Protein AF-0000000076551158 (afdb_homodimer)

Radius of gyration: 29.09 Å; Cα contacts (8 Å, |Δi|>4): 1339; chains: 2; bounding box: 46×115×86 Å

Secondary structure (DSSP, 8-state):
--------------EEEEE---EEE-S------HHHHHHHHHHHHHH-SEEEEEEEEEEEEEETTTTEEEEEPPEEEEEEEETTTEEEEEEE-TTT--EEEEEEE-SSEEEEEEGGGTEEEEEESS-SS--SSGGGG--HHHHHHHHS-----TTEEEEEEEEEEEEE-SSSTT-EEEEEEEEEEEEEPPBTTB--EEEEEEEETTT--EEEEEEE-TTSBEEEEEEEEEEEEETTEEEEEEEEEEETTTTEEEEEEEEEEEES----GGGG--PPPTT--EEEE-/--------------EEEEE---EEE-S------HHHHHHHHHHHHHH-SEEEEEEEEEEEEEETTTTEEEEEPPEEEEEEEETTTEEEEEEE-TTT--EEEEEEE-SSEEEEEEGGGTEEEEEES--SS--SSGGGG--HHHHHHHHS-----TTEEEEEEEEEEEEE-SSSTT-EEEEEEEEEEEEEPPBTTB--EEEEEEEETTT--EEEEEEE-TTSBEEEEEEEEEEEEETTEEEEEEEEEEETTTTEEEEEEEEEEEES----GGGG--PPPTT--EEEE-

Sequence (572 aa):
MGLIGLAPALTGCLSRTRTVPKTRVADVIMSTSLDAMSQQINARYEAIQTFNASVTVAATTGGGLEGHEKEYTSLAGYIFMRRPSNLRVLLRVPVLGSTAMDMVSDGTNFKLVIPPRNRAMVGTNEVTQPSKNGLENLRPSVFFDSMFVRGQGPDQILSMTTDTRVIESGKKKKDLIEEPAYALQVLAQPEGNIVRTLRVIHINSTDLLPFQQDIYNKDGVIVTRALYSNYQMFDNIPFPTTIVIQRPRDHYSLTVTIVKLTLNQKLEDDQFELKIPEGIPIQVMKMGLIGLAPALTGCLSRTRTVPKTRVADVIMSTSLDAMSQQINARYEAIQTFNASVTVAATTGGGLEGHEKEYTSLAGYIFMRRPSNLRVLLRVPVLGSTAMDMVSDGTNFKLVIPPRNRAMVGTNEVTQPSKNGLENLRPSVFFDSMFVRGQGPDQILSMTTDTRVIESGKKKKDLIEEPAYALQVLAQPEGNIVRTLRVIHINSTDLLPFQQDIYNKDGVIVTRALYSNYQMFDNIPFPTTIVIQRPRDHYSLTVTIVKLTLNQKLEDDQFELKIPEGIPIQVMK

Nearest PDB structures (foldseek):
  3buu-assembly2_B  TM=6.434E-01  e=4.740E-11  Nitrosomonas europaea ATCC 19718
  4z48-assembly2_B  TM=6.120E-01  e=2.953E-11  Desulfovibrio piger ATCC 29098
  3bk5-assembly1_A  TM=5.878E-01  e=8.906E-11  Vibrio parahaemolyticus RIMD 2210633
  8orn-assembly2_C  TM=5.773E-01  e=1.458E-08  Xanthomonas campestris pv. campestris str. B100
  4mxt-assembly1_A-2  TM=4.859E-01  e=5.776E-07  Bacteroides uniformis ATCC 8492

Structure (mmCIF, N/CA/C/O backbone):
data_AF-0000000076551158-model_v1
#
loop_
_entity.id
_entity.type
_entity.pdbx_description
1 polymer 'Outer membrane lipoprotein-sorting protein'
#
loop_
_atom_site.group_PDB
_atom_site.id
_atom_site.type_symbol
_atom_site.label_atom_id
_atom_site.label_alt_id
_atom_site.label_comp_id
_atom_site.label_asym_id
_atom_site.label_entity_id
_atom_site.label_seq_id
_atom_site.pdbx_PDB_ins_code
_atom_site.Cartn_x
_atom_site.Cartn_y
_atom_site.Cartn_z
_atom_site.occupancy
_atom_site.B_iso_or_equiv
_atom_site.auth_seq_id
_atom_site.auth_comp_id
_atom_site.auth_asym_id
_atom_site.auth_atom_id
_atom_site.pdbx_PDB_model_num
ATOM 1 N N . MET A 1 1 ? 1.796 -71.062 16.172 1 28.61 1 MET A N 1
ATOM 2 C CA . MET A 1 1 ? 1.96 -69.812 16.875 1 28.61 1 MET A CA 1
ATOM 3 C C . MET A 1 1 ? 1.969 -68.625 15.906 1 28.61 1 MET A C 1
ATOM 5 O O . MET A 1 1 ? 2.805 -68.562 15 1 28.61 1 MET A O 1
ATOM 9 N N . GLY A 1 2 ? 0.753 -68 15.516 1 29.33 2 GLY A N 1
ATOM 10 C CA . GLY A 1 2 ? 0.216 -67.25 14.391 1 29.33 2 GLY A CA 1
ATOM 11 C C . GLY A 1 2 ? 0.658 -65.812 14.375 1 29.33 2 GLY A C 1
ATOM 12 O O . GLY A 1 2 ? 0.276 -65.062 15.25 1 29.33 2 GLY A O 1
ATOM 13 N N . LEU A 1 3 ? 1.96 -65.5 14.039 1 29.45 3 LEU A N 1
ATOM 14 C CA . LEU A 1 3 ? 2.553 -64.188 13.961 1 29.45 3 LEU A CA 1
ATOM 15 C C . LEU A 1 3 ? 1.694 -63.25 13.109 1 29.45 3 LEU A C 1
ATOM 17 O O . LEU A 1 3 ? 1.62 -63.406 11.891 1 29.45 3 LEU A O 1
ATOM 21 N N . ILE A 1 4 ? 0.445 -62.938 13.555 1 30.94 4 ILE A N 1
ATOM 22 C CA . ILE A 1 4 ? -0.491 -62 12.945 1 30.94 4 ILE A CA 1
ATOM 23 C C . ILE A 1 4 ? 0.224 -60.688 12.625 1 30.94 4 ILE A C 1
ATOM 25 O O . ILE A 1 4 ? 0.794 -60.062 13.516 1 30.94 4 ILE A O 1
ATOM 29 N N . GLY A 1 5 ? 0.646 -60.438 11.398 1 27.97 5 GLY A N 1
ATOM 30 C CA . GLY A 1 5 ? 1.271 -59.375 10.648 1 27.97 5 GLY A CA 1
ATOM 31 C C . GLY A 1 5 ? 0.58 -58.031 10.828 1 27.97 5 GLY A C 1
ATOM 32 O O . GLY A 1 5 ? -0.596 -57.875 10.492 1 27.97 5 GLY A O 1
ATOM 33 N N . LEU A 1 6 ? 0.811 -57.25 11.969 1 29.89 6 LEU A N 1
ATOM 34 C CA . LEU A 1 6 ? 0.394 -55.875 12.227 1 29.89 6 LEU A CA 1
ATOM 35 C C . LEU A 1 6 ? 0.68 -55 11.016 1 29.89 6 LEU A C 1
ATOM 37 O O . LEU A 1 6 ? 1.835 -54.656 10.758 1 29.89 6 LEU A O 1
ATOM 41 N N . ALA A 1 7 ? -0.026 -55.188 9.961 1 32.44 7 ALA A N 1
ATOM 42 C CA . ALA A 1 7 ? 0.061 -54.25 8.859 1 32.44 7 ALA A CA 1
ATOM 43 C C . ALA A 1 7 ? -0.09 -52.812 9.375 1 32.44 7 ALA A C 1
ATOM 45 O O . ALA A 1 7 ? -1.079 -52.469 10.031 1 32.44 7 ALA A O 1
ATOM 46 N N . PRO A 1 8 ? 1.001 -52.062 9.727 1 33.53 8 PRO A N 1
ATOM 47 C CA . PRO A 1 8 ? 0.779 -50.688 10.125 1 33.53 8 PRO A CA 1
ATOM 48 C C . PRO A 1 8 ? -0.262 -49.969 9.258 1 33.53 8 PRO A C 1
ATOM 50 O O . PRO A 1 8 ? -0.284 -50.156 8.039 1 33.53 8 PRO A O 1
ATOM 53 N N . ALA A 1 9 ? -1.477 -49.906 9.68 1 32.22 9 ALA A N 1
ATOM 54 C CA . ALA A 1 9 ? -2.473 -49 9.133 1 32.22 9 ALA A CA 1
ATOM 55 C C . ALA A 1 9 ? -1.825 -47.688 8.688 1 32.22 9 ALA A C 1
ATOM 57 O O . ALA A 1 9 ? -1.261 -46.969 9.508 1 32.22 9 ALA A O 1
ATOM 58 N N . LEU A 1 10 ? -1.127 -47.531 7.598 1 33.19 10 LEU A N 1
ATOM 59 C CA . LEU A 1 10 ? -0.794 -46.281 6.91 1 33.19 10 LEU A CA 1
ATOM 60 C C . LEU A 1 10 ? -1.863 -45.219 7.156 1 33.19 10 LEU A C 1
ATOM 62 O O . LEU A 1 10 ? -2.838 -45.156 6.406 1 33.19 10 LEU A O 1
ATOM 66 N N . THR A 1 11 ? -2.592 -45.156 8.188 1 38.81 11 THR A N 1
ATOM 67 C CA . THR A 1 11 ? -3.463 -44.062 8.531 1 38.81 11 THR A CA 1
ATOM 68 C C . THR A 1 11 ? -2.861 -42.719 8.055 1 38.81 11 THR A C 1
ATOM 70 O O . THR A 1 11 ? -1.818 -42.312 8.555 1 38.81 11 THR A O 1
ATOM 73 N N . GLY A 1 12 ? -2.557 -42.281 6.762 1 43.25 12 GLY A N 1
ATOM 74 C CA . GLY A 1 12 ? -2.055 -41.312 5.828 1 43.25 12 GLY A CA 1
ATOM 75 C C . GLY A 1 12 ? -2.299 -39.875 6.285 1 43.25 12 GLY A C 1
ATOM 76 O O . GLY A 1 12 ? -3.396 -39.344 6.109 1 43.25 12 GLY A O 1
ATOM 77 N N . CYS A 1 13 ? -2.033 -39.344 7.473 1 55.06 13 CYS A N 1
ATOM 78 C CA . CYS A 1 13 ? -2.166 -38.031 8.047 1 55.06 13 CYS A CA 1
ATOM 79 C C . CYS A 1 13 ? -1.688 -36.969 7.066 1 55.06 13 CYS A C 1
ATOM 81 O O . CYS A 1 13 ? -0.514 -36.594 7.07 1 55.06 13 CYS A O 1
ATOM 83 N N . LEU A 1 14 ? -2.189 -36.812 5.895 1 72.5 14 LEU A N 1
ATOM 84 C CA . LEU A 1 14 ? -1.889 -35.969 4.742 1 72.5 14 LEU A CA 1
ATOM 85 C C . LEU A 1 14 ? -2.172 -34.5 5.051 1 72.5 14 LEU A C 1
ATOM 87 O O . LEU A 1 14 ? -2.033 -33.656 4.176 1 72.5 14 LEU A O 1
ATOM 91 N N . SER A 1 15 ? -2.586 -34.406 6.359 1 82.88 15 SER A N 1
ATOM 92 C CA . SER A 1 15 ? -2.777 -33 6.746 1 82.88 15 SER A CA 1
ATOM 93 C C . SER A 1 15 ? -2.496 -32.781 8.227 1 82.88 15 SER A C 1
ATOM 95 O O . SER A 1 15 ? -2.586 -33.719 9.023 1 82.88 15 SER A O 1
ATOM 97 N N . ARG A 1 16 ? -1.861 -31.75 8.602 1 86.44 16 ARG A N 1
ATOM 98 C CA . ARG A 1 16 ? -1.641 -31.312 9.977 1 86.44 16 ARG A CA 1
ATOM 99 C C . ARG A 1 16 ? -2.402 -30.016 10.273 1 86.44 16 ARG A C 1
ATOM 101 O O . ARG A 1 16 ? -2.4 -29.094 9.461 1 86.44 16 ARG A O 1
ATOM 108 N N . THR A 1 17 ? -3.162 -30.031 11.383 1 86.19 17 THR A N 1
ATOM 109 C CA . THR A 1 17 ? -3.912 -28.859 11.781 1 86.19 17 THR A CA 1
ATOM 110 C C . THR A 1 17 ? -3.186 -28.109 12.898 1 86.19 17 THR A C 1
ATOM 112 O O . THR A 1 17 ? -2.699 -28.719 13.852 1 86.19 17 THR A O 1
ATOM 115 N N . ARG A 1 18 ? -2.906 -26.891 12.68 1 87.88 18 ARG A N 1
ATOM 116 C CA . ARG A 1 18 ? -2.299 -26.047 13.711 1 87.88 18 ARG A CA 1
ATOM 117 C C . ARG A 1 18 ? -3.234 -24.922 14.117 1 87.88 18 ARG A C 1
ATOM 119 O O . ARG A 1 18 ? -3.938 -24.359 13.281 1 87.88 18 ARG A O 1
ATOM 126 N N . THR A 1 19 ? -3.219 -24.656 15.383 1 86.94 19 THR A N 1
ATOM 127 C CA . THR A 1 19 ? -4.02 -23.547 15.883 1 86.94 19 THR A CA 1
ATOM 128 C C . THR A 1 19 ? -3.342 -22.203 15.586 1 86.94 19 THR A C 1
ATOM 130 O O . THR A 1 19 ? -2.123 -22.078 15.727 1 86.94 19 THR A O 1
ATOM 133 N N . VAL A 1 20 ? -4.086 -21.344 15.094 1 86.62 20 VAL A N 1
ATOM 134 C CA . VAL A 1 20 ? -3.613 -19.984 14.875 1 86.62 20 VAL A CA 1
ATOM 135 C C . VAL A 1 20 ? -4.508 -19 15.625 1 86.62 20 VAL A C 1
ATOM 137 O O . VAL A 1 20 ? -5.629 -19.344 16.016 1 86.62 20 VAL A O 1
ATOM 140 N N . PRO A 1 21 ? -3.896 -17.812 15.977 1 84 21 PRO A N 1
ATOM 141 C CA . PRO A 1 21 ? -4.762 -16.828 16.641 1 84 21 PRO A CA 1
ATOM 142 C C . PRO A 1 21 ? -6.066 -16.594 15.883 1 84 21 PRO A C 1
ATOM 144 O O . PRO A 1 21 ? -6.051 -16.375 14.672 1 84 21 PRO A O 1
ATOM 147 N N . LYS A 1 22 ? -7.094 -16.672 16.625 1 88.12 22 LYS A N 1
ATOM 148 C CA . LYS A 1 22 ? -8.414 -16.516 16.016 1 88.12 22 LYS A CA 1
ATOM 149 C C . LYS A 1 22 ? -8.727 -15.039 15.766 1 88.12 22 LYS A C 1
ATOM 151 O O . LYS A 1 22 ? -8.453 -14.188 16.625 1 88.12 22 LYS A O 1
ATOM 156 N N . THR A 1 23 ? -9.203 -14.797 14.641 1 89.56 23 THR A N 1
ATOM 157 C CA . THR A 1 23 ? -9.68 -13.461 14.281 1 89.56 23 THR A CA 1
ATOM 158 C C . THR A 1 23 ? -11.18 -13.469 14.023 1 89.56 23 THR A C 1
ATOM 160 O O . THR A 1 23 ? -11.789 -14.539 13.906 1 89.56 23 THR A O 1
ATOM 163 N N . ARG A 1 24 ? -11.773 -12.367 14.172 1 89.12 24 ARG A N 1
ATOM 164 C CA . ARG A 1 24 ? -13.164 -12.219 13.766 1 89.12 24 ARG A CA 1
ATOM 165 C C . ARG A 1 24 ? -13.344 -11.039 12.812 1 89.12 24 ARG A C 1
ATOM 167 O O . ARG A 1 24 ? -12.531 -10.109 12.82 1 89.12 24 ARG A O 1
ATOM 174 N N . VAL A 1 25 ? -14.312 -11.188 12.047 1 86.88 25 VAL A N 1
ATOM 175 C CA . VAL A 1 25 ? -14.625 -10.094 11.133 1 86.88 25 VAL A CA 1
ATOM 176 C C . VAL A 1 25 ? -15.219 -8.914 11.906 1 86.88 25 VAL A C 1
ATOM 178 O O . VAL A 1 25 ? -15.969 -9.117 12.867 1 86.88 25 VAL A O 1
ATOM 181 N N . ALA A 1 26 ? -14.859 -7.762 11.508 1 87.81 26 ALA A N 1
ATOM 182 C CA . ALA A 1 26 ? -15.453 -6.57 12.109 1 87.81 26 ALA A CA 1
ATOM 183 C C . ALA A 1 26 ? -16.969 -6.664 12.125 1 87.81 26 ALA A C 1
ATOM 185 O O . ALA A 1 26 ? -17.578 -7.211 11.203 1 87.81 26 ALA A O 1
ATOM 186 N N . ASP A 1 27 ? -17.562 -6.145 13.055 1 85.5 27 ASP A N 1
ATOM 187 C CA . ASP A 1 27 ? -19 -6.242 13.258 1 85.5 27 ASP A CA 1
ATOM 188 C C . ASP A 1 27 ? -19.766 -5.488 12.172 1 85.5 27 ASP A C 1
ATOM 190 O O . ASP A 1 27 ? -20.859 -5.898 11.766 1 85.5 27 ASP A O 1
ATOM 194 N N . VAL A 1 28 ? -19.156 -4.445 11.828 1 84.5 28 VAL A N 1
ATOM 195 C CA . VAL A 1 28 ? -19.766 -3.613 10.789 1 84.5 28 VAL A CA 1
ATOM 196 C C . VAL A 1 28 ? -18.781 -3.457 9.625 1 84.5 28 VAL A C 1
ATOM 198 O O . VAL A 1 28 ? -17.609 -3.164 9.828 1 84.5 28 VAL A O 1
ATOM 201 N N . ILE A 1 29 ? -19.219 -3.77 8.477 1 88.12 29 ILE A N 1
ATOM 202 C CA . ILE A 1 29 ? -18.453 -3.533 7.254 1 88.12 29 ILE A CA 1
ATOM 203 C C . ILE A 1 29 ? -19.344 -2.824 6.223 1 88.12 29 ILE A C 1
ATOM 205 O O . ILE A 1 29 ? -20.438 -3.291 5.906 1 88.12 29 ILE A O 1
ATOM 209 N N . MET A 1 30 ? -18.875 -1.706 5.809 1 90.5 30 MET A N 1
ATOM 210 C CA . MET A 1 30 ? -19.594 -0.938 4.797 1 90.5 30 MET A CA 1
ATOM 211 C C . MET A 1 30 ? -18.922 -1.064 3.436 1 90.5 30 MET A C 1
ATOM 213 O O . MET A 1 30 ? -17.719 -0.821 3.309 1 90.5 30 MET A O 1
ATOM 217 N N . SER A 1 31 ? -19.703 -1.494 2.5 1 90.19 31 SER A N 1
ATOM 218 C CA . SER A 1 31 ? -19.219 -1.522 1.124 1 90.19 31 SER A CA 1
ATOM 219 C C . SER A 1 31 ? -19.547 -0.221 0.397 1 90.19 31 SER A C 1
ATOM 221 O O . SER A 1 31 ? -20.547 0.432 0.697 1 90.19 31 SER A O 1
ATOM 223 N N . THR A 1 32 ? -18.688 0.146 -0.438 1 92.62 32 THR A N 1
ATOM 224 C CA . THR A 1 32 ? -18.891 1.369 -1.206 1 92.62 32 THR A CA 1
ATOM 225 C C . THR A 1 32 ? -18.281 1.24 -2.6 1 92.62 32 THR A C 1
ATOM 227 O O . THR A 1 32 ? -17.516 0.311 -2.863 1 92.62 32 THR A O 1
ATOM 230 N N . SER A 1 33 ? -18.766 2.062 -3.463 1 93.44 33 SER A N 1
ATOM 231 C CA . SER A 1 33 ? -18.188 2.174 -4.793 1 93.44 33 SER A CA 1
ATOM 232 C C . SER A 1 33 ? -17.156 3.307 -4.852 1 93.44 33 SER A C 1
ATOM 234 O O . SER A 1 33 ? -17.141 4.172 -3.975 1 93.44 33 SER A O 1
ATOM 236 N N . LEU A 1 34 ? -16.344 3.234 -5.859 1 94.12 34 LEU A N 1
ATOM 237 C CA . LEU A 1 34 ? -15.359 4.285 -6.07 1 94.12 34 LEU A CA 1
ATOM 238 C C . LEU A 1 34 ? -16.031 5.648 -6.191 1 94.12 34 LEU A C 1
ATOM 240 O O . LEU A 1 34 ? -15.602 6.617 -5.562 1 94.12 34 LEU A O 1
ATOM 244 N N . ASP A 1 35 ? -17.062 5.723 -6.949 1 91.94 35 ASP A N 1
ATOM 245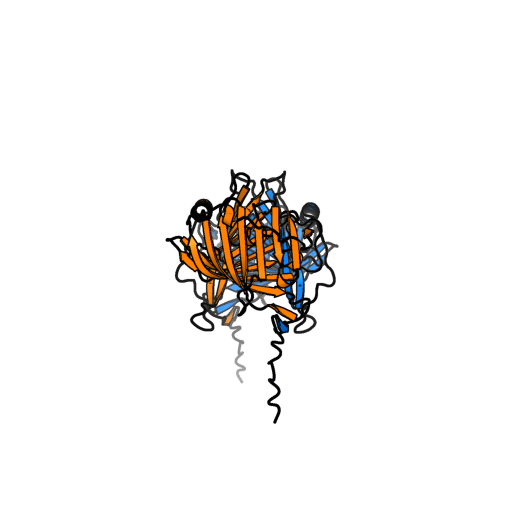 C CA . ASP A 1 35 ? -17.766 6.984 -7.152 1 91.94 35 ASP A CA 1
ATOM 246 C C . ASP A 1 35 ? -18.328 7.516 -5.836 1 91.94 35 ASP A C 1
ATOM 248 O O . ASP A 1 35 ? -18.188 8.703 -5.523 1 91.94 35 ASP A O 1
ATOM 252 N N . ALA A 1 36 ? -18.953 6.621 -5.129 1 94.31 36 ALA A N 1
ATOM 253 C CA . ALA A 1 36 ? -19.547 7.023 -3.854 1 94.31 36 ALA A CA 1
ATOM 254 C C . ALA A 1 36 ? -18.469 7.496 -2.877 1 94.31 36 ALA A C 1
ATOM 256 O O . ALA A 1 36 ? -18.672 8.492 -2.17 1 94.31 36 ALA A O 1
ATOM 257 N N . MET A 1 37 ? -17.375 6.789 -2.859 1 94.5 37 MET A N 1
ATOM 258 C CA . MET A 1 37 ? -16.266 7.168 -1.982 1 94.5 37 MET A CA 1
ATOM 259 C C . MET A 1 37 ? -15.719 8.539 -2.361 1 94.5 37 MET A C 1
ATOM 261 O O . MET A 1 37 ? -15.492 9.383 -1.491 1 94.5 37 MET A O 1
ATOM 265 N N . SER A 1 38 ? -15.469 8.734 -3.588 1 93.56 38 SER A N 1
ATOM 266 C CA . SER A 1 38 ? -14.984 10.016 -4.082 1 93.56 38 SER A CA 1
ATOM 267 C C . SER A 1 38 ? -15.922 11.148 -3.693 1 93.56 38 SER A C 1
ATOM 269 O O . SER A 1 38 ? -15.477 12.195 -3.221 1 93.56 38 SER A O 1
ATOM 271 N N . GLN A 1 39 ? -17.172 10.961 -3.871 1 93.69 39 GLN A N 1
ATOM 272 C CA . GLN A 1 39 ? -18.172 11.969 -3.529 1 93.69 39 GLN A CA 1
ATOM 273 C C . GLN A 1 39 ? -18.156 12.266 -2.033 1 93.69 39 GLN A C 1
ATOM 275 O O . GLN A 1 39 ? -18.266 13.43 -1.628 1 93.69 39 GLN A O 1
ATOM 280 N N . GLN A 1 40 ? -18.016 11.219 -1.282 1 94.12 40 GLN A N 1
ATOM 281 C CA . GLN A 1 40 ? -18.016 11.398 0.167 1 94.12 40 GLN A CA 1
ATOM 282 C C . GLN A 1 40 ? -16.812 12.219 0.625 1 94.12 40 GLN A C 1
ATOM 284 O O . GLN A 1 40 ? -16.953 13.133 1.444 1 94.12 40 GLN A O 1
ATOM 289 N N . ILE A 1 41 ? -15.68 11.914 0.129 1 94.88 41 ILE A N 1
ATOM 290 C CA . ILE A 1 41 ? -14.477 12.648 0.499 1 94.88 41 ILE A CA 1
ATOM 291 C C . ILE A 1 41 ? -14.602 14.102 0.062 1 94.88 41 ILE A C 1
ATOM 293 O O . ILE A 1 41 ? -14.289 15.016 0.831 1 94.88 41 ILE A O 1
ATOM 297 N N . ASN A 1 42 ? -15.117 14.273 -1.154 1 93.38 42 ASN A N 1
ATOM 298 C CA . ASN A 1 42 ? -15.289 15.625 -1.675 1 93.38 42 ASN A CA 1
ATOM 299 C C . ASN A 1 42 ? -16.328 16.406 -0.878 1 93.38 42 ASN A C 1
ATOM 301 O O . ASN A 1 42 ? -16.141 17.594 -0.593 1 93.38 42 ASN A O 1
ATOM 305 N N . ALA A 1 43 ? -17.391 15.789 -0.588 1 94.06 43 ALA A N 1
ATOM 306 C CA . ALA A 1 43 ? -18.438 16.438 0.18 1 94.06 43 ALA A CA 1
ATOM 307 C C . ALA A 1 43 ? -17.922 16.891 1.546 1 94.06 43 ALA A C 1
ATOM 309 O O . ALA A 1 43 ? -18.25 17.984 2.006 1 94.06 43 ALA A O 1
ATOM 310 N N . ARG A 1 44 ? -17.172 16.062 2.182 1 94.12 44 ARG A N 1
ATOM 311 C CA . ARG A 1 44 ? -16.609 16.422 3.484 1 94.12 44 ARG A CA 1
ATOM 312 C C . ARG A 1 44 ? -15.648 17.594 3.367 1 94.12 44 ARG A C 1
ATOM 314 O O . ARG A 1 44 ? -15.672 18.5 4.199 1 94.12 44 ARG A O 1
ATOM 321 N N . TYR A 1 45 ? -14.805 17.547 2.369 1 93.44 45 TYR A N 1
ATOM 322 C CA . TYR A 1 45 ? -13.891 18.656 2.121 1 93.44 45 TYR A CA 1
ATOM 323 C C . TYR A 1 45 ? -14.648 19.953 1.876 1 93.44 45 TYR A C 1
ATOM 325 O O . TYR A 1 45 ? -14.32 20.984 2.453 1 93.44 45 TYR A O 1
ATOM 333 N N . GLU A 1 46 ? -15.695 19.844 1.068 1 93.38 46 GLU A N 1
ATOM 334 C CA . GLU A 1 46 ? -16.469 21.031 0.676 1 93.38 46 GLU A CA 1
ATOM 335 C C . GLU A 1 46 ? -17.297 21.562 1.84 1 93.38 46 GLU A C 1
ATOM 337 O O . GLU A 1 46 ? -17.656 22.734 1.863 1 93.38 46 GLU A O 1
ATOM 342 N N . ALA A 1 47 ? -17.547 20.719 2.752 1 95.06 47 ALA A N 1
ATOM 343 C CA . ALA A 1 47 ? -18.391 21.094 3.883 1 95.06 47 ALA A CA 1
ATOM 344 C C . ALA A 1 47 ? -17.641 22 4.852 1 95.06 47 ALA A C 1
ATOM 346 O O . ALA A 1 47 ? -18.25 22.672 5.695 1 95.06 47 ALA A O 1
ATOM 347 N N . ILE A 1 48 ? -16.344 22.016 4.73 1 95.81 48 ILE A N 1
ATOM 348 C CA . ILE A 1 48 ? -15.539 22.812 5.645 1 95.81 48 ILE A CA 1
ATOM 349 C C . ILE A 1 48 ? -14.961 24.016 4.902 1 95.81 48 ILE A C 1
ATOM 351 O O . ILE A 1 48 ? -14.078 23.875 4.055 1 95.81 48 ILE A O 1
ATOM 355 N N . GLN A 1 49 ? -15.398 25.172 5.293 1 95.81 49 GLN A N 1
ATOM 356 C CA . GLN A 1 49 ? -14.898 26.406 4.684 1 95.81 49 GLN A CA 1
ATOM 357 C C . GLN A 1 49 ? -13.859 27.078 5.578 1 95.81 49 GLN A C 1
ATOM 359 O O . GLN A 1 49 ? -12.875 27.641 5.086 1 95.81 49 GLN A O 1
ATOM 364 N N . THR A 1 50 ? -14.195 27.078 6.812 1 97.12 50 THR A N 1
ATOM 365 C CA . THR A 1 50 ? -13.25 27.625 7.781 1 97.12 50 THR A CA 1
ATOM 366 C C . THR A 1 50 ? -13.055 26.672 8.953 1 97.12 50 THR A C 1
ATOM 368 O O . THR A 1 50 ? -13.945 25.875 9.273 1 97.12 50 THR A O 1
ATOM 371 N N . PHE A 1 51 ? -11.93 26.688 9.484 1 97.25 51 PHE A N 1
ATOM 372 C CA . PHE A 1 51 ? -11.438 25.828 10.547 1 97.25 51 PHE A CA 1
ATOM 373 C C . PHE A 1 51 ? -10.766 26.641 11.648 1 97.25 51 PHE A C 1
ATOM 375 O O . PHE A 1 51 ? -9.766 27.312 11.406 1 97.25 51 PHE A O 1
ATOM 382 N N . ASN A 1 52 ? -11.391 26.688 12.836 1 97.88 52 ASN A N 1
ATOM 383 C CA . ASN A 1 52 ? -10.867 27.328 14.039 1 97.88 52 ASN A CA 1
ATOM 384 C C . ASN A 1 52 ? -10.688 26.328 15.172 1 97.88 52 ASN A C 1
ATOM 386 O O . ASN A 1 52 ? -11.664 25.875 15.773 1 97.88 52 ASN A O 1
ATOM 390 N N . ALA A 1 53 ? -9.422 26.031 15.5 1 98.38 53 ALA A N 1
ATOM 391 C CA . ALA A 1 53 ? -9.18 24.969 16.469 1 98.38 53 ALA A CA 1
ATOM 392 C C . ALA A 1 53 ? -8.203 25.406 17.547 1 98.38 53 ALA A C 1
ATOM 394 O O . ALA A 1 53 ? -7.199 26.062 17.25 1 98.38 53 ALA A O 1
ATOM 395 N N . SER A 1 54 ? -8.523 25.109 18.812 1 98.38 54 SER A N 1
ATOM 396 C CA . SER A 1 54 ? -7.527 25.031 19.875 1 98.38 54 SER A CA 1
ATOM 397 C C . SER A 1 54 ? -6.812 23.688 19.875 1 98.38 54 SER A C 1
ATOM 399 O O . SER A 1 54 ? -7.453 22.641 19.875 1 98.38 54 SER A O 1
ATOM 401 N N . VAL A 1 55 ? -5.504 23.797 19.844 1 98.38 55 VAL A N 1
ATOM 402 C CA . VAL A 1 55 ? -4.777 22.547 19.656 1 98.38 55 VAL A CA 1
ATOM 403 C C . VAL A 1 55 ? -3.607 22.469 20.641 1 98.38 55 VAL A C 1
ATOM 405 O O . VAL A 1 55 ? -3.238 23.469 21.25 1 98.38 55 VAL A O 1
ATOM 408 N N . THR A 1 56 ? -3.102 21.25 20.828 1 97.75 56 THR A N 1
ATOM 409 C CA . THR A 1 56 ? -1.73 21.016 21.266 1 97.75 56 THR A CA 1
ATOM 410 C C . THR A 1 56 ? -0.91 20.375 20.141 1 97.75 56 THR A C 1
ATOM 412 O O . THR A 1 56 ? -1.416 19.547 19.391 1 97.75 56 THR A O 1
ATOM 415 N N . VAL A 1 57 ? 0.315 20.812 20 1 97 57 VAL A N 1
ATOM 416 C CA . VAL A 1 57 ? 1.209 20.281 18.969 1 97 57 VAL A CA 1
ATOM 417 C C . VAL A 1 57 ? 2.504 19.797 19.609 1 97 57 VAL A C 1
ATOM 419 O O . VAL A 1 57 ? 3.15 20.531 20.359 1 97 57 VAL A O 1
ATOM 422 N N . ALA A 1 58 ? 2.822 18.562 19.359 1 95.62 58 ALA A N 1
ATOM 423 C CA . ALA A 1 58 ? 4.082 17.984 19.797 1 95.62 58 ALA A CA 1
ATOM 424 C C . ALA A 1 58 ? 4.949 17.578 18.625 1 95.62 58 ALA A C 1
ATOM 426 O O . ALA A 1 58 ? 4.445 17.047 17.625 1 95.62 58 ALA A O 1
ATOM 427 N N . ALA A 1 59 ? 6.203 17.875 18.75 1 94.62 59 ALA A N 1
ATOM 428 C CA . ALA A 1 59 ? 7.145 17.484 17.703 1 94.62 59 ALA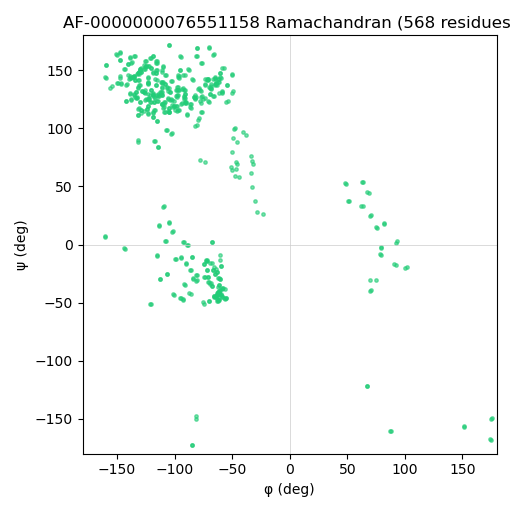 A CA 1
ATOM 429 C C . ALA A 1 59 ? 8.078 16.375 18.188 1 94.62 59 ALA A C 1
ATOM 431 O O . ALA A 1 59 ? 8.461 16.344 19.359 1 94.62 59 ALA A O 1
ATOM 432 N N . THR A 1 60 ? 8.32 15.492 17.344 1 94.06 60 THR A N 1
ATOM 433 C CA . THR A 1 60 ? 9.312 14.445 17.578 1 94.06 60 THR A CA 1
ATOM 434 C C . THR A 1 60 ? 10.328 14.398 16.438 1 94.06 60 THR A C 1
ATOM 436 O O . THR A 1 60 ? 9.953 14.492 15.266 1 94.06 60 THR A O 1
ATOM 439 N N . THR A 1 61 ? 11.633 14.383 16.797 1 92.5 61 THR A N 1
ATOM 440 C CA . THR A 1 61 ? 12.688 14.219 15.797 1 92.5 61 THR A CA 1
ATOM 441 C C . THR A 1 61 ? 13.5 12.953 16.062 1 92.5 61 THR A C 1
ATOM 443 O O . THR A 1 61 ? 13.422 12.383 17.156 1 92.5 61 THR A O 1
ATOM 446 N N . GLY A 1 62 ? 14.18 12.578 15.047 1 87.31 62 GLY A N 1
ATOM 447 C CA . GLY A 1 62 ? 14.961 11.359 15.156 1 87.31 62 GLY A CA 1
ATOM 448 C C . GLY A 1 62 ? 14.18 10.109 14.812 1 87.31 62 GLY A C 1
ATOM 449 O O . GLY A 1 62 ? 13.211 10.164 14.047 1 87.31 62 GLY A O 1
ATOM 450 N N . GLY A 1 63 ? 14.68 8.93 15.273 1 86.12 63 GLY A N 1
ATOM 451 C CA . GLY A 1 63 ? 14.047 7.66 14.961 1 86.12 63 GLY A CA 1
ATOM 452 C C . GLY A 1 63 ? 15.016 6.496 14.93 1 86.12 63 GLY A C 1
ATOM 453 O O . GLY A 1 63 ? 16.016 6.496 15.641 1 86.12 63 GLY A O 1
ATOM 454 N N . GLY A 1 64 ? 14.594 5.586 14.234 1 82 64 GLY A N 1
ATOM 455 C CA . GLY A 1 64 ? 15.352 4.348 14.203 1 82 64 GLY A CA 1
ATOM 456 C C . GLY A 1 64 ? 16.781 4.543 13.75 1 82 64 GLY A C 1
ATOM 457 O O . GLY A 1 64 ? 17.703 3.953 14.312 1 82 64 GLY A O 1
ATOM 458 N N . LEU A 1 65 ? 17.031 5.363 12.852 1 84.38 65 LEU A N 1
ATOM 459 C CA . LEU A 1 65 ? 18.375 5.547 12.297 1 84.38 65 LEU A CA 1
ATOM 460 C C . LEU A 1 65 ? 19.297 6.18 13.328 1 84.38 65 LEU A C 1
ATOM 462 O O . LEU A 1 65 ? 20.484 5.844 13.398 1 84.38 65 LEU A O 1
ATOM 466 N N . GLU A 1 66 ? 18.688 7.051 14.148 1 85 66 GLU A N 1
ATOM 467 C CA . GLU A 1 66 ? 19.453 7.711 15.195 1 85 66 GLU A CA 1
ATOM 468 C C . GLU A 1 66 ? 19.516 6.855 16.469 1 85 66 GLU A C 1
ATOM 470 O O . GLU A 1 66 ? 20.406 7.027 17.297 1 85 66 GLU A O 1
ATOM 475 N N . GLY A 1 67 ? 18.547 5.996 16.531 1 86.62 67 GLY A N 1
ATOM 476 C CA . GLY A 1 67 ? 18.438 5.172 17.734 1 86.62 67 GLY A CA 1
ATOM 477 C C . GLY A 1 67 ? 17.797 5.898 18.906 1 86.62 67 GLY A C 1
ATOM 478 O O . GLY A 1 67 ? 17.719 5.359 20 1 86.62 67 GLY A O 1
ATOM 479 N N . HIS A 1 68 ? 17.516 7.133 18.609 1 90.44 68 HIS A N 1
ATOM 480 C CA . HIS A 1 68 ? 16.828 7.926 19.641 1 90.44 68 HIS A CA 1
ATOM 481 C C . HIS A 1 68 ? 15.836 8.891 19 1 90.44 68 HIS A C 1
ATOM 483 O O . HIS A 1 68 ? 15.992 9.281 17.844 1 90.44 68 HIS A O 1
ATOM 489 N N . GLU A 1 69 ? 14.82 9.133 19.828 1 90.5 69 GLU A N 1
ATOM 490 C CA . GLU A 1 69 ? 13.828 10.141 19.469 1 90.5 69 GLU A CA 1
ATOM 491 C C . GLU A 1 69 ? 13.797 11.273 20.484 1 90.5 69 GLU A C 1
ATOM 493 O O . GLU A 1 69 ? 13.891 11.031 21.703 1 90.5 69 GLU A O 1
ATOM 498 N N . LYS A 1 70 ? 13.852 12.383 19.969 1 90.75 70 LYS A N 1
ATOM 499 C CA . LYS A 1 70 ? 13.695 13.57 20.812 1 90.75 70 LYS A CA 1
ATOM 500 C C . LYS A 1 70 ? 12.281 14.125 20.719 1 90.75 70 LYS A C 1
ATOM 502 O O . LYS A 1 70 ? 11.836 14.531 19.641 1 90.75 70 LYS A O 1
ATOM 507 N N . GLU A 1 71 ? 11.625 14.078 21.781 1 90.88 71 GLU A N 1
ATOM 508 C CA . GLU A 1 71 ? 10.273 14.625 21.875 1 90.88 71 GLU A CA 1
ATOM 509 C C . GLU A 1 71 ? 10.281 16.016 22.484 1 90.88 71 GLU A C 1
ATOM 511 O O . GLU A 1 71 ? 10.828 16.219 23.578 1 90.88 71 GLU A O 1
ATOM 516 N N . TYR A 1 72 ? 9.695 16.891 21.828 1 88.94 72 TYR A N 1
ATOM 517 C CA . TYR A 1 72 ? 9.617 18.25 22.328 1 88.94 72 TYR A CA 1
ATOM 518 C C . TYR A 1 72 ? 8.32 18.484 23.078 1 88.94 72 TYR A C 1
ATOM 520 O O . TYR A 1 72 ? 7.305 17.844 22.797 1 88.94 72 TYR A O 1
ATOM 528 N N . THR A 1 73 ? 8.461 19.359 23.984 1 85.81 73 THR A N 1
ATOM 529 C CA . THR A 1 73 ? 7.285 19.719 24.766 1 85.81 73 THR A CA 1
ATOM 530 C C . THR A 1 73 ? 6.141 20.156 23.859 1 85.81 73 THR A C 1
ATOM 532 O O . THR A 1 73 ? 6.348 20.906 22.906 1 85.81 73 THR A O 1
ATOM 535 N N . SER A 1 74 ? 5.039 19.656 24.266 1 92.31 74 SER A N 1
ATOM 536 C CA . SER A 1 74 ? 3.844 20.031 23.531 1 92.31 74 SER A CA 1
ATOM 537 C C . SER A 1 74 ? 3.502 21.5 23.734 1 92.31 74 SER A C 1
ATOM 539 O O . SER A 1 74 ? 3.561 22 24.859 1 92.31 74 SER A O 1
ATOM 541 N N . LEU A 1 75 ? 3.203 22.156 22.672 1 95.62 75 LEU A N 1
ATOM 542 C CA . LEU A 1 75 ? 2.777 23.547 22.734 1 95.62 75 LEU A CA 1
ATOM 543 C C . LEU A 1 75 ? 1.28 23.672 22.469 1 95.62 75 LEU A C 1
ATOM 545 O O . LEU A 1 75 ? 0.751 23.031 21.562 1 95.62 75 LEU A O 1
ATOM 549 N N . ALA A 1 76 ? 0.701 24.484 23.328 1 96.69 76 ALA A N 1
ATOM 550 C CA . ALA A 1 76 ? -0.706 24.812 23.094 1 96.69 76 ALA A CA 1
ATOM 551 C C . ALA A 1 76 ? -0.85 26.016 22.172 1 96.69 76 ALA A C 1
ATOM 553 O O . ALA A 1 76 ? 0.052 26.859 22.094 1 96.69 76 ALA A O 1
ATOM 554 N N . GLY A 1 77 ? -1.964 26.031 21.422 1 97.69 77 GLY A N 1
ATOM 555 C CA . GLY A 1 77 ? -2.213 27.172 20.562 1 97.69 77 GLY A CA 1
ATOM 556 C C . GLY A 1 77 ? -3.453 27.016 19.703 1 97.69 77 GLY A C 1
ATOM 557 O O . GLY A 1 77 ? -4.461 26.469 20.156 1 97.69 77 GLY A O 1
ATOM 558 N N . TYR A 1 78 ? -3.322 27.672 18.531 1 97.81 78 TYR A N 1
ATOM 559 C CA . TYR A 1 78 ? -4.473 27.719 17.641 1 97.81 78 TYR A CA 1
ATOM 560 C C . TYR A 1 78 ? -4.051 27.438 16.203 1 97.81 78 TYR A C 1
ATOM 562 O O . TYR A 1 78 ? -2.955 27.812 15.781 1 97.81 78 TYR A O 1
ATOM 570 N N . ILE A 1 79 ? -4.934 26.766 15.516 1 98.25 79 ILE A N 1
ATOM 571 C CA . ILE A 1 79 ? -4.82 26.641 14.062 1 98.25 79 ILE A CA 1
ATOM 572 C C . ILE A 1 79 ? -6.074 27.219 13.398 1 98.25 79 ILE A C 1
ATOM 574 O O . ILE A 1 79 ? -7.191 26.812 13.727 1 98.25 79 ILE A O 1
ATOM 578 N N . PHE A 1 80 ? -5.871 28.188 12.523 1 98.19 80 PHE A N 1
ATOM 579 C CA . PHE A 1 80 ? -6.922 28.75 11.688 1 98.19 80 PHE A CA 1
ATOM 580 C C . PHE A 1 80 ? -6.699 28.391 10.219 1 98.19 80 PHE A C 1
ATOM 582 O O . PHE A 1 80 ? -5.586 28.531 9.703 1 98.19 80 PHE A O 1
ATOM 589 N N . MET A 1 81 ? -7.727 27.922 9.633 1 97.56 81 MET A N 1
ATOM 590 C CA . MET A 1 81 ? -7.668 27.672 8.195 1 97.56 81 MET A CA 1
ATOM 591 C C . MET A 1 81 ? -8.914 28.203 7.504 1 97.56 81 MET A C 1
ATOM 593 O O . MET A 1 81 ? -10.016 28.156 8.07 1 97.56 81 MET A O 1
ATOM 597 N N . ARG A 1 82 ? -8.711 28.734 6.363 1 96.88 82 ARG A N 1
ATOM 598 C CA . ARG A 1 82 ? -9.773 29.188 5.469 1 96.88 82 ARG A CA 1
ATOM 599 C C . ARG A 1 82 ? -9.477 28.797 4.023 1 96.88 82 ARG A C 1
ATOM 601 O O . ARG A 1 82 ? -8.391 29.094 3.512 1 96.88 82 ARG A O 1
ATOM 608 N N . ARG A 1 83 ? -10.398 28.094 3.402 1 92.81 83 ARG A N 1
ATOM 609 C CA . ARG A 1 83 ? -10.211 27.703 2.008 1 92.81 83 ARG A CA 1
ATOM 610 C C . ARG A 1 83 ? -10.18 28.922 1.095 1 92.81 83 ARG A C 1
ATOM 612 O O . ARG A 1 83 ? -10.805 29.938 1.389 1 92.81 83 ARG A O 1
ATOM 619 N N . PRO A 1 84 ? -9.383 28.969 0.068 1 90.25 84 PRO A N 1
ATOM 620 C CA . PRO A 1 84 ? -8.773 27.75 -0.485 1 90.25 84 PRO A CA 1
ATOM 621 C C . PRO A 1 84 ? -7.426 27.422 0.154 1 90.25 84 PRO A C 1
ATOM 623 O O . PRO A 1 84 ? -6.957 26.281 0.058 1 90.25 84 PRO A O 1
ATOM 626 N N . SER A 1 85 ? -6.73 28.391 0.885 1 92.06 85 SER A N 1
ATOM 627 C CA . SER A 1 85 ? -5.375 27.969 1.233 1 92.06 85 SER A CA 1
ATOM 628 C C . SER A 1 85 ? -4.832 28.797 2.4 1 92.06 85 SER A C 1
ATOM 630 O O . SER A 1 85 ? -3.666 28.656 2.771 1 92.06 85 SER A O 1
ATOM 632 N N . ASN A 1 86 ? -5.664 29.641 3.035 1 96.44 86 ASN A N 1
ATOM 633 C CA . ASN A 1 86 ? -5.172 30.453 4.145 1 96.44 86 ASN A CA 1
ATOM 634 C C . ASN A 1 86 ? -4.965 29.609 5.402 1 96.44 86 ASN A C 1
ATOM 636 O O . ASN A 1 86 ? -5.793 28.75 5.723 1 96.44 86 ASN A O 1
ATOM 640 N N . LEU A 1 87 ? -3.9 29.875 6.027 1 97.75 87 LEU A N 1
ATOM 641 C CA . LEU A 1 87 ? -3.555 29.125 7.227 1 97.75 87 LEU A CA 1
ATOM 642 C C . LEU A 1 87 ? -2.816 30 8.227 1 97.75 87 LEU A C 1
ATOM 644 O O . LEU A 1 87 ? -1.951 30.797 7.844 1 97.75 87 LEU A O 1
ATOM 648 N N . ARG A 1 88 ? -3.168 29.844 9.469 1 98.38 88 ARG A N 1
ATOM 649 C CA . ARG A 1 88 ? -2.359 30.391 10.562 1 98.38 88 ARG A CA 1
ATOM 650 C C . ARG A 1 88 ? -2.16 29.344 11.656 1 98.38 88 ARG A C 1
ATOM 652 O O . ARG A 1 88 ? -3.107 28.672 12.055 1 98.38 88 ARG A O 1
ATOM 659 N N . VAL A 1 89 ? -1.007 29.172 12.07 1 98.06 89 VAL A N 1
ATOM 660 C CA . VAL A 1 89 ? -0.651 28.359 13.234 1 98.06 89 VAL A CA 1
ATOM 661 C C . VAL A 1 89 ? -0.005 29.234 14.297 1 98.06 89 VAL A C 1
ATOM 663 O O . VAL A 1 89 ? 1.056 29.812 14.07 1 98.06 89 VAL A O 1
ATOM 666 N N . LEU A 1 90 ? -0.671 29.328 15.398 1 97.62 90 LEU A N 1
ATOM 667 C CA . LEU A 1 90 ? -0.2 30.125 16.531 1 97.62 90 LEU A CA 1
ATOM 668 C C . LEU A 1 90 ? 0.018 29.234 17.75 1 97.62 90 LEU A C 1
ATOM 670 O O . LEU A 1 90 ? -0.936 28.672 18.297 1 97.62 90 LEU A O 1
ATOM 674 N N . LEU A 1 91 ? 1.233 29.109 18.156 1 97 91 LEU A N 1
ATOM 675 C CA . LEU A 1 91 ? 1.56 28.297 19.312 1 97 91 LEU A CA 1
ATOM 676 C C . LEU A 1 91 ? 2.141 29.141 20.438 1 97 91 LEU A C 1
ATOM 678 O O . LEU A 1 91 ? 2.832 30.125 20.172 1 97 91 LEU A O 1
ATOM 682 N N . ARG A 1 92 ? 1.901 28.688 21.656 1 96.12 92 ARG A N 1
ATOM 683 C CA . ARG A 1 92 ? 2.291 29.469 22.828 1 96.12 92 ARG A CA 1
ATOM 684 C C . ARG A 1 92 ? 3.287 28.703 23.688 1 96.12 92 ARG A C 1
ATOM 686 O O . ARG A 1 92 ? 3.254 27.469 23.734 1 96.12 92 ARG A O 1
ATOM 693 N N . VAL A 1 93 ? 4.113 29.5 24.297 1 89.81 93 VAL A N 1
ATOM 694 C CA . VAL A 1 93 ? 5.039 28.922 25.25 1 89.81 93 VAL A CA 1
ATOM 695 C C . VAL A 1 93 ? 4.27 28.453 26.484 1 89.81 93 VAL A C 1
ATOM 697 O O . VAL A 1 93 ? 3.434 29.188 27.031 1 89.81 93 VAL A O 1
ATOM 700 N N . PRO A 1 94 ? 4.672 27.266 26.875 1 84.81 94 PRO A N 1
ATOM 701 C CA . PRO A 1 94 ? 3.955 26.781 28.047 1 84.81 94 PRO A CA 1
ATOM 702 C C . PRO A 1 94 ? 4.133 27.688 29.266 1 84.81 94 PRO A C 1
ATOM 704 O O . PRO A 1 94 ? 5.211 28.25 29.469 1 84.81 94 PRO A O 1
ATOM 707 N N . VAL A 1 95 ? 3.193 27.828 30.141 1 78.25 95 VAL A N 1
ATOM 708 C CA . VAL A 1 95 ? 3.156 28.484 31.438 1 78.25 95 VAL A CA 1
ATOM 709 C C . VAL A 1 95 ? 3.244 30 31.25 1 78.25 95 VAL A C 1
ATOM 711 O O . VAL A 1 95 ? 2.49 30.75 31.875 1 78.25 95 VAL A O 1
ATOM 714 N N . LEU A 1 96 ? 4.148 30.531 30.234 1 81.31 96 LEU A N 1
ATOM 715 C CA . LEU A 1 96 ? 4.324 31.969 30.047 1 81.31 96 LEU A CA 1
ATOM 716 C C . LEU A 1 96 ? 3.227 32.531 29.156 1 81.31 96 LEU A C 1
ATOM 718 O O . LEU A 1 96 ? 2.93 33.75 29.234 1 81.31 96 LEU A O 1
ATOM 722 N N . GLY A 1 97 ? 2.76 31.688 28.312 1 84.81 97 GLY A N 1
ATOM 723 C CA . GLY A 1 97 ? 1.65 32.062 27.469 1 84.81 97 GLY A CA 1
ATOM 724 C C . GLY A 1 97 ? 2.076 32.938 26.281 1 84.81 97 GLY A C 1
ATOM 725 O O . GLY A 1 97 ? 1.28 33.188 25.375 1 84.81 97 GLY A O 1
ATOM 726 N N . SER A 1 98 ? 3.342 33.344 26.312 1 90.25 98 SER A N 1
ATOM 727 C CA . SER A 1 98 ? 3.838 34.125 25.188 1 90.25 98 SER A CA 1
ATOM 728 C C . SER A 1 98 ? 3.885 33.312 23.906 1 90.25 98 SER A C 1
ATOM 730 O O . SER A 1 98 ? 3.77 32.094 23.953 1 90.25 98 SER A O 1
ATOM 732 N N . THR A 1 99 ? 3.998 34.062 22.812 1 93.88 99 THR A N 1
ATOM 733 C CA . THR A 1 99 ? 4.004 33.375 21.531 1 93.88 99 THR A CA 1
ATOM 734 C C . THR A 1 99 ? 5.301 32.594 21.328 1 93.88 99 THR A C 1
ATOM 736 O O . THR A 1 99 ? 6.395 33.156 21.453 1 93.88 99 THR A O 1
ATOM 739 N N . ALA A 1 100 ? 5.145 31.359 21.109 1 94.06 100 ALA A N 1
ATOM 740 C CA . ALA A 1 100 ? 6.285 30.516 20.781 1 94.06 100 ALA A CA 1
ATOM 741 C C . ALA A 1 100 ? 6.57 30.516 19.281 1 94.06 100 ALA A C 1
ATOM 743 O O . ALA A 1 100 ? 7.73 30.578 18.875 1 94.06 100 ALA A O 1
ATOM 744 N N . MET A 1 101 ? 5.523 30.453 18.516 1 94.88 101 MET A N 1
ATOM 745 C CA . MET A 1 101 ? 5.605 30.422 17.062 1 94.88 101 MET A CA 1
ATOM 746 C C . MET A 1 101 ? 4.324 30.969 16.438 1 94.88 101 MET A C 1
ATOM 748 O O . MET A 1 101 ? 3.227 30.703 16.922 1 94.88 101 MET A O 1
ATOM 752 N N . ASP A 1 102 ? 4.492 31.781 15.422 1 97.44 102 ASP A N 1
ATOM 753 C CA . ASP A 1 102 ? 3.379 32.312 14.633 1 97.44 102 ASP A CA 1
ATOM 754 C C . ASP A 1 102 ? 3.646 32.156 13.141 1 97.44 102 ASP A C 1
ATOM 756 O O . ASP A 1 102 ? 4.605 32.719 12.617 1 97.44 102 ASP A O 1
ATOM 760 N N . MET A 1 103 ? 2.795 31.359 12.516 1 97.5 103 MET A N 1
ATOM 761 C CA . MET A 1 103 ? 2.971 31.062 11.094 1 97.5 103 MET A CA 1
ATOM 762 C C . MET A 1 103 ? 1.7 31.375 10.312 1 97.5 103 MET A C 1
ATOM 764 O O . MET A 1 103 ? 0.604 30.984 10.711 1 97.5 103 MET A O 1
ATOM 768 N N . VAL A 1 104 ? 1.885 32.094 9.172 1 97.56 104 VAL A N 1
ATOM 769 C CA . VAL A 1 104 ? 0.743 32.344 8.297 1 97.56 104 VAL A CA 1
ATOM 770 C C . VAL A 1 104 ? 1.104 31.969 6.863 1 97.56 104 VAL A C 1
ATOM 772 O O . VAL A 1 104 ? 2.281 31.969 6.492 1 97.56 104 VAL A O 1
ATOM 775 N N . SER A 1 105 ? 0.109 31.578 6.094 1 97.06 105 SER A N 1
ATOM 776 C CA . SER A 1 105 ? 0.284 31.266 4.676 1 97.06 105 SER A CA 1
ATOM 777 C C . SER A 1 105 ? -0.967 31.609 3.877 1 97.06 105 SER A C 1
ATOM 779 O O . SER A 1 105 ? -2.088 31.469 4.371 1 97.06 105 SER A O 1
ATOM 781 N N . ASP A 1 106 ? -0.752 32.094 2.672 1 94.94 106 ASP A N 1
ATOM 782 C CA . ASP A 1 106 ? -1.861 32.312 1.747 1 94.94 106 ASP A CA 1
ATOM 783 C C . ASP A 1 106 ? -1.933 31.188 0.708 1 94.94 106 ASP A C 1
ATOM 785 O O . ASP A 1 106 ? -2.607 31.328 -0.314 1 94.94 106 ASP A O 1
ATOM 789 N N . GLY A 1 107 ? -1.204 30.141 0.935 1 92.56 107 GLY A N 1
ATOM 790 C CA . GLY A 1 107 ? -1.167 29.031 0.004 1 92.56 107 GLY A CA 1
ATOM 791 C C . GLY A 1 107 ? 0.056 29.031 -0.894 1 92.56 107 GLY A C 1
ATOM 792 O O . GLY A 1 107 ? 0.432 28 -1.453 1 92.56 107 GLY A O 1
ATOM 793 N N . THR A 1 108 ? 0.661 30.125 -1.028 1 92.69 108 THR A N 1
ATOM 794 C CA . THR A 1 108 ? 1.846 30.266 -1.868 1 92.69 108 THR A CA 1
ATOM 795 C C . THR A 1 108 ? 3.037 30.75 -1.047 1 92.69 108 THR A C 1
ATOM 797 O O . THR A 1 108 ? 4.098 30.125 -1.049 1 92.69 108 THR A O 1
ATOM 800 N N . ASN A 1 109 ? 2.756 31.828 -0.323 1 94.44 109 ASN A N 1
ATOM 801 C CA . ASN A 1 109 ? 3.785 32.438 0.524 1 94.44 109 ASN A CA 1
ATOM 802 C C . ASN A 1 109 ? 3.477 32.219 2.006 1 94.44 109 ASN A C 1
ATOM 804 O O . ASN A 1 109 ? 2.312 32.094 2.391 1 94.44 109 ASN A O 1
ATOM 808 N N . PHE A 1 110 ? 4.586 32.219 2.715 1 96.62 110 PHE A N 1
ATOM 809 C CA . PHE A 1 110 ? 4.352 32.094 4.148 1 96.62 110 PHE A CA 1
ATOM 810 C C . PHE A 1 110 ? 5.305 33 4.93 1 96.62 110 PHE A C 1
ATOM 812 O O . PHE A 1 110 ? 6.316 33.438 4.391 1 96.62 110 PHE A O 1
ATOM 819 N N . LYS A 1 111 ? 4.891 33.375 6.121 1 96.94 111 LYS A N 1
ATOM 820 C CA . LYS A 1 111 ? 5.703 34.031 7.145 1 96.94 111 LYS A CA 1
ATOM 821 C C . LYS A 1 111 ? 5.695 33.219 8.445 1 96.94 111 LYS A C 1
ATOM 823 O O . LYS A 1 111 ? 4.664 32.656 8.828 1 96.94 111 LYS A O 1
ATOM 828 N N . LEU A 1 112 ? 6.809 33.125 9.023 1 97.06 112 LEU A N 1
ATOM 829 C CA . LEU A 1 112 ? 6.98 32.469 10.312 1 97.06 112 LEU A CA 1
ATOM 830 C C . LEU A 1 112 ? 7.816 33.312 11.258 1 97.06 112 LEU A C 1
ATOM 832 O O . LEU A 1 112 ? 8.898 33.781 10.891 1 97.06 112 LEU A O 1
ATOM 836 N N . VAL A 1 113 ? 7.277 33.562 12.43 1 96.81 113 VAL A N 1
ATOM 837 C CA . VAL A 1 113 ? 8.023 34.281 13.461 1 96.81 113 VAL A CA 1
ATOM 838 C C . VAL A 1 113 ? 8.195 33.375 14.688 1 96.81 113 VAL A C 1
ATOM 840 O O . VAL A 1 113 ? 7.23 32.781 15.148 1 96.81 113 VAL A O 1
ATOM 843 N N . ILE A 1 114 ? 9.414 33.281 15.117 1 94.5 114 ILE A N 1
ATOM 844 C CA . ILE A 1 114 ? 9.758 32.562 16.328 1 94.5 114 ILE A CA 1
ATOM 845 C C . ILE A 1 114 ? 10.375 33.531 17.344 1 94.5 114 ILE A C 1
ATOM 847 O O . ILE A 1 114 ? 11.602 33.594 17.484 1 94.5 114 ILE A O 1
ATOM 851 N N . PRO A 1 115 ? 9.578 34.094 18.109 1 93.44 115 PRO A N 1
ATOM 852 C CA . PRO A 1 115 ? 10.031 35.188 18.953 1 93.44 115 PRO A CA 1
ATOM 853 C C . PRO A 1 115 ? 11.102 34.781 19.953 1 93.44 115 PRO A C 1
ATOM 855 O O . PRO A 1 115 ? 12.102 35.469 20.125 1 93.44 115 PRO A O 1
ATOM 858 N N . PRO A 1 116 ? 10.945 33.562 20.625 1 89.5 116 PRO A N 1
ATOM 859 C CA . PRO A 1 116 ? 11.984 33.188 21.578 1 89.5 116 PRO A CA 1
ATOM 860 C C . PRO A 1 116 ? 13.367 33.062 20.938 1 89.5 116 PRO A C 1
ATOM 862 O O . PRO A 1 116 ? 14.383 33.156 21.641 1 89.5 116 PRO A O 1
ATOM 865 N N . ARG A 1 117 ? 13.422 32.938 19.703 1 91 117 ARG A N 1
ATOM 866 C CA . ARG A 1 117 ? 14.695 32.812 19 1 91 117 ARG A CA 1
ATOM 867 C C . ARG A 1 117 ? 15.031 34.094 18.234 1 91 117 ARG A C 1
ATOM 869 O O . ARG A 1 117 ? 16.016 34.125 17.484 1 91 117 ARG A O 1
ATOM 876 N N . ASN A 1 118 ? 14.281 35.031 18.328 1 93.81 118 ASN A N 1
ATOM 877 C CA . ASN A 1 118 ? 14.438 36.281 17.609 1 93.81 118 ASN A CA 1
ATOM 878 C C . ASN A 1 118 ? 14.688 36.062 16.125 1 93.81 118 ASN A C 1
ATOM 880 O O . ASN A 1 118 ? 15.664 36.562 15.555 1 93.81 118 ASN A O 1
ATOM 884 N N . ARG A 1 119 ? 13.758 35.25 15.586 1 94.94 119 ARG A N 1
ATOM 885 C CA . ARG A 1 119 ? 13.945 34.844 14.203 1 94.94 119 ARG A CA 1
ATOM 886 C C . ARG A 1 119 ? 12.625 34.906 13.43 1 94.94 119 ARG A C 1
ATOM 888 O O . ARG A 1 119 ? 11.562 34.625 13.977 1 94.94 119 ARG A O 1
ATOM 895 N N . ALA A 1 120 ? 12.75 35.281 12.18 1 96.75 120 ALA A N 1
ATOM 896 C CA . ALA A 1 120 ? 11.625 35.25 11.25 1 96.75 120 ALA A CA 1
ATOM 897 C C . ALA A 1 120 ? 12.023 34.594 9.93 1 96.75 120 ALA A C 1
ATOM 899 O O . ALA A 1 120 ? 13.188 34.656 9.523 1 96.75 120 ALA A O 1
ATOM 900 N N . MET A 1 121 ? 11.102 33.938 9.344 1 95.5 121 MET A N 1
ATOM 901 C CA . MET A 1 121 ? 11.312 33.281 8.055 1 95.5 121 MET A CA 1
ATOM 902 C C . MET A 1 121 ? 10.195 33.625 7.078 1 95.5 121 MET A C 1
ATOM 904 O O . MET A 1 121 ? 9.031 33.719 7.473 1 95.5 121 MET A O 1
ATOM 908 N N . VAL A 1 122 ? 10.578 33.812 5.844 1 95.94 122 VAL A N 1
ATOM 909 C CA . VAL A 1 122 ? 9.609 33.969 4.766 1 95.94 122 VAL A CA 1
ATOM 910 C C . VAL A 1 122 ? 9.969 33.031 3.609 1 95.94 122 VAL A C 1
ATOM 912 O O . VAL A 1 122 ? 11.133 32.688 3.436 1 95.94 122 VAL A O 1
ATOM 915 N N . GLY A 1 123 ? 8.969 32.594 2.861 1 94.5 123 GLY A N 1
ATOM 916 C CA . GLY A 1 123 ? 9.242 31.766 1.708 1 94.5 123 GLY A CA 1
ATOM 917 C C . GLY A 1 123 ? 7.98 31.234 1.039 1 94.5 123 GLY A C 1
ATOM 918 O O . GLY A 1 123 ? 6.895 31.797 1.233 1 94.5 123 GLY A O 1
ATOM 919 N N . THR A 1 124 ? 8.234 30.281 0.159 1 92.88 124 THR A N 1
ATOM 920 C CA . THR A 1 124 ? 7.137 29.609 -0.523 1 92.88 124 THR A CA 1
ATOM 921 C C . THR A 1 124 ? 6.926 28.203 0.043 1 92.88 124 THR A C 1
ATOM 923 O O . THR A 1 124 ? 7.734 27.734 0.839 1 92.88 124 THR A O 1
ATOM 926 N N . ASN A 1 125 ? 5.871 27.594 -0.376 1 86.25 125 ASN A N 1
ATOM 927 C CA . ASN A 1 125 ? 5.562 26.25 0.087 1 86.25 125 ASN A CA 1
ATOM 928 C C . ASN A 1 125 ? 6.504 25.203 -0.525 1 86.25 125 ASN A C 1
ATOM 930 O O . ASN A 1 125 ? 6.578 24.078 -0.054 1 86.25 125 ASN A O 1
ATOM 934 N N . GLU A 1 126 ? 7.203 25.547 -1.472 1 83.38 126 GLU A N 1
ATOM 935 C CA . GLU A 1 126 ? 8.117 24.625 -2.141 1 83.38 126 GLU A CA 1
ATOM 936 C C . GLU A 1 126 ? 9.508 24.688 -1.512 1 83.38 126 GLU A C 1
ATOM 938 O O . GLU A 1 126 ? 10.047 25.766 -1.265 1 83.38 126 GLU A O 1
ATOM 943 N N . VAL A 1 127 ? 10.016 23.531 -1.256 1 85.56 127 VAL A N 1
ATOM 944 C CA . VAL A 1 127 ? 11.375 23.453 -0.744 1 85.56 127 VAL A CA 1
ATOM 945 C C . VAL A 1 127 ? 12.344 23.188 -1.894 1 85.56 127 VAL A C 1
ATOM 947 O O . VAL A 1 127 ? 12.312 22.109 -2.51 1 85.56 127 VAL A O 1
ATOM 950 N N . THR A 1 128 ? 13.18 24.094 -2.129 1 85.69 128 THR A N 1
ATOM 951 C CA . THR A 1 128 ? 14.133 23.938 -3.221 1 85.69 128 THR A CA 1
ATOM 952 C C . THR A 1 128 ? 15.531 23.641 -2.682 1 85.69 128 THR A C 1
ATOM 954 O O . THR A 1 128 ? 16.359 23.047 -3.377 1 85.69 128 THR A O 1
ATOM 957 N N . GLN A 1 129 ? 15.797 24.078 -1.43 1 88 129 GLN A N 1
ATOM 958 C CA . GLN A 1 129 ? 17.062 23.812 -0.738 1 88 129 GLN A CA 1
ATOM 959 C C . GLN A 1 129 ? 16.812 23.297 0.68 1 88 129 GLN A C 1
ATOM 961 O O . GLN A 1 129 ? 16.828 24.078 1.635 1 88 129 GLN A O 1
ATOM 966 N N . PRO A 1 130 ? 16.688 22.062 0.759 1 87.31 130 PRO A N 1
ATOM 967 C CA . PRO A 1 130 ? 16.344 21.516 2.072 1 87.31 130 PRO A CA 1
ATOM 968 C C . PRO A 1 130 ? 17.484 21.672 3.086 1 87.31 130 PRO A C 1
ATOM 970 O O . PRO A 1 130 ? 18.656 21.562 2.727 1 87.31 130 PRO A O 1
ATOM 973 N N . SER A 1 131 ? 17.125 22.031 4.273 1 85.88 131 SER A N 1
ATOM 974 C CA . SER A 1 131 ? 18.047 22.062 5.398 1 85.88 131 SER A CA 1
ATOM 975 C C . SER A 1 131 ? 18.328 20.672 5.941 1 85.88 131 SER A C 1
ATOM 977 O O . SER A 1 131 ? 17.484 19.766 5.809 1 85.88 131 SER A O 1
ATOM 979 N N . LYS A 1 132 ? 19.453 20.562 6.578 1 82.81 132 LYS A N 1
ATOM 980 C CA . LYS A 1 132 ? 19.781 19.297 7.238 1 82.81 132 LYS A CA 1
ATOM 981 C C . LYS A 1 132 ? 18.891 19.078 8.461 1 82.81 132 LYS A C 1
ATOM 983 O O . LYS A 1 132 ? 18.578 17.938 8.805 1 82.81 132 LYS A O 1
ATOM 988 N N . ASN A 1 133 ? 18.562 20.203 9.039 1 83.06 133 ASN A N 1
ATOM 989 C CA . ASN A 1 133 ? 17.578 20.141 10.117 1 83.06 133 ASN A CA 1
ATOM 990 C C . ASN A 1 133 ? 16.156 20.031 9.57 1 83.06 133 ASN A C 1
ATOM 992 O O . ASN A 1 133 ? 15.594 21.016 9.102 1 83.06 133 ASN A O 1
ATOM 996 N N . GLY A 1 134 ? 15.555 18.891 9.719 1 86.75 134 GLY A N 1
ATOM 997 C CA . GLY A 1 134 ? 14.273 18.578 9.086 1 86.75 134 GLY A CA 1
ATOM 998 C C . GLY A 1 134 ? 13.172 19.547 9.484 1 86.75 134 GLY A C 1
ATOM 999 O O . GLY A 1 134 ? 12.344 19.922 8.656 1 86.75 134 GLY A O 1
ATOM 1000 N N . LEU A 1 135 ? 13.203 19.922 10.703 1 86 135 LEU A N 1
ATOM 1001 C CA . LEU A 1 135 ? 12.141 20.781 11.195 1 86 135 LEU A CA 1
ATOM 1002 C C . LEU A 1 135 ? 12.18 22.141 10.5 1 86 135 LEU A C 1
ATOM 1004 O O . LEU A 1 135 ? 11.156 22.812 10.375 1 86 135 LEU A O 1
ATOM 1008 N N . GLU A 1 136 ? 13.367 22.531 10.008 1 86.19 136 GLU A N 1
ATOM 1009 C CA . GLU A 1 136 ? 13.5 23.797 9.297 1 86.19 136 GLU A CA 1
ATOM 1010 C C . GLU A 1 136 ? 12.844 23.734 7.918 1 86.19 136 GLU A C 1
ATOM 1012 O O . GLU A 1 136 ? 12.625 24.766 7.281 1 86.19 136 GLU A O 1
ATOM 1017 N N . ASN A 1 137 ? 12.562 22.531 7.527 1 90.62 137 ASN A N 1
ATOM 1018 C CA . ASN A 1 137 ? 11.93 22.344 6.223 1 90.62 137 ASN A CA 1
ATOM 1019 C C . ASN A 1 137 ? 10.414 22.406 6.324 1 90.62 137 ASN A C 1
ATOM 1021 O O . ASN A 1 137 ? 9.711 22.312 5.316 1 90.62 137 ASN A O 1
ATOM 1025 N N . LEU A 1 138 ? 9.93 22.594 7.52 1 91.81 138 LEU A N 1
ATOM 1026 C CA . LEU A 1 138 ? 8.492 22.656 7.73 1 91.81 138 LEU A CA 1
ATOM 1027 C C . LEU A 1 138 ? 7.871 23.781 6.914 1 91.81 138 LEU A C 1
ATOM 1029 O O . LEU A 1 138 ? 8.398 24.906 6.895 1 91.81 138 LEU A O 1
ATOM 1033 N N . ARG A 1 139 ? 6.855 23.469 6.254 1 93.31 139 ARG A N 1
ATOM 1034 C CA . ARG A 1 139 ? 6.043 24.422 5.5 1 93.31 139 ARG A CA 1
ATOM 1035 C C . ARG A 1 139 ? 4.578 24.344 5.922 1 93.31 139 ARG A C 1
ATOM 1037 O O . ARG A 1 139 ? 4.102 23.281 6.336 1 93.31 139 ARG A O 1
ATOM 1044 N N . PRO A 1 140 ? 3.852 25.469 5.75 1 93.62 140 PRO A N 1
ATOM 1045 C CA . PRO A 1 140 ? 2.453 25.5 6.188 1 93.62 140 PRO A CA 1
ATOM 1046 C C . PRO A 1 140 ? 1.595 24.453 5.469 1 93.62 140 PRO A C 1
ATOM 1048 O O . PRO A 1 140 ? 0.639 23.938 6.047 1 93.62 140 PRO A O 1
ATOM 1051 N N . SER A 1 141 ? 1.966 24.141 4.258 1 91.94 141 SER A N 1
ATOM 1052 C CA . SER A 1 141 ? 1.156 23.219 3.461 1 91.94 141 SER A CA 1
ATOM 1053 C C . SER A 1 141 ? 1.095 21.844 4.105 1 91.94 141 SER A C 1
ATOM 1055 O O . SER A 1 141 ? 0.153 21.078 3.867 1 91.94 141 SER A O 1
ATOM 1057 N N . VAL A 1 142 ? 2.057 21.516 4.914 1 94.25 142 VAL A N 1
ATOM 1058 C CA . VAL A 1 142 ? 2.076 20.234 5.613 1 94.25 142 VAL A CA 1
ATOM 1059 C C . VAL A 1 142 ? 0.858 20.125 6.527 1 94.25 142 VAL A C 1
ATOM 1061 O O . VAL A 1 142 ? 0.203 19.078 6.582 1 94.25 142 VAL A O 1
ATOM 1064 N N . PHE A 1 143 ? 0.564 21.25 7.176 1 95 143 PHE A N 1
ATOM 1065 C CA . PHE A 1 143 ? -0.612 21.297 8.039 1 95 143 PHE A CA 1
ATOM 1066 C C . PHE A 1 143 ? -1.891 21.25 7.211 1 95 143 PHE A C 1
ATOM 1068 O O . PHE A 1 143 ? -2.773 20.422 7.477 1 95 143 PHE A O 1
ATOM 1075 N N . PHE A 1 144 ? -1.895 22.062 6.25 1 94.25 144 PHE A N 1
ATOM 1076 C CA . PHE A 1 144 ? -3.113 22.219 5.465 1 94.25 144 PHE A CA 1
ATOM 1077 C C . PHE A 1 144 ? -3.473 20.906 4.77 1 94.25 144 PHE A C 1
ATOM 1079 O O . PHE A 1 144 ? -4.602 20.438 4.883 1 94.25 144 PHE A O 1
ATOM 1086 N N . ASP A 1 145 ? -2.512 20.281 4.141 1 93.06 145 ASP A N 1
ATOM 1087 C CA . ASP A 1 145 ? -2.74 19.078 3.34 1 93.06 145 ASP A CA 1
ATOM 1088 C C . ASP A 1 145 ? -3.061 17.875 4.227 1 93.06 145 ASP A C 1
ATOM 1090 O O . ASP A 1 145 ? -3.762 16.953 3.805 1 93.06 145 ASP A O 1
ATOM 1094 N N . SER A 1 146 ? -2.578 17.891 5.406 1 96.75 146 SER A N 1
ATOM 1095 C CA . SER A 1 146 ? -2.824 16.781 6.328 1 96.75 146 SER A CA 1
ATOM 1096 C C . SER A 1 146 ? -4.191 16.906 6.988 1 96.75 146 SER A C 1
ATOM 1098 O O . SER A 1 146 ? -4.84 15.898 7.281 1 96.75 146 SER A O 1
ATOM 1100 N N . MET A 1 147 ? -4.625 18.109 7.176 1 95.06 147 MET A N 1
ATOM 1101 C CA . MET A 1 147 ? -5.863 18.312 7.93 1 95.06 147 MET A CA 1
ATOM 1102 C C . MET A 1 147 ? -7.07 18.328 6.996 1 95.06 147 MET A C 1
ATOM 1104 O O . MET A 1 147 ? -8.156 17.891 7.371 1 95.06 147 MET A O 1
ATOM 1108 N N . PHE A 1 148 ? -6.84 18.875 5.824 1 93.25 148 PHE A N 1
ATOM 1109 C CA . PHE A 1 148 ? -7.91 18.875 4.832 1 93.25 148 PHE A CA 1
ATOM 1110 C C . PHE A 1 148 ? -7.691 17.797 3.785 1 93.25 148 PHE A C 1
ATOM 1112 O O . PHE A 1 148 ? -6.977 18.016 2.801 1 93.25 148 PHE A O 1
ATOM 1119 N N . VAL A 1 149 ? -8.32 16.719 4.027 1 93.25 149 VAL A N 1
ATOM 1120 C CA . VAL A 1 149 ? -8.211 15.625 3.066 1 93.25 149 VAL A CA 1
ATOM 1121 C C . VAL A 1 149 ? -9.086 15.914 1.848 1 93.25 149 VAL A C 1
ATOM 1123 O O . VAL A 1 149 ? -10.312 15.914 1.94 1 93.25 149 VAL A O 1
ATOM 1126 N N . ARG A 1 150 ? -8.43 16.094 0.742 1 88.75 150 ARG A N 1
ATOM 1127 C CA . ARG A 1 150 ? -9.141 16.453 -0.482 1 88.75 150 ARG A CA 1
ATOM 1128 C C . ARG A 1 150 ? -9.422 15.219 -1.33 1 88.75 150 ARG A C 1
ATOM 1130 O O . ARG A 1 150 ? -8.641 14.266 -1.327 1 88.75 150 ARG A O 1
ATOM 1137 N N . GLY A 1 151 ? -10.562 15.289 -1.96 1 83.12 151 GLY A N 1
ATOM 1138 C CA . GLY A 1 151 ? -10.859 14.25 -2.938 1 83.12 151 GLY A CA 1
ATOM 1139 C C . GLY A 1 151 ? -10.195 14.5 -4.281 1 83.12 151 GLY A C 1
ATOM 1140 O O . GLY A 1 151 ? -9.078 15.016 -4.344 1 83.12 151 GLY A O 1
ATOM 1141 N N . GLN A 1 152 ? -10.859 14.031 -5.203 1 88.56 152 GLN A N 1
ATOM 1142 C CA . GLN A 1 152 ? -10.359 14.078 -6.574 1 88.56 152 GLN A CA 1
ATOM 1143 C C . GLN A 1 152 ? -10.453 15.492 -7.141 1 88.56 152 GLN A C 1
ATOM 1145 O O . GLN A 1 152 ? -11.508 16.125 -7.09 1 88.56 152 GLN A O 1
ATOM 1150 N N . GLY A 1 153 ? -9.367 16.047 -7.641 1 88.12 153 GLY A N 1
ATOM 1151 C CA . GLY A 1 153 ? -9.375 17.281 -8.391 1 88.12 153 GLY A CA 1
ATOM 1152 C C . GLY A 1 153 ? -9.781 17.109 -9.844 1 88.12 153 GLY A C 1
ATOM 1153 O O . GLY A 1 153 ? -9.906 15.977 -10.32 1 88.12 153 GLY A O 1
ATOM 1154 N N . PRO A 1 154 ? -10.031 18.203 -10.562 1 87.75 154 PRO A N 1
ATOM 1155 C CA . PRO A 1 154 ? -10.523 18.141 -11.945 1 87.75 154 PRO A CA 1
ATOM 1156 C C . PRO A 1 154 ? -9.547 17.453 -12.891 1 87.75 154 PRO A C 1
ATOM 1158 O O . PRO A 1 154 ? -9.969 16.797 -13.852 1 87.75 154 PRO A O 1
ATOM 1161 N N . ASP A 1 155 ? -8.32 17.469 -12.703 1 92.06 155 ASP A N 1
ATOM 1162 C CA . ASP A 1 155 ? -7.328 16.891 -13.602 1 92.06 155 ASP A CA 1
ATOM 1163 C C . ASP A 1 155 ? -6.688 15.648 -12.984 1 92.06 155 ASP A C 1
ATOM 1165 O O . ASP A 1 155 ? -5.512 15.367 -13.227 1 92.06 155 ASP A O 1
ATOM 1169 N N . GLN A 1 156 ? -7.52 15.016 -12.234 1 96.06 156 GLN A N 1
ATOM 1170 C CA . GLN A 1 156 ? -7 13.836 -11.555 1 96.06 156 GLN A CA 1
ATOM 1171 C C . GLN A 1 156 ? -7.859 12.609 -11.852 1 96.06 156 GLN A C 1
ATOM 1173 O O . GLN A 1 156 ? -9.039 12.742 -12.203 1 96.06 156 GLN A O 1
ATOM 1178 N N . ILE A 1 157 ? -7.242 11.477 -11.828 1 96.56 157 ILE A N 1
ATOM 1179 C CA . ILE A 1 157 ? -7.988 10.227 -11.969 1 96.56 157 ILE A CA 1
ATOM 1180 C C . ILE A 1 157 ? -7.871 9.414 -10.68 1 96.56 157 ILE A C 1
ATOM 1182 O O . ILE A 1 157 ? -6.961 9.625 -9.883 1 96.56 157 ILE A O 1
ATOM 1186 N N . LEU A 1 158 ? -8.883 8.484 -10.5 1 97.12 158 LEU A N 1
ATOM 1187 C CA . LEU A 1 158 ? -9.008 7.762 -9.234 1 97.12 158 LEU A CA 1
ATOM 1188 C C . LEU A 1 158 ? -8.953 6.258 -9.461 1 97.12 158 LEU A C 1
ATOM 1190 O O . LEU A 1 158 ? -9.484 5.758 -10.461 1 97.12 158 LEU A O 1
ATOM 1194 N N . SER A 1 159 ? -8.273 5.598 -8.594 1 97.44 159 SER A N 1
ATOM 1195 C CA . SER A 1 159 ? -8.344 4.145 -8.453 1 97.44 159 SER A CA 1
ATOM 1196 C C . SER A 1 159 ? -8.602 3.742 -7.008 1 97.44 159 SER A C 1
ATOM 1198 O O . SER A 1 159 ? -8.211 4.453 -6.078 1 97.44 159 SER A O 1
ATOM 1200 N N . MET A 1 160 ? -9.266 2.684 -6.809 1 97.5 160 MET A N 1
ATOM 1201 C CA . MET A 1 160 ? -9.523 2.211 -5.453 1 97.5 160 MET A CA 1
ATOM 1202 C C . MET A 1 160 ? -9.289 0.707 -5.348 1 97.5 160 MET A C 1
ATOM 1204 O O . MET A 1 160 ? -9.75 -0.057 -6.195 1 97.5 160 MET A O 1
ATOM 1208 N N . THR A 1 161 ? -8.531 0.306 -4.398 1 97.62 161 THR A N 1
ATOM 1209 C CA . THR A 1 161 ? -8.305 -1.099 -4.07 1 97.62 161 THR A CA 1
ATOM 1210 C C . THR A 1 161 ? -8.711 -1.392 -2.631 1 97.62 161 THR A C 1
ATOM 1212 O O . THR A 1 161 ? -8.93 -0.47 -1.843 1 97.62 161 THR A O 1
ATOM 1215 N N . THR A 1 162 ? -8.914 -2.619 -2.367 1 95.25 162 THR A N 1
ATOM 1216 C CA . THR A 1 162 ? -9.25 -3.039 -1.01 1 95.25 162 THR A CA 1
ATOM 1217 C C . THR A 1 162 ? -8.375 -4.219 -0.581 1 95.25 162 THR A C 1
ATOM 1219 O O . THR A 1 162 ? -8.031 -5.074 -1.399 1 95.25 162 THR A O 1
ATOM 1222 N N . ASP A 1 163 ? -7.941 -4.094 0.652 1 89.94 163 ASP A N 1
ATOM 1223 C CA . ASP A 1 163 ? -7.238 -5.18 1.329 1 89.94 163 ASP A CA 1
ATOM 1224 C C . ASP A 1 163 ? -7.711 -5.324 2.773 1 89.94 163 ASP A C 1
ATOM 1226 O O . ASP A 1 163 ? -8.336 -4.414 3.322 1 89.94 163 ASP A O 1
ATOM 1230 N N . THR A 1 164 ? -7.516 -6.508 3.254 1 90 164 THR A N 1
ATOM 1231 C CA . THR A 1 164 ? -7.918 -6.773 4.633 1 90 164 THR A CA 1
ATOM 1232 C C . THR A 1 164 ? -6.754 -6.531 5.59 1 90 164 THR A C 1
ATOM 1234 O O . THR A 1 164 ? -5.629 -6.969 5.332 1 90 164 THR A O 1
ATOM 1237 N N . ARG A 1 165 ? -7.07 -5.867 6.621 1 88.56 165 ARG A N 1
ATOM 1238 C CA . ARG A 1 165 ? -6.121 -5.656 7.711 1 88.56 165 ARG A CA 1
ATOM 1239 C C . ARG A 1 165 ? -6.543 -6.418 8.961 1 88.56 165 ARG A C 1
ATOM 1241 O O . ARG A 1 165 ? -7.73 -6.668 9.172 1 88.56 165 ARG A O 1
ATOM 1248 N N . VAL A 1 166 ? -5.578 -6.809 9.727 1 86.38 166 VAL A N 1
ATOM 1249 C CA . VAL A 1 166 ? -5.832 -7.402 11.031 1 86.38 166 VAL A CA 1
ATOM 1250 C C . VAL A 1 166 ? -5.387 -6.438 12.133 1 86.38 166 VAL A C 1
ATOM 1252 O O . VAL A 1 166 ? -4.215 -6.055 12.195 1 86.38 166 VAL A O 1
ATOM 1255 N N . ILE A 1 167 ? -6.363 -6.035 12.898 1 87.94 167 ILE A N 1
ATOM 1256 C CA . ILE A 1 167 ? -6.051 -5.074 13.953 1 87.94 167 ILE A CA 1
ATOM 1257 C C . ILE A 1 167 ? -6.512 -5.617 15.305 1 87.94 167 ILE A C 1
ATOM 1259 O O . ILE A 1 167 ? -7.348 -6.523 15.359 1 87.94 167 ILE A O 1
ATOM 1263 N N . GLU A 1 168 ? -5.895 -5.078 16.297 1 84.75 168 GLU A N 1
ATOM 1264 C CA . GLU A 1 168 ? -6.348 -5.406 17.656 1 84.75 168 GLU A CA 1
ATOM 1265 C C . GLU A 1 168 ? -7.535 -4.539 18.062 1 84.75 168 GLU A C 1
ATOM 1267 O O . GLU A 1 168 ? -7.559 -3.338 17.781 1 84.75 168 GLU A O 1
ATOM 1272 N N . SER A 1 169 ? -8.688 -5.137 18.516 1 74.06 169 SER A N 1
ATOM 1273 C CA . SER A 1 169 ? -9.914 -4.418 18.859 1 74.06 169 SER A CA 1
ATOM 1274 C C . SER A 1 169 ? -9.672 -3.424 19.984 1 74.06 169 SER A C 1
ATOM 1276 O O . SER A 1 169 ? -10.398 -2.434 20.109 1 74.06 169 SER A O 1
ATOM 1278 N N . GLY A 1 170 ? -8.625 -3.367 20.625 1 62.41 170 GLY A N 1
ATOM 1279 C CA . GLY A 1 170 ? -8.391 -2.48 21.766 1 62.41 170 GLY A CA 1
ATOM 1280 C C . GLY A 1 170 ? -9.188 -2.865 23 1 62.41 170 GLY A C 1
ATOM 1281 O O . GLY A 1 170 ? -8.875 -2.42 24.109 1 62.41 170 GLY A O 1
ATOM 1282 N N . LYS A 1 171 ? -10.422 -3.479 22.984 1 61 171 LYS A N 1
ATOM 1283 C CA . LYS A 1 171 ? -11.289 -3.799 24.109 1 61 171 LYS A CA 1
ATOM 1284 C C . LYS A 1 171 ? -10.766 -5.012 24.875 1 61 171 LYS A C 1
ATOM 1286 O O . LYS A 1 171 ? -10.797 -5.039 26.109 1 61 171 LYS A O 1
ATOM 1291 N N . LYS A 1 172 ? -10.484 -6.031 24.094 1 64.75 172 LYS A N 1
ATOM 1292 C CA . LYS A 1 172 ? -9.969 -7.242 24.734 1 64.75 172 LYS A CA 1
ATOM 1293 C C . LYS A 1 172 ? -8.609 -7.629 24.156 1 64.75 172 LYS A C 1
ATOM 1295 O O . LYS A 1 172 ? -8.422 -7.641 22.938 1 64.75 172 LYS A O 1
ATOM 1300 N N . LYS A 1 173 ? -7.738 -7.84 25.047 1 66.38 173 LYS A N 1
ATOM 1301 C CA . LYS A 1 173 ? -6.406 -8.297 24.656 1 66.38 173 LYS A CA 1
ATOM 1302 C C . LYS A 1 173 ? -6.484 -9.562 23.812 1 66.38 173 LYS A C 1
ATOM 1304 O O . LYS A 1 173 ? -7.309 -10.445 24.078 1 66.38 173 LYS A O 1
ATOM 1309 N N . LYS A 1 174 ? -5.996 -9.633 22.641 1 71.56 174 LYS A N 1
ATOM 1310 C CA . LYS A 1 174 ? -5.855 -10.805 21.781 1 71.56 174 LYS A CA 1
ATOM 1311 C C . LYS A 1 174 ? -7.055 -10.953 20.859 1 71.56 174 LYS A C 1
ATOM 1313 O O . LYS A 1 174 ? -7.211 -11.984 20.203 1 71.56 174 LYS A O 1
ATOM 1318 N N . ASP A 1 175 ? -7.934 -9.906 21.016 1 82.44 175 ASP A N 1
ATOM 1319 C CA . ASP A 1 175 ? -9.055 -9.891 20.078 1 82.44 175 ASP A CA 1
ATOM 1320 C C . ASP A 1 175 ? -8.641 -9.266 18.75 1 82.44 175 ASP A C 1
ATOM 1322 O O . ASP A 1 175 ? -8.547 -8.047 18.625 1 82.44 175 ASP A O 1
ATOM 1326 N N . LEU A 1 176 ? -8.406 -10.078 17.812 1 89.19 176 LEU A N 1
ATOM 1327 C CA . LEU A 1 176 ? -7.945 -9.641 16.5 1 89.19 176 LEU A CA 1
ATOM 1328 C C . LEU A 1 176 ? -9.109 -9.531 15.516 1 89.19 176 LEU A C 1
ATOM 1330 O O . LEU A 1 176 ? -9.891 -10.477 15.367 1 89.19 176 LEU A O 1
ATOM 1334 N N . ILE A 1 177 ? -9.156 -8.398 14.914 1 90.62 177 ILE A N 1
ATOM 1335 C CA . ILE A 1 177 ? -10.266 -8.102 14.008 1 90.62 177 ILE A CA 1
ATOM 1336 C C . ILE A 1 177 ? -9.742 -7.969 12.578 1 90.62 177 ILE A C 1
ATOM 1338 O O . ILE A 1 177 ? -8.766 -7.266 12.328 1 90.62 177 ILE A O 1
ATOM 1342 N N . GLU A 1 178 ? -10.367 -8.688 11.742 1 89.56 178 GLU A N 1
ATOM 1343 C CA . GLU A 1 178 ? -10.141 -8.492 10.312 1 89.56 178 GLU A CA 1
ATOM 1344 C C . GLU A 1 178 ? -11.055 -7.406 9.758 1 89.56 178 GLU A C 1
ATOM 1346 O O . GLU A 1 178 ? -12.281 -7.527 9.82 1 89.56 178 GLU A O 1
ATOM 1351 N N . GLU A 1 179 ? -10.43 -6.395 9.273 1 90 179 GLU A N 1
ATOM 1352 C CA . GLU A 1 179 ? -11.188 -5.27 8.734 1 90 179 GLU A CA 1
ATOM 1353 C C . GLU A 1 179 ? -10.703 -4.895 7.336 1 90 179 GLU A C 1
ATOM 1355 O O . GLU A 1 179 ? -9.555 -4.488 7.16 1 90 179 GLU A O 1
ATOM 1360 N N . PRO A 1 180 ? -11.609 -5.059 6.367 1 90.94 180 PRO A N 1
ATOM 1361 C CA . PRO A 1 180 ? -11.227 -4.516 5.059 1 90.94 180 PRO A CA 1
ATOM 1362 C C . PRO A 1 180 ? -10.984 -3.008 5.094 1 90.94 180 PRO A C 1
ATOM 1364 O O . PRO A 1 180 ? -11.602 -2.297 5.891 1 90.94 180 PRO A O 1
ATOM 1367 N N . ALA A 1 181 ? -10.047 -2.574 4.344 1 95.94 181 ALA A N 1
ATOM 1368 C CA . ALA A 1 181 ? -9.781 -1.15 4.16 1 95.94 181 ALA A CA 1
ATOM 1369 C C . ALA A 1 181 ? -9.641 -0.805 2.68 1 95.94 181 ALA A C 1
ATOM 1371 O O . ALA A 1 181 ? -9.211 -1.639 1.88 1 95.94 181 ALA A O 1
ATOM 1372 N N . TYR A 1 182 ? -10.062 0.353 2.426 1 97 182 TYR A N 1
ATOM 1373 C CA . TYR A 1 182 ? -9.93 0.864 1.065 1 97 182 TYR A CA 1
ATOM 1374 C C . TYR A 1 182 ? -8.688 1.73 0.928 1 97 182 TYR A C 1
ATOM 1376 O O . TYR A 1 182 ? -8.297 2.428 1.87 1 97 182 TYR A O 1
ATOM 1384 N N . ALA A 1 183 ? -8.07 1.646 -0.191 1 97.94 183 ALA A N 1
ATOM 1385 C CA . ALA A 1 183 ? -7.039 2.594 -0.617 1 97.94 183 ALA A CA 1
ATOM 1386 C C . ALA A 1 183 ? -7.484 3.367 -1.854 1 97.94 183 ALA A C 1
ATOM 1388 O O . ALA A 1 183 ? -7.59 2.799 -2.945 1 97.94 183 ALA A O 1
ATOM 1389 N N . LEU A 1 184 ? -7.797 4.57 -1.639 1 97.44 184 LEU A N 1
ATOM 1390 C CA . LEU A 1 184 ? -8.148 5.465 -2.738 1 97.44 184 LEU A CA 1
ATOM 1391 C C . LEU A 1 184 ? -6.906 6.172 -3.281 1 97.44 184 LEU A C 1
ATOM 1393 O O . LEU A 1 184 ? -6.312 7.004 -2.596 1 97.44 184 LEU A O 1
ATOM 1397 N N . GLN A 1 185 ? -6.551 5.84 -4.48 1 97.75 185 GLN A N 1
ATOM 1398 C CA . GLN A 1 185 ? -5.395 6.445 -5.129 1 97.75 185 GLN A CA 1
ATOM 1399 C C . GLN A 1 185 ? -5.805 7.637 -5.988 1 97.75 185 GLN A C 1
ATOM 1401 O O . GLN A 1 185 ? -6.637 7.504 -6.887 1 97.75 185 GLN A O 1
ATOM 1406 N N . VAL A 1 186 ? -5.273 8.719 -5.68 1 97.69 186 VAL A N 1
ATOM 1407 C CA . VAL A 1 186 ? -5.441 9.914 -6.496 1 97.69 186 VAL A CA 1
ATOM 1408 C C . VAL A 1 186 ? -4.227 10.094 -7.41 1 97.69 186 VAL A C 1
ATOM 1410 O O . VAL A 1 186 ? -3.104 10.266 -6.93 1 97.69 186 VAL A O 1
ATOM 1413 N N . LEU A 1 187 ? -4.477 10.07 -8.711 1 97.94 187 LEU A N 1
ATOM 1414 C CA . LEU A 1 187 ? -3.404 10.094 -9.695 1 97.94 187 LEU A CA 1
ATOM 1415 C C . LEU A 1 187 ? -3.533 11.305 -10.617 1 97.94 187 LEU A C 1
ATOM 1417 O O . LEU A 1 187 ? -4.637 11.805 -10.836 1 97.94 187 LEU A O 1
ATOM 1421 N N . ALA A 1 188 ? -2.408 11.75 -11.117 1 97.06 188 ALA A N 1
ATOM 1422 C CA . ALA A 1 188 ? -2.418 12.758 -12.164 1 97.06 188 ALA A CA 1
ATOM 1423 C C . ALA A 1 188 ? -2.945 12.18 -13.477 1 97.06 188 ALA A C 1
ATOM 1425 O O . ALA A 1 188 ? -3.117 10.969 -13.602 1 97.06 188 ALA A O 1
ATOM 1426 N N . GLN A 1 189 ? -3.191 13.07 -14.383 1 95.31 189 GLN A N 1
ATOM 1427 C CA . GLN A 1 189 ? -3.492 12.578 -15.719 1 95.31 189 GLN A CA 1
ATOM 1428 C C . GLN A 1 189 ? -2.289 11.859 -16.328 1 95.31 189 GLN A C 1
ATOM 1430 O O . GLN A 1 189 ? -1.152 12.32 -16.188 1 95.31 189 GLN A O 1
ATOM 1435 N N . PRO A 1 190 ? -2.613 10.758 -16.969 1 94.19 190 PRO A N 1
ATOM 1436 C CA . PRO A 1 190 ? -1.493 10.016 -17.562 1 94.19 190 PRO A CA 1
ATOM 1437 C C . PRO A 1 190 ? -0.75 10.82 -18.625 1 94.19 190 PRO A C 1
ATOM 1439 O O . PRO A 1 190 ? -1.366 11.594 -19.359 1 94.19 190 PRO A O 1
ATOM 1442 N N . GLU A 1 191 ? 0.514 10.703 -18.609 1 92.56 191 GLU A N 1
ATOM 1443 C CA . GLU A 1 191 ? 1.386 11.141 -19.703 1 92.56 191 GLU A CA 1
ATOM 1444 C C . GLU A 1 191 ? 1.949 9.945 -20.469 1 92.56 191 GLU A C 1
ATOM 1446 O O . GLU A 1 191 ? 2.941 9.344 -20.047 1 92.56 191 GLU A O 1
ATOM 1451 N N . GLY A 1 192 ? 1.286 9.656 -21.594 1 91.44 192 GLY A N 1
ATOM 1452 C CA . GLY A 1 192 ? 1.625 8.398 -22.25 1 91.44 192 GLY A CA 1
ATOM 1453 C C . GLY A 1 192 ? 1.226 7.18 -21.438 1 91.44 192 GLY A C 1
ATOM 1454 O O . GLY A 1 192 ? 0.068 7.047 -21.031 1 91.44 192 GLY A O 1
ATOM 1455 N N . ASN A 1 193 ? 2.242 6.363 -21.141 1 92.56 193 ASN A N 1
ATOM 1456 C CA . ASN A 1 193 ? 1.954 5.137 -20.391 1 92.56 193 ASN A CA 1
ATOM 1457 C C . ASN A 1 193 ? 2.393 5.242 -18.938 1 92.56 193 ASN A C 1
ATOM 1459 O O . ASN A 1 193 ? 2.57 4.227 -18.266 1 92.56 193 ASN A O 1
ATOM 1463 N N . ILE A 1 194 ? 2.555 6.457 -18.562 1 94.5 194 ILE A N 1
ATOM 1464 C CA . ILE A 1 194 ? 2.988 6.691 -17.188 1 94.5 194 ILE A CA 1
ATOM 1465 C C . ILE A 1 194 ? 1.982 7.594 -16.484 1 94.5 194 ILE A C 1
ATOM 1467 O O . ILE A 1 194 ? 1.427 8.516 -17.078 1 94.5 194 ILE A O 1
ATOM 1471 N N . VAL A 1 195 ? 1.804 7.312 -15.281 1 96.44 195 VAL A N 1
ATOM 1472 C CA . VAL A 1 195 ? 0.934 8.148 -14.461 1 96.44 195 VAL A CA 1
ATOM 1473 C C . VAL A 1 195 ? 1.561 8.344 -13.086 1 96.44 195 VAL A C 1
ATOM 1475 O O . VAL A 1 195 ? 2.191 7.434 -12.547 1 96.44 195 VAL A O 1
ATOM 1478 N N . ARG A 1 196 ? 1.41 9.508 -12.531 1 96.75 196 ARG A N 1
ATOM 1479 C CA . ARG A 1 196 ? 1.98 9.805 -11.227 1 96.75 196 ARG A CA 1
ATOM 1480 C C . ARG A 1 196 ? 0.943 9.633 -10.125 1 96.75 196 ARG A C 1
ATOM 1482 O O . ARG A 1 196 ? -0.182 10.125 -10.234 1 96.75 196 ARG A O 1
ATOM 1489 N N . THR A 1 197 ? 1.346 8.984 -9.133 1 97.62 197 THR A N 1
ATOM 1490 C CA . THR A 1 197 ? 0.533 8.93 -7.926 1 97.62 197 THR A CA 1
ATOM 1491 C C . THR A 1 197 ? 0.75 10.172 -7.07 1 97.62 197 THR A C 1
ATOM 1493 O O . THR A 1 197 ? 1.883 10.484 -6.691 1 97.62 197 THR A O 1
ATOM 1496 N N . LEU A 1 198 ? -0.308 10.836 -6.754 1 97.25 198 LEU A N 1
ATOM 1497 C CA . LEU A 1 198 ? -0.207 12.07 -5.984 1 97.25 198 LEU A CA 1
ATOM 1498 C C . LEU A 1 198 ? -0.397 11.797 -4.496 1 97.25 198 LEU A C 1
ATOM 1500 O O . LEU A 1 198 ? 0.36 12.305 -3.666 1 97.25 198 LEU A O 1
ATOM 1504 N N . ARG A 1 199 ? -1.381 11.039 -4.195 1 97.12 199 ARG A N 1
ATOM 1505 C CA . ARG A 1 199 ? -1.659 10.672 -2.811 1 97.12 199 ARG A CA 1
ATOM 1506 C C . ARG A 1 199 ? -2.512 9.406 -2.742 1 97.12 199 ARG A C 1
ATOM 1508 O O . ARG A 1 199 ? -3.17 9.047 -3.717 1 97.12 199 ARG A O 1
ATOM 1515 N N . VAL A 1 200 ? -2.404 8.734 -1.678 1 97.81 200 VAL A N 1
ATOM 1516 C CA . VAL A 1 200 ? -3.236 7.578 -1.358 1 97.81 200 VAL A CA 1
ATOM 1517 C C . VAL A 1 200 ? -3.947 7.809 -0.027 1 97.81 200 VAL A C 1
ATOM 1519 O O . VAL A 1 200 ? -3.309 8.109 0.983 1 97.81 200 VAL A O 1
ATOM 1522 N N . ILE A 1 201 ? -5.25 7.691 -0.076 1 98.12 201 ILE A N 1
ATOM 1523 C CA . ILE A 1 201 ? -6.066 7.82 1.127 1 98.12 201 ILE A CA 1
ATOM 1524 C C . ILE A 1 201 ? -6.547 6.441 1.573 1 98.12 201 ILE A C 1
ATOM 1526 O O . ILE A 1 201 ? -7.238 5.746 0.824 1 98.12 201 ILE A O 1
ATOM 1530 N N . HIS A 1 202 ? -6.121 6.062 2.758 1 98 202 HIS A N 1
ATOM 1531 C CA . HIS A 1 202 ? -6.57 4.801 3.34 1 98 202 HIS A CA 1
ATOM 1532 C C . HIS A 1 202 ? -7.828 5 4.18 1 98 202 HIS A C 1
ATOM 1534 O O . HIS A 1 202 ? -7.859 5.859 5.062 1 98 202 HIS A O 1
ATOM 1540 N N . ILE A 1 203 ? -8.82 4.211 3.943 1 97.38 203 ILE A N 1
ATOM 1541 C CA . ILE A 1 203 ? -10.156 4.438 4.488 1 97.38 203 ILE A CA 1
ATOM 1542 C C . ILE A 1 203 ? -10.656 3.166 5.176 1 97.38 203 ILE A C 1
ATOM 1544 O O . ILE A 1 203 ? -10.586 2.076 4.605 1 97.38 203 ILE A O 1
ATOM 1548 N N . ASN A 1 204 ? -11.141 3.365 6.352 1 95.38 204 ASN A N 1
ATOM 1549 C CA . ASN A 1 204 ? -11.742 2.246 7.07 1 95.38 204 ASN A CA 1
ATOM 1550 C C . ASN A 1 204 ? -13.078 1.835 6.457 1 95.38 204 ASN A C 1
ATOM 1552 O O . ASN A 1 204 ? -13.875 2.689 6.078 1 95.38 204 ASN A O 1
ATOM 1556 N N . SER A 1 205 ? -13.258 0.543 6.48 1 94.75 205 SER A N 1
ATOM 1557 C CA . SER A 1 205 ? -14.539 0.059 5.961 1 94.75 205 SER A CA 1
ATOM 1558 C C . SER A 1 205 ? -15.617 0.103 7.035 1 94.75 205 SER A C 1
ATOM 1560 O O . SER A 1 205 ? -16.812 -0.049 6.73 1 94.75 205 SER A O 1
ATOM 1562 N N . THR A 1 206 ? -15.242 0.339 8.242 1 93.12 206 THR A N 1
ATOM 1563 C CA . THR A 1 206 ? -16.203 0.292 9.336 1 93.12 206 THR A CA 1
ATOM 1564 C C . THR A 1 206 ? -17 1.596 9.414 1 93.12 206 THR A C 1
ATOM 1566 O O . THR A 1 206 ? -18.125 1.611 9.891 1 93.12 206 THR A O 1
ATOM 1569 N N . ASP A 1 207 ? -16.422 2.699 8.93 1 94.06 207 ASP A N 1
ATOM 1570 C CA . ASP A 1 207 ? -17.125 3.977 9.0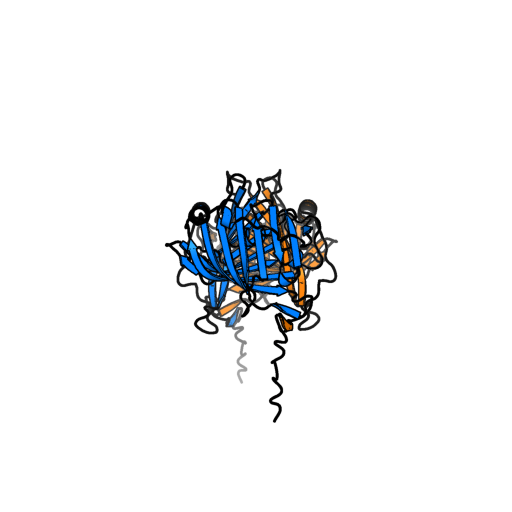31 1 94.06 207 ASP A CA 1
ATOM 1571 C C . ASP A 1 207 ? -16.859 4.84 7.797 1 94.06 207 ASP A C 1
ATOM 1573 O O . ASP A 1 207 ? -17.391 5.949 7.688 1 94.06 207 ASP A O 1
ATOM 1577 N N . LEU A 1 208 ? -16.016 4.336 6.883 1 95.69 208 LEU A N 1
ATOM 1578 C CA . LEU A 1 208 ? -15.664 4.98 5.621 1 95.69 208 LEU A CA 1
ATOM 1579 C C . LEU A 1 208 ? -14.977 6.32 5.871 1 95.69 208 LEU A C 1
ATOM 1581 O O . LEU A 1 208 ? -15.148 7.262 5.094 1 95.69 208 LEU A O 1
ATOM 1585 N N . LEU A 1 209 ? -14.203 6.383 6.988 1 96.81 209 LEU A N 1
ATOM 1586 C CA . LEU A 1 209 ? -13.391 7.555 7.289 1 96.81 209 LEU A CA 1
ATOM 1587 C C . LEU A 1 209 ? -11.906 7.262 7.074 1 96.81 209 LEU A C 1
ATOM 1589 O O . LEU A 1 209 ? -11.445 6.152 7.344 1 96.81 209 LEU A O 1
ATOM 1593 N N . PRO A 1 210 ? -11.195 8.273 6.625 1 97.69 210 PRO A N 1
ATOM 1594 C CA . PRO A 1 210 ? -9.75 8.078 6.438 1 97.69 210 PRO A CA 1
ATOM 1595 C C . PRO A 1 210 ? -9.023 7.793 7.746 1 97.69 210 PRO A C 1
ATOM 1597 O O . PRO A 1 210 ? -9.336 8.398 8.773 1 97.69 210 PRO A O 1
ATOM 1600 N N . PHE A 1 211 ? -8.07 6.84 7.695 1 97.69 211 PHE A N 1
ATOM 1601 C CA . PHE A 1 211 ? -7.203 6.648 8.852 1 97.69 211 PHE A CA 1
ATOM 1602 C C . PHE A 1 211 ? -5.754 6.977 8.508 1 97.69 211 PHE A C 1
ATOM 1604 O O . PHE A 1 211 ? -4.906 7.086 9.398 1 97.69 211 PHE A O 1
ATOM 1611 N N . GLN A 1 212 ? -5.488 7.168 7.262 1 98.31 212 GLN A N 1
ATOM 1612 C CA . GLN A 1 212 ? -4.137 7.484 6.812 1 98.31 212 GLN A CA 1
ATOM 1613 C C . GLN A 1 212 ? -4.148 8.133 5.434 1 98.31 212 GLN A C 1
ATOM 1615 O O . GLN A 1 212 ? -4.984 7.801 4.594 1 98.31 212 GLN A O 1
ATOM 1620 N N . GLN A 1 213 ? -3.291 9.07 5.184 1 98.31 213 GLN A N 1
ATOM 1621 C CA . GLN A 1 213 ? -3.033 9.648 3.871 1 98.31 213 GLN A CA 1
ATOM 1622 C C . GLN A 1 213 ? -1.535 9.734 3.594 1 98.31 213 GLN A C 1
ATOM 1624 O O . GLN A 1 213 ? -0.773 10.242 4.418 1 98.31 213 GLN A O 1
ATOM 1629 N N . ASP A 1 214 ? -1.149 9.203 2.496 1 98 214 ASP A N 1
ATOM 1630 C CA . ASP A 1 214 ? 0.223 9.305 2.01 1 98 214 ASP A CA 1
ATOM 1631 C C . ASP A 1 214 ? 0.32 10.281 0.836 1 98 214 ASP A C 1
ATOM 1633 O O . ASP A 1 214 ? -0.414 10.148 -0.146 1 98 214 ASP A O 1
ATOM 1637 N N . ILE A 1 215 ? 1.188 11.219 0.992 1 97.06 215 ILE A N 1
ATOM 1638 C CA . ILE A 1 215 ? 1.406 12.203 -0.062 1 97.06 215 ILE A CA 1
ATOM 1639 C C . ILE A 1 215 ? 2.781 11.992 -0.692 1 97.06 215 ILE A C 1
ATOM 1641 O O . ILE A 1 215 ? 3.781 11.852 0.016 1 97.06 215 ILE A O 1
ATOM 1645 N N . TYR A 1 216 ? 2.795 12.031 -2.027 1 96.25 216 TYR A N 1
ATOM 1646 C CA . TYR A 1 216 ? 4.008 11.688 -2.762 1 96.25 216 TYR A CA 1
ATOM 1647 C C . TYR A 1 216 ? 4.539 12.891 -3.533 1 96.25 216 TYR A C 1
ATOM 1649 O O . TYR A 1 216 ? 3.766 13.734 -3.982 1 96.25 216 TYR A O 1
ATOM 1657 N N . ASN A 1 217 ? 5.875 12.984 -3.684 1 93.31 217 ASN A N 1
ATOM 1658 C CA . ASN A 1 217 ? 6.461 13.984 -4.566 1 93.31 217 ASN A CA 1
ATOM 1659 C C . ASN A 1 217 ? 6.508 13.5 -6.012 1 93.31 217 ASN A C 1
ATOM 1661 O O . ASN A 1 217 ? 5.938 12.461 -6.34 1 93.31 217 ASN A O 1
ATOM 1665 N N . LYS A 1 218 ? 7.129 14.227 -6.871 1 91.38 218 LYS A N 1
ATOM 1666 C CA . LYS A 1 218 ? 7.121 13.953 -8.305 1 91.38 218 LYS A CA 1
ATOM 1667 C C . LYS A 1 218 ? 7.848 12.656 -8.625 1 91.38 218 LYS A C 1
ATOM 1669 O O . LYS A 1 218 ? 7.582 12.023 -9.648 1 91.38 218 LYS A O 1
ATOM 1674 N N . ASP A 1 219 ? 8.719 12.227 -7.738 1 90.06 219 ASP A N 1
ATOM 1675 C CA . ASP A 1 219 ? 9.5 11.016 -7.961 1 90.06 219 ASP A CA 1
ATOM 1676 C C . ASP A 1 219 ? 8.797 9.797 -7.367 1 90.06 219 ASP A C 1
ATOM 1678 O O . ASP A 1 219 ? 9.352 8.695 -7.375 1 90.06 219 ASP A O 1
ATOM 1682 N N . GLY A 1 220 ? 7.613 9.984 -6.793 1 94.31 220 GLY A N 1
ATOM 1683 C CA . GLY A 1 220 ? 6.871 8.883 -6.211 1 94.31 220 GLY A CA 1
ATOM 1684 C C . GLY A 1 220 ? 7.324 8.531 -4.809 1 94.31 220 GLY A C 1
ATOM 1685 O O . GLY A 1 220 ? 7.051 7.43 -4.316 1 94.31 220 GLY A O 1
ATOM 1686 N N . VAL A 1 221 ? 8.008 9.438 -4.18 1 93.44 221 VAL A N 1
ATOM 1687 C CA . VAL A 1 221 ? 8.5 9.219 -2.826 1 93.44 221 VAL A CA 1
ATOM 1688 C C . VAL A 1 221 ? 7.547 9.859 -1.819 1 93.44 221 VAL A C 1
ATOM 1690 O O . VAL A 1 221 ? 7.117 11 -1.996 1 93.44 221 VAL A O 1
ATOM 1693 N N . ILE A 1 222 ? 7.273 9.109 -0.8 1 95.38 222 ILE A N 1
ATOM 1694 C CA . ILE A 1 222 ? 6.395 9.641 0.231 1 95.38 222 ILE A CA 1
ATOM 1695 C C . ILE A 1 222 ? 7.074 10.812 0.938 1 95.38 222 ILE A C 1
ATOM 1697 O O . ILE A 1 222 ? 8.188 10.672 1.453 1 95.38 222 ILE A O 1
ATOM 1701 N N . VAL A 1 223 ? 6.387 11.961 1.026 1 94 223 VAL A N 1
ATOM 1702 C CA . VAL A 1 223 ? 6.965 13.125 1.683 1 94 223 VAL A CA 1
ATOM 1703 C C . VAL A 1 223 ? 6.195 13.43 2.965 1 94 223 VAL A C 1
ATOM 1705 O O . VAL A 1 223 ? 6.75 13.992 3.912 1 94 223 VAL A O 1
ATOM 1708 N N . THR A 1 224 ? 4.938 13.102 2.971 1 96.44 224 THR A N 1
ATOM 1709 C CA . THR A 1 224 ? 4.102 13.289 4.152 1 96.44 224 THR A CA 1
ATOM 1710 C C . THR A 1 224 ? 3.172 12.094 4.352 1 96.44 224 THR A C 1
ATOM 1712 O O . THR A 1 224 ? 2.539 11.633 3.4 1 96.44 224 THR A O 1
ATOM 1715 N N . ARG A 1 225 ? 3.182 11.625 5.465 1 98.06 225 ARG A N 1
ATOM 1716 C CA . ARG A 1 225 ? 2.186 10.656 5.906 1 98.06 225 ARG A CA 1
ATOM 1717 C C . ARG A 1 225 ? 1.369 11.195 7.074 1 98.06 225 ARG A C 1
ATOM 1719 O O . ARG A 1 225 ? 1.926 11.555 8.117 1 98.06 225 ARG A O 1
ATOM 1726 N N . ALA A 1 226 ? 0.063 11.25 6.906 1 98.75 226 ALA A N 1
ATOM 1727 C CA . ALA A 1 226 ? -0.833 11.703 7.965 1 98.75 226 ALA A CA 1
ATOM 1728 C C . ALA A 1 226 ? -1.686 10.555 8.492 1 98.75 226 ALA A C 1
ATOM 1730 O O . ALA A 1 226 ? -2.297 9.82 7.711 1 98.75 226 ALA A O 1
ATOM 1731 N N . LEU A 1 227 ? -1.688 10.398 9.766 1 98.69 227 LEU A N 1
ATOM 1732 C CA . LEU A 1 227 ? -2.527 9.406 10.43 1 98.69 227 LEU A CA 1
ATOM 1733 C C . LEU A 1 227 ? -3.664 10.078 11.195 1 98.69 227 LEU A C 1
ATOM 1735 O O . LEU A 1 227 ? -3.459 11.102 11.844 1 98.69 227 LEU A O 1
ATOM 1739 N N . TYR A 1 228 ? -4.809 9.508 11.102 1 98.5 228 TYR A N 1
ATOM 1740 C CA . TYR A 1 228 ? -6.008 10.086 11.695 1 98.5 228 TYR A CA 1
ATOM 1741 C C . TYR A 1 228 ? -6.625 9.141 12.719 1 98.5 228 TYR A C 1
ATOM 1743 O O . TYR A 1 228 ? -6.773 7.941 12.453 1 98.5 228 TYR A O 1
ATOM 1751 N N . SER A 1 229 ? -6.957 9.688 13.859 1 97.69 229 SER A N 1
ATOM 1752 C CA . SER A 1 229 ? -7.617 8.883 14.875 1 97.69 229 SER A CA 1
ATOM 1753 C C . SER A 1 229 ? -8.523 9.734 15.75 1 97.69 229 SER A C 1
ATOM 1755 O O . SER A 1 229 ? -8.516 10.969 15.648 1 97.69 229 SER A O 1
ATOM 1757 N N . ASN A 1 230 ? -9.422 9.062 16.484 1 97.44 230 ASN A N 1
ATOM 1758 C CA . ASN A 1 230 ? -10.305 9.672 17.469 1 97.44 230 ASN A CA 1
ATOM 1759 C C . ASN A 1 230 ? -11.266 10.672 16.828 1 97.44 230 ASN A C 1
ATOM 1761 O O . ASN A 1 230 ? -11.367 11.812 17.266 1 97.44 230 ASN A O 1
ATOM 1765 N N . TYR A 1 231 ? -11.93 10.219 15.875 1 97.81 231 TYR A N 1
ATOM 1766 C CA . TYR A 1 231 ? -12.922 11.039 15.188 1 97.81 231 TYR A CA 1
ATOM 1767 C C . TYR A 1 231 ? -14.031 11.469 16.141 1 97.81 231 TYR A C 1
ATOM 1769 O O . TYR A 1 231 ? -14.469 10.688 17 1 97.81 231 TYR A O 1
ATOM 1777 N N . GLN A 1 232 ? -14.477 12.672 15.945 1 97.5 232 GLN A N 1
ATOM 1778 C CA . GLN A 1 232 ? -15.625 13.242 16.625 1 97.5 232 GLN A CA 1
ATOM 1779 C C . GLN A 1 232 ? -16.484 14.062 15.672 1 97.5 232 GLN A C 1
ATOM 1781 O O . GLN A 1 232 ? -16.031 14.422 14.578 1 97.5 232 GLN A O 1
ATOM 1786 N N . MET A 1 233 ? -17.656 14.266 16.109 1 96.56 233 MET A N 1
ATOM 1787 C CA . MET A 1 233 ? -18.562 15.062 15.289 1 96.56 233 MET A CA 1
ATOM 1788 C C . MET A 1 233 ? -18.469 16.531 15.672 1 96.56 233 MET A C 1
ATOM 1790 O O . MET A 1 233 ? -18.578 16.891 16.844 1 96.56 233 MET A O 1
ATOM 1794 N N . PHE A 1 234 ? -18.203 17.312 14.641 1 96 234 PHE A N 1
ATOM 1795 C CA . PHE A 1 234 ? -18.25 18.766 14.773 1 96 234 PHE A CA 1
ATOM 1796 C C . PHE A 1 234 ? -19.219 19.375 13.766 1 96 234 PHE A C 1
ATOM 1798 O O . PHE A 1 234 ? -18.969 19.344 12.562 1 96 234 PHE A O 1
ATOM 1805 N N . ASP A 1 235 ? -20.391 19.969 14.211 1 91.25 235 ASP A N 1
ATOM 1806 C CA . ASP A 1 235 ? -21.422 20.469 13.312 1 91.25 235 ASP A CA 1
ATOM 1807 C C . ASP A 1 235 ? -21.828 19.406 12.297 1 91.25 235 ASP A C 1
ATOM 1809 O O . ASP A 1 235 ? -21.875 19.656 11.094 1 91.25 235 ASP A O 1
ATOM 1813 N N . ASN A 1 236 ? -21.875 18.188 12.703 1 92.06 236 ASN A N 1
ATOM 1814 C CA . ASN A 1 236 ? -22.328 17.031 11.945 1 92.06 236 ASN A CA 1
ATOM 1815 C C . ASN A 1 236 ? -21.297 16.578 10.922 1 92.06 236 ASN A C 1
ATOM 1817 O O . ASN A 1 236 ? -21.625 15.914 9.945 1 92.06 236 ASN A O 1
ATOM 1821 N N . ILE A 1 237 ? -20.156 17.062 11.086 1 95.38 237 ILE A N 1
ATOM 1822 C CA . ILE A 1 237 ? -19.047 16.641 10.242 1 95.38 237 ILE A CA 1
ATOM 1823 C C . ILE A 1 237 ? -18.047 15.828 11.062 1 95.38 237 ILE A C 1
ATOM 1825 O O . ILE A 1 237 ? -17.531 16.312 12.07 1 95.38 237 ILE A O 1
ATOM 1829 N N . PRO A 1 238 ? -17.812 14.57 10.633 1 96.94 238 PRO A N 1
ATOM 1830 C CA . PRO A 1 238 ? -16.766 13.828 11.336 1 96.94 238 PRO A CA 1
ATOM 1831 C C . PRO A 1 238 ? -15.367 14.367 11.062 1 96.94 238 PRO A C 1
ATOM 1833 O O . PRO A 1 238 ? -15.008 14.594 9.906 1 96.94 238 PRO A O 1
ATOM 1836 N N . PHE A 1 239 ? -14.625 14.602 12.172 1 97.75 239 PHE A N 1
ATOM 1837 C CA . PHE A 1 239 ? -13.258 15.094 12.039 1 97.75 239 PHE A CA 1
ATOM 1838 C C . PHE A 1 239 ? -12.352 14.445 13.078 1 97.75 239 PHE A C 1
ATOM 1840 O O . PHE A 1 239 ? -12.742 14.266 14.234 1 97.75 239 PHE A O 1
ATOM 1847 N N . PRO A 1 240 ? -11.133 14.062 12.656 1 98.19 240 PRO A N 1
ATOM 1848 C CA . PRO A 1 240 ? -10.219 13.461 13.617 1 98.19 240 PRO A CA 1
ATOM 1849 C C . PRO A 1 240 ? -9.672 14.461 14.633 1 98.19 240 PRO A C 1
ATOM 1851 O O . PRO A 1 240 ? -9.281 15.57 14.25 1 98.19 240 PRO A O 1
ATOM 1854 N N . THR A 1 241 ? -9.523 14.055 15.859 1 98.38 241 THR A N 1
ATOM 1855 C CA . THR A 1 241 ? -9.016 14.961 16.875 1 98.38 241 THR A CA 1
ATOM 1856 C C . THR A 1 241 ? -7.527 14.703 17.125 1 98.38 241 THR A C 1
ATOM 1858 O O . THR A 1 241 ? -6.855 15.516 17.766 1 98.38 241 THR A O 1
ATOM 1861 N N . THR A 1 242 ? -7.016 13.609 16.625 1 98.62 242 THR A N 1
ATOM 1862 C CA . THR A 1 242 ? -5.582 13.352 16.656 1 98.62 242 THR A CA 1
ATOM 1863 C C . THR A 1 242 ? -5.043 13.125 15.25 1 98.62 242 THR A C 1
ATOM 1865 O O . THR A 1 242 ? -5.449 12.188 14.57 1 98.62 242 THR A O 1
ATOM 1868 N N . ILE A 1 243 ? -4.156 13.953 14.859 1 98.69 243 ILE A N 1
ATOM 1869 C CA . ILE A 1 243 ? -3.514 13.859 13.555 1 98.69 243 ILE A CA 1
ATOM 1870 C C . ILE A 1 243 ? -1.998 13.789 13.727 1 98.69 243 ILE A C 1
ATOM 1872 O O . ILE A 1 243 ? -1.384 14.711 14.266 1 98.69 243 ILE A O 1
ATOM 1876 N N . VAL A 1 244 ? -1.403 12.719 13.336 1 98.69 244 VAL A N 1
ATOM 1877 C CA . VAL A 1 244 ? 0.049 12.57 13.344 1 98.69 244 VAL A CA 1
ATOM 1878 C C . VAL A 1 244 ? 0.596 12.789 11.938 1 98.69 244 VAL A C 1
ATOM 1880 O O . VAL A 1 244 ? 0.23 12.07 11.008 1 98.69 244 VAL A O 1
ATOM 1883 N N . ILE A 1 245 ? 1.407 13.758 11.812 1 98.38 245 ILE A N 1
ATOM 1884 C CA . ILE A 1 245 ? 2.021 14.094 10.531 1 98.38 245 ILE A CA 1
ATOM 1885 C C . ILE A 1 245 ? 3.479 13.641 10.523 1 98.38 245 ILE A C 1
ATOM 1887 O O . ILE A 1 245 ? 4.305 14.172 11.266 1 98.38 245 ILE A O 1
ATOM 1891 N N . GLN A 1 246 ? 3.762 12.703 9.703 1 96.62 246 GLN A N 1
ATOM 1892 C CA . GLN A 1 246 ? 5.121 12.195 9.578 1 96.62 246 GLN A CA 1
ATOM 1893 C C . GLN A 1 246 ? 5.789 12.727 8.305 1 96.62 246 GLN A C 1
ATOM 1895 O O . GLN A 1 246 ? 5.188 12.703 7.23 1 96.62 246 GLN A O 1
ATOM 1900 N N . ARG A 1 247 ? 6.953 13.219 8.484 1 95.19 247 ARG A N 1
ATOM 1901 C CA . ARG A 1 247 ? 7.824 13.625 7.387 1 95.19 247 ARG A CA 1
ATOM 1902 C C . ARG A 1 247 ? 9.078 12.758 7.32 1 95.19 247 ARG A C 1
ATOM 1904 O O . ARG A 1 247 ? 10.141 13.148 7.801 1 95.19 247 ARG A O 1
ATOM 1911 N N . PRO A 1 248 ? 8.914 11.625 6.664 1 90.12 248 PRO A N 1
ATOM 1912 C CA . PRO A 1 248 ? 9.984 10.633 6.773 1 90.12 248 PRO A CA 1
ATOM 1913 C C . PRO A 1 248 ? 11.32 11.141 6.23 1 90.12 248 PRO A C 1
ATOM 1915 O O . PRO A 1 248 ? 12.375 10.844 6.797 1 90.12 248 PRO A O 1
ATOM 1918 N N . ARG A 1 249 ? 11.344 11.914 5.227 1 87.06 249 ARG A N 1
ATOM 1919 C CA . ARG A 1 249 ? 12.578 12.398 4.621 1 87.06 249 ARG A CA 1
ATOM 1920 C C . ARG A 1 249 ? 13.242 13.461 5.488 1 87.06 249 ARG A C 1
ATOM 1922 O O . ARG A 1 249 ? 14.461 13.602 5.488 1 87.06 249 ARG A O 1
ATOM 1929 N N . ASP A 1 250 ? 12.414 14.117 6.203 1 91 250 ASP A N 1
ATOM 1930 C CA . ASP A 1 250 ? 12.906 15.188 7.062 1 91 250 ASP A CA 1
ATOM 1931 C C . ASP A 1 250 ? 13.156 14.68 8.484 1 91 250 ASP A C 1
ATOM 1933 O O . ASP A 1 250 ? 13.656 15.422 9.336 1 91 250 ASP A O 1
ATOM 1937 N N . HIS A 1 251 ? 12.719 13.516 8.805 1 89.38 251 HIS A N 1
ATOM 1938 C CA . HIS A 1 251 ? 12.992 12.812 10.055 1 89.38 251 HIS A CA 1
ATOM 1939 C C . HIS A 1 251 ? 12.336 13.516 11.234 1 89.38 251 HIS A C 1
ATOM 1941 O O . HIS A 1 251 ? 12.969 13.734 12.273 1 89.38 251 HIS A O 1
ATOM 1947 N N . TYR A 1 252 ? 11.047 13.883 10.984 1 93.06 252 TYR A N 1
ATOM 1948 C CA . TYR A 1 252 ? 10.281 14.398 12.117 1 93.06 252 TYR A CA 1
ATOM 1949 C C . TYR A 1 252 ? 8.805 14.031 11.992 1 93.06 252 TYR A C 1
ATOM 1951 O O . TYR A 1 252 ? 8.359 13.594 10.922 1 93.06 252 TYR A O 1
ATOM 1959 N N . SER A 1 253 ? 8.141 14.188 13.117 1 96.19 253 SER A N 1
ATOM 1960 C CA . SER A 1 253 ? 6.695 14.031 13.172 1 96.19 253 SER A CA 1
ATOM 1961 C C . SER A 1 253 ? 6.055 15.094 14.055 1 96.19 253 SER A C 1
ATOM 1963 O O . SER A 1 253 ? 6.68 15.578 15 1 96.19 253 SER A O 1
ATOM 1965 N N . LEU A 1 254 ? 4.891 15.508 13.672 1 97.38 254 LEU A N 1
ATOM 1966 C CA . LEU A 1 254 ? 4.043 16.391 14.469 1 97.38 254 LEU A CA 1
ATOM 1967 C C . LEU A 1 254 ? 2.762 15.68 14.891 1 97.38 254 LEU A C 1
ATOM 1969 O O . LEU A 1 254 ? 2.105 15.039 14.07 1 97.38 254 LEU A O 1
ATOM 1973 N N . THR A 1 255 ? 2.506 15.758 16.156 1 98 255 THR A N 1
ATOM 1974 C CA . THR A 1 255 ? 1.204 15.305 16.641 1 98 255 THR A CA 1
ATOM 1975 C C . THR A 1 255 ? 0.312 16.5 16.984 1 98 255 THR A C 1
ATOM 1977 O O . THR A 1 255 ? 0.616 17.25 17.906 1 98 255 THR A O 1
ATOM 1980 N N . VAL A 1 256 ? -0.742 16.656 16.25 1 98.38 256 VAL A N 1
ATOM 1981 C CA . VAL A 1 256 ? -1.73 17.703 16.5 1 98.38 256 VAL A CA 1
ATOM 1982 C C . VAL A 1 256 ? -2.951 17.094 17.188 1 98.38 256 VAL A C 1
ATOM 1984 O O . VAL A 1 256 ? -3.602 16.203 16.656 1 98.38 256 VAL A O 1
ATOM 1987 N N . THR A 1 257 ? -3.197 17.594 18.344 1 98.44 257 THR A N 1
ATOM 1988 C CA . THR A 1 257 ? -4.395 17.188 19.078 1 98.44 257 THR A CA 1
ATOM 1989 C C . THR A 1 257 ? -5.391 18.344 19.156 1 98.44 257 THR A C 1
ATOM 1991 O O . THR A 1 257 ? -5.078 19.406 19.688 1 98.44 257 THR A O 1
ATOM 1994 N N . ILE A 1 258 ? -6.543 18.141 18.656 1 98.31 258 ILE A N 1
ATOM 1995 C CA . ILE A 1 258 ? -7.59 19.156 18.656 1 98.31 258 ILE A CA 1
ATOM 1996 C C . ILE A 1 258 ? -8.359 19.094 19.969 1 98.31 258 ILE A C 1
ATOM 1998 O O . ILE A 1 258 ? -8.969 18.078 20.297 1 98.31 258 ILE A O 1
ATOM 2002 N N . VAL A 1 259 ? -8.359 20.156 20.656 1 97.12 259 VAL A N 1
ATOM 2003 C CA . VAL A 1 259 ? -9.039 20.266 21.938 1 97.12 259 VAL A CA 1
ATOM 2004 C C . VAL A 1 259 ? -10.453 20.812 21.719 1 97.12 259 VAL A C 1
ATOM 2006 O O . VAL A 1 259 ? -11.414 20.297 22.297 1 97.12 259 VAL A O 1
ATOM 2009 N N . LYS A 1 260 ? -10.516 21.828 20.969 1 97.56 260 LYS A N 1
ATOM 2010 C CA . LYS A 1 260 ? -11.773 22.438 20.531 1 97.56 260 LYS A CA 1
ATOM 2011 C C . LYS A 1 260 ? -11.75 22.781 19.047 1 97.56 260 LYS A C 1
ATOM 2013 O O . LYS A 1 260 ? -10.727 23.219 18.531 1 97.56 260 LYS A O 1
ATOM 2018 N N . LEU A 1 261 ? -12.883 22.625 18.391 1 98.19 261 LEU A N 1
ATOM 2019 C CA . LEU A 1 261 ? -12.961 22.891 16.969 1 98.19 261 LEU A CA 1
ATOM 2020 C C . LEU A 1 261 ? -14.289 23.547 16.609 1 98.19 261 LEU A C 1
ATOM 2022 O O . LEU A 1 261 ? -15.352 23.062 17.016 1 98.19 261 LEU A O 1
ATOM 2026 N N . THR A 1 262 ? -14.219 24.641 16.016 1 97.69 262 THR A N 1
ATOM 2027 C CA . THR A 1 262 ? -15.375 25.312 15.414 1 97.69 262 THR A CA 1
ATOM 2028 C C . THR A 1 262 ? -15.219 25.391 13.898 1 97.69 262 THR A C 1
ATOM 2030 O O . THR A 1 262 ? -14.219 25.922 13.406 1 97.69 262 THR A O 1
ATOM 2033 N N . LEU A 1 263 ? -16.172 24.859 13.234 1 97.44 263 LEU A N 1
ATOM 2034 C CA . LEU A 1 263 ? -16.141 24.859 11.781 1 97.44 263 LEU A CA 1
ATOM 2035 C C . LEU A 1 263 ? -17.062 25.938 11.211 1 97.44 263 LEU A C 1
ATOM 2037 O O . LEU A 1 263 ? -18.094 26.25 11.812 1 97.44 263 LEU A O 1
ATOM 2041 N N . ASN A 1 264 ? -16.609 26.609 10.141 1 97.31 264 ASN A N 1
ATOM 2042 C CA . ASN A 1 264 ? -17.422 27.453 9.273 1 97.31 264 ASN A CA 1
ATOM 2043 C C . ASN A 1 264 ? -17.859 28.734 9.969 1 97.31 264 ASN A C 1
ATOM 2045 O O . ASN A 1 264 ? -18.938 29.25 9.711 1 97.31 264 ASN A O 1
ATOM 2049 N N . GLN A 1 265 ? -17.109 29.109 10.906 1 96.19 265 GLN A N 1
ATOM 2050 C CA . GLN A 1 265 ? -17.234 30.453 11.445 1 96.19 265 GLN A CA 1
ATOM 2051 C C . GLN A 1 265 ? -16.438 31.469 10.625 1 96.19 265 GLN A C 1
ATOM 2053 O O . GLN A 1 265 ? -15.328 31.156 10.18 1 96.19 265 GLN A O 1
ATOM 2058 N N . LYS A 1 266 ? -16.984 32.531 10.508 1 95.88 266 LYS A N 1
ATOM 2059 C CA . LYS A 1 266 ? -16.312 33.531 9.719 1 95.88 266 LYS A CA 1
ATOM 2060 C C . LYS A 1 266 ? -14.945 33.906 10.32 1 95.88 266 LYS A C 1
ATOM 2062 O O . LYS A 1 266 ? -14.836 34.125 11.531 1 95.88 266 LYS A O 1
ATOM 2067 N N . LEU A 1 267 ? -13.953 33.906 9.516 1 96.88 267 LEU A N 1
ATOM 2068 C CA . LEU A 1 267 ? -12.609 34.344 9.867 1 96.88 267 LEU A CA 1
ATOM 2069 C C . LEU A 1 267 ? -12.203 35.562 9.023 1 96.88 267 LEU A C 1
ATOM 2071 O O . LEU A 1 267 ? -12.25 35.5 7.793 1 96.88 267 LEU A O 1
ATOM 2075 N N . GLU A 1 268 ? -11.805 36.594 9.719 1 95.19 268 GLU A N 1
ATOM 2076 C CA . GLU A 1 268 ? -11.453 37.844 9.023 1 95.19 268 GLU A CA 1
ATOM 2077 C C . GLU A 1 268 ? -10.039 37.75 8.461 1 95.19 268 GLU A C 1
ATOM 2079 O O . GLU A 1 268 ? -9.227 36.938 8.898 1 95.19 268 GLU A O 1
ATOM 2084 N N . ASP A 1 269 ? -9.742 38.625 7.535 1 94.25 269 ASP A N 1
ATOM 2085 C CA . ASP A 1 269 ? -8.461 38.656 6.84 1 94.25 269 ASP A CA 1
ATOM 2086 C C . ASP A 1 269 ? -7.312 38.875 7.82 1 94.25 269 ASP A C 1
ATOM 2088 O O . ASP A 1 269 ? -6.223 38.344 7.648 1 94.25 269 ASP A O 1
ATOM 2092 N N . ASP A 1 270 ? -7.566 39.688 8.734 1 93.12 270 ASP A N 1
ATOM 2093 C CA . ASP A 1 270 ? -6.504 40.062 9.656 1 93.12 270 ASP A CA 1
ATOM 2094 C C . ASP A 1 270 ? -6.027 38.875 10.484 1 93.12 270 ASP A C 1
ATOM 2096 O O . ASP A 1 270 ? -4.922 38.906 11.023 1 93.12 270 ASP A O 1
ATOM 2100 N N . GLN A 1 271 ? -6.883 37.875 10.562 1 94.56 271 GLN A N 1
ATOM 2101 C CA . GLN A 1 271 ? -6.492 36.656 11.281 1 94.56 271 GLN A CA 1
ATOM 2102 C C . GLN A 1 271 ? -5.379 35.906 10.555 1 94.56 271 GLN A C 1
ATOM 2104 O O . GLN A 1 271 ? -4.703 35.062 11.141 1 94.56 271 GLN A O 1
ATOM 2109 N N . PHE A 1 272 ? -5.176 36.25 9.305 1 97.12 272 PHE A N 1
ATOM 2110 C CA . PHE A 1 272 ? -4.164 35.562 8.508 1 97.12 272 PHE A CA 1
ATOM 2111 C C . PHE A 1 272 ? -3.025 36.531 8.148 1 97.12 272 PHE A C 1
ATOM 2113 O O . PHE A 1 272 ? -2.252 36.25 7.227 1 97.12 272 PHE A O 1
ATOM 2120 N N . GLU A 1 273 ? -2.984 37.594 8.844 1 95.5 273 GLU A N 1
ATOM 2121 C CA . GLU A 1 273 ? -1.9 38.562 8.648 1 95.5 273 GLU A CA 1
ATOM 2122 C C . GLU A 1 273 ? -0.903 38.5 9.805 1 95.5 273 GLU A C 1
ATOM 2124 O O . GLU A 1 273 ? -1.298 38.375 10.969 1 95.5 273 GLU A O 1
ATOM 2129 N N . LEU A 1 274 ? 0.317 38.438 9.414 1 96.31 274 LEU A N 1
ATOM 2130 C CA . LEU A 1 274 ? 1.397 38.438 10.398 1 96.31 274 LEU A CA 1
ATOM 2131 C C . LEU A 1 274 ? 2.418 39.531 10.094 1 96.31 274 LEU A C 1
ATOM 2133 O O . LEU A 1 274 ? 3.039 39.531 9.023 1 96.31 274 LEU A O 1
ATOM 2137 N N . LYS A 1 275 ? 2.492 40.469 10.977 1 94.12 275 LYS A N 1
ATOM 2138 C CA . LYS A 1 275 ? 3.523 41.5 10.867 1 94.12 275 LYS A CA 1
ATOM 2139 C C . LYS A 1 275 ? 4.789 41.094 11.609 1 94.12 275 LYS A C 1
ATOM 2141 O O . LYS A 1 275 ? 4.746 40.812 12.812 1 94.12 275 LYS A O 1
ATOM 2146 N N . ILE A 1 276 ? 5.816 41.062 10.922 1 95.69 276 ILE A N 1
ATOM 2147 C CA . ILE A 1 276 ? 7.102 40.75 11.547 1 95.69 276 ILE A CA 1
ATOM 2148 C C . ILE A 1 276 ? 7.613 42 12.289 1 95.69 276 ILE A C 1
ATOM 2150 O O . ILE A 1 276 ? 7.77 43.062 11.695 1 95.69 276 ILE A O 1
ATOM 2154 N N . PRO A 1 277 ? 7.844 41.844 13.461 1 93.62 277 PRO A N 1
ATOM 2155 C CA . PRO A 1 277 ? 8.328 43 14.219 1 93.62 277 PRO A CA 1
ATOM 2156 C C . PRO A 1 277 ? 9.617 43.562 13.648 1 93.62 277 PRO A C 1
ATOM 2158 O O . PRO A 1 277 ? 10.445 42.844 13.102 1 93.62 277 PRO A O 1
ATOM 2161 N N . GLU A 1 278 ? 9.734 44.875 13.898 1 92.69 278 GLU A N 1
ATOM 2162 C CA . GLU A 1 278 ? 10.945 45.531 13.438 1 92.69 278 GLU A CA 1
ATOM 2163 C C . GLU A 1 278 ? 12.18 45 14.164 1 92.69 278 GLU A C 1
ATOM 2165 O O . GLU A 1 278 ? 12.141 44.75 15.367 1 92.69 278 GLU A O 1
ATOM 2170 N N . GLY A 1 279 ? 13.219 44.938 13.43 1 92.56 279 GLY A N 1
ATOM 2171 C CA . GLY A 1 279 ? 14.477 44.562 14.055 1 92.56 279 GLY A CA 1
ATOM 2172 C C . GLY A 1 279 ? 14.742 43.062 14.031 1 92.56 279 GLY A C 1
ATOM 2173 O O . GLY A 1 279 ? 15.852 42.625 14.312 1 92.56 279 GLY A O 1
ATOM 2174 N N . ILE A 1 280 ? 13.781 42.25 13.805 1 94.56 280 ILE A N 1
ATOM 2175 C CA . ILE A 1 280 ? 13.977 40.812 13.742 1 94.56 280 ILE A CA 1
ATOM 2176 C C . ILE A 1 280 ? 14.602 40.438 12.398 1 94.56 280 ILE A C 1
ATOM 2178 O O . ILE A 1 280 ? 14.102 40.812 11.344 1 94.56 280 ILE A O 1
ATOM 2182 N N . PRO A 1 281 ? 15.727 39.688 12.445 1 95.88 281 PRO A N 1
ATOM 2183 C CA . PRO A 1 281 ? 16.297 39.219 11.18 1 95.88 281 PRO A CA 1
ATOM 2184 C C . PRO A 1 281 ? 15.367 38.281 10.43 1 95.88 281 PRO A C 1
ATOM 2186 O O . PRO A 1 281 ? 14.719 37.438 11.047 1 95.88 281 PRO A O 1
ATOM 2189 N N . ILE A 1 282 ? 15.305 38.5 9.125 1 96.25 282 ILE A N 1
ATOM 2190 C CA . ILE A 1 282 ? 14.414 37.688 8.297 1 96.25 282 ILE A CA 1
ATOM 2191 C C . ILE A 1 282 ? 15.234 36.719 7.434 1 96.25 282 ILE A C 1
ATOM 2193 O O . ILE A 1 282 ? 16.125 37.156 6.699 1 96.25 282 ILE A O 1
ATOM 2197 N N . GLN A 1 283 ? 14.992 35.5 7.543 1 94.31 283 GLN A N 1
ATOM 2198 C CA . GLN A 1 283 ? 15.602 34.5 6.684 1 94.31 283 GLN A CA 1
ATOM 2199 C C . GLN A 1 283 ? 14.656 34.094 5.551 1 94.31 283 GLN A C 1
ATOM 2201 O O . GLN A 1 283 ? 13.5 33.781 5.793 1 94.31 283 GLN A O 1
ATOM 2206 N N . VAL A 1 284 ? 15.172 34.062 4.34 1 93.75 284 VAL A N 1
ATOM 2207 C CA . VAL A 1 284 ? 14.391 33.594 3.197 1 93.75 284 VAL A CA 1
ATOM 2208 C C . VAL A 1 284 ? 14.57 32.094 3.006 1 93.75 284 VAL A C 1
ATOM 2210 O O . VAL A 1 284 ? 15.688 31.625 2.807 1 93.75 284 VAL A O 1
ATOM 2213 N N . MET A 1 285 ? 13.469 31.453 3.066 1 91.5 285 MET A N 1
ATOM 2214 C CA . MET A 1 285 ? 13.508 30 2.922 1 91.5 285 MET A CA 1
ATOM 2215 C C . MET A 1 285 ? 13.328 29.594 1.463 1 91.5 285 MET A C 1
ATOM 2217 O O . MET A 1 285 ? 12.383 30.031 0.804 1 91.5 285 MET A O 1
ATOM 2221 N N . LYS A 1 286 ? 14.32 28.781 1.077 1 87.5 286 LYS A N 1
ATOM 2222 C CA . LYS A 1 286 ? 14.289 28.312 -0.308 1 87.5 286 LYS A CA 1
ATOM 2223 C C . LYS A 1 286 ? 13.828 26.859 -0.392 1 87.5 286 LYS A C 1
ATOM 2225 O O . LYS A 1 286 ? 14.016 26.094 0.55 1 87.5 286 LYS A O 1
ATOM 2230 N N . MET B 1 1 ? 18.594 35.625 59.469 1 26.52 1 MET B N 1
ATOM 2231 C CA . MET B 1 1 ? 17.984 34.375 59.031 1 26.52 1 MET B CA 1
ATOM 2232 C C . MET B 1 1 ? 17.547 34.438 57.594 1 26.52 1 MET B C 1
ATOM 2234 O O . MET B 1 1 ? 16.562 35.094 57.25 1 26.52 1 MET B O 1
ATOM 2238 N N . GLY B 1 2 ? 18.469 34.562 56.594 1 28.8 2 GLY B N 1
ATOM 2239 C CA . GLY B 1 2 ? 18.547 34.969 55.219 1 28.8 2 GLY B CA 1
ATOM 2240 C C . GLY B 1 2 ? 17.953 33.969 54.25 1 28.8 2 GLY B C 1
ATOM 2241 O O . GLY B 1 2 ? 18.469 32.844 54.125 1 28.8 2 GLY B O 1
ATOM 2242 N N . LEU B 1 3 ? 16.578 33.844 54.25 1 28.83 3 LEU B N 1
ATOM 2243 C CA . LEU B 1 3 ? 15.781 32.906 53.469 1 28.83 3 LEU B CA 1
ATOM 2244 C C . LEU B 1 3 ? 16.172 32.969 52 1 28.83 3 LEU B C 1
ATOM 2246 O O . LEU B 1 3 ? 15.891 33.969 51.344 1 28.83 3 LEU B O 1
ATOM 2250 N N . ILE B 1 4 ? 17.406 32.562 51.625 1 31.62 4 ILE B N 1
ATOM 2251 C CA . ILE B 1 4 ? 17.938 32.469 50.281 1 31.62 4 ILE B CA 1
ATOM 2252 C C . ILE B 1 4 ? 16.922 31.75 49.406 1 31.62 4 ILE B C 1
ATOM 2254 O O . ILE B 1 4 ? 16.516 30.625 49.688 1 31.62 4 ILE B O 1
ATOM 2258 N N . GLY B 1 5 ? 16.141 32.469 48.625 1 27.33 5 GLY B N 1
ATOM 2259 C CA . GLY B 1 5 ? 15.133 32.281 47.562 1 27.33 5 GLY B CA 1
ATOM 2260 C C . GLY B 1 5 ? 15.555 31.312 46.5 1 27.33 5 GLY B C 1
ATOM 2261 O O . GLY B 1 5 ? 16.5 31.578 45.75 1 27.33 5 GLY B O 1
ATOM 2262 N N . LEU B 1 6 ? 15.625 29.953 46.812 1 29.72 6 LEU B N 1
ATOM 2263 C CA . LEU B 1 6 ? 15.844 28.906 45.844 1 29.72 6 LEU B CA 1
ATOM 2264 C C . LEU B 1 6 ? 14.945 29.094 44.625 1 29.72 6 LEU B C 1
ATOM 2266 O O . LEU B 1 6 ? 13.742 28.844 44.688 1 29.72 6 LEU B O 1
ATOM 2270 N N . ALA B 1 7 ? 15.188 30.141 43.938 1 32.25 7 ALA B N 1
ATOM 2271 C CA . ALA B 1 7 ? 14.5 30.266 42.625 1 32.25 7 ALA B CA 1
ATOM 2272 C C . ALA B 1 7 ? 14.586 28.953 41.844 1 32.25 7 ALA B C 1
ATOM 2274 O O . ALA B 1 7 ? 15.68 28.453 41.594 1 32.25 7 ALA B O 1
ATOM 2275 N N . PRO B 1 8 ? 13.641 28.016 42.031 1 33 8 PRO B N 1
ATOM 2276 C CA . PRO B 1 8 ? 13.75 26.828 41.188 1 33 8 PRO B CA 1
ATOM 2277 C C . PRO B 1 8 ? 14.203 27.156 39.75 1 33 8 PRO B C 1
ATOM 2279 O O . PRO B 1 8 ? 13.734 28.125 39.156 1 33 8 PRO B O 1
ATOM 2282 N N . ALA B 1 9 ? 15.438 27.078 39.5 1 31.88 9 ALA B N 1
ATOM 2283 C CA . ALA B 1 9 ? 15.969 27.062 38.125 1 31.88 9 ALA B CA 1
ATOM 2284 C C . ALA B 1 9 ? 14.992 26.375 37.188 1 31.88 9 ALA B C 1
ATOM 2286 O O . ALA B 1 9 ? 14.703 25.188 37.344 1 31.88 9 ALA B O 1
ATOM 2287 N N . LEU B 1 10 ? 13.859 26.891 36.812 1 33.31 10 LEU B N 1
ATOM 2288 C CA . LEU B 1 10 ? 13.047 26.516 35.656 1 33.31 10 LEU B CA 1
ATOM 2289 C C . LEU B 1 10 ? 13.906 25.844 34.594 1 33.31 10 LEU B C 1
ATOM 2291 O O . LEU B 1 10 ? 14.445 26.516 33.719 1 33.31 10 LEU B O 1
ATOM 2295 N N . THR B 1 11 ? 14.977 25.219 34.844 1 38.22 11 THR B N 1
ATOM 2296 C CA . THR B 1 11 ? 15.75 24.422 33.906 1 38.22 11 THR B CA 1
ATOM 2297 C C . THR B 1 11 ? 14.836 23.766 32.875 1 38.22 11 THR B C 1
ATOM 2299 O O . THR B 1 11 ? 13.992 22.938 33.219 1 38.22 11 THR B O 1
ATOM 2302 N N . GLY B 1 12 ? 14.109 24.328 31.844 1 42.81 12 GLY B N 1
ATOM 2303 C CA . GLY B 1 12 ? 13.211 24.312 30.703 1 42.81 12 GLY B CA 1
ATOM 2304 C C . GLY B 1 12 ? 13.281 23.031 29.906 1 42.81 12 GLY B C 1
ATOM 2305 O O . GLY B 1 12 ? 14.023 22.953 28.922 1 42.81 12 GLY B O 1
ATOM 2306 N N . CYS B 1 13 ? 13.438 21.812 30.375 1 54.78 13 CYS B N 1
ATOM 2307 C CA . CYS B 1 13 ? 13.562 20.516 29.703 1 54.78 13 CYS B CA 1
ATOM 2308 C C . CYS B 1 13 ? 12.492 20.344 28.641 1 54.78 13 CYS B C 1
ATOM 2310 O O . CYS B 1 13 ? 11.398 19.844 28.922 1 54.78 13 CYS B O 1
ATOM 2312 N N . LEU B 1 14 ? 12.344 21.172 27.594 1 73.19 14 LEU B N 1
ATOM 2313 C CA . LEU B 1 14 ? 11.398 21.328 26.5 1 73.19 14 LEU B CA 1
ATOM 2314 C C . LEU B 1 14 ? 11.492 20.156 25.531 1 73.19 14 LEU B C 1
ATOM 2316 O O . LEU B 1 14 ? 10.797 20.125 24.516 1 73.19 14 LEU B O 1
ATOM 2320 N N . SER B 1 15 ? 12.391 19.25 25.969 1 82.44 15 SER B N 1
ATOM 2321 C CA . SER B 1 15 ? 12.453 18.062 25.125 1 82.44 15 SER B CA 1
ATOM 2322 C C . SER B 1 15 ? 12.844 16.828 25.938 1 82.44 15 SER B C 1
ATOM 2324 O O . SER B 1 15 ? 13.477 16.953 26.984 1 82.44 15 SER B O 1
ATOM 2326 N N . ARG B 1 16 ? 12.266 15.758 25.703 1 84.38 16 ARG B N 1
ATOM 2327 C CA . ARG B 1 16 ? 12.609 14.453 26.25 1 84.38 16 ARG B CA 1
ATOM 2328 C C . ARG B 1 16 ? 13.133 13.516 25.172 1 84.38 16 ARG B C 1
ATOM 2330 O O . ARG B 1 16 ? 12.57 13.445 24.078 1 84.38 16 ARG B O 1
ATOM 2337 N N . THR B 1 17 ? 14.297 12.883 25.531 1 85.94 17 THR B N 1
ATOM 2338 C CA . THR B 1 17 ? 14.891 11.938 24.594 1 85.94 17 THR B CA 1
ATOM 2339 C C . THR B 1 17 ? 14.609 10.5 25.016 1 85.94 17 THR B C 1
ATOM 2341 O O . THR B 1 17 ? 14.758 10.156 26.188 1 85.94 17 THR B O 1
ATOM 2344 N N . ARG B 1 18 ? 14.047 9.766 24.156 1 87.81 18 ARG B N 1
ATOM 2345 C CA . ARG B 1 18 ? 13.82 8.352 24.422 1 87.81 18 ARG B CA 1
ATOM 2346 C C . ARG B 1 18 ? 14.578 7.473 23.438 1 87.81 18 ARG B C 1
ATOM 2348 O O . ARG B 1 18 ? 14.703 7.82 22.266 1 87.81 18 ARG B O 1
ATOM 2355 N N . THR B 1 19 ? 15.07 6.395 23.984 1 86.81 19 THR B N 1
ATOM 2356 C CA . THR B 1 19 ? 15.758 5.445 23.125 1 86.81 19 THR B CA 1
ATOM 2357 C C . THR B 1 19 ? 14.766 4.598 22.328 1 86.81 19 THR B C 1
ATOM 2359 O O . THR B 1 19 ? 13.75 4.156 22.875 1 86.81 19 THR B O 1
ATOM 2362 N N . VAL B 1 20 ? 15.023 4.488 21.125 1 86.62 20 VAL B N 1
ATOM 2363 C CA . VAL B 1 20 ? 14.242 3.605 20.266 1 86.62 20 VAL B CA 1
ATOM 2364 C C . VAL B 1 20 ? 15.156 2.592 19.578 1 86.62 20 V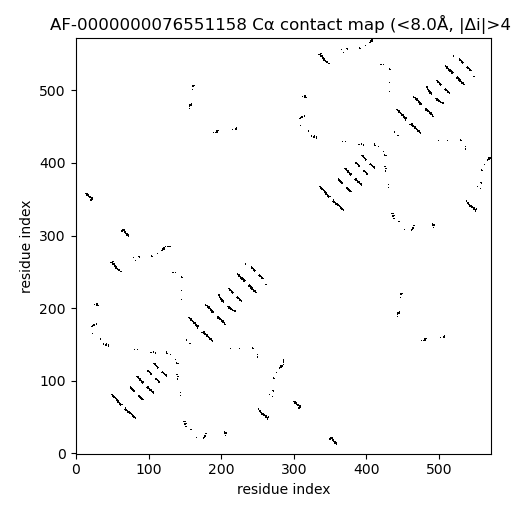AL B C 1
ATOM 2366 O O . VAL B 1 20 ? 16.375 2.783 19.531 1 86.62 20 VAL B O 1
ATOM 2369 N N . PRO B 1 21 ? 14.539 1.409 19.234 1 84.12 21 PRO B N 1
ATOM 2370 C CA . PRO B 1 21 ? 15.398 0.454 18.516 1 84.12 21 PRO B CA 1
ATOM 2371 C C . PRO B 1 21 ? 16.141 1.085 17.344 1 84.12 21 PRO B C 1
ATOM 2373 O O . PRO B 1 21 ? 15.523 1.773 16.531 1 84.12 21 PRO B O 1
ATOM 2376 N N . LYS B 1 22 ? 17.359 0.814 17.328 1 88.19 22 LYS B N 1
ATOM 2377 C CA . LYS B 1 22 ? 18.203 1.392 16.281 1 88.19 22 LYS B CA 1
ATOM 2378 C C . LYS B 1 22 ? 18.062 0.623 14.969 1 88.19 22 LYS B C 1
ATOM 2380 O O . LYS B 1 22 ? 18.031 -0.61 14.969 1 88.19 22 LYS B O 1
ATOM 2385 N N . THR B 1 23 ? 17.922 1.329 13.953 1 89.44 23 THR B N 1
ATOM 2386 C CA . THR B 1 23 ? 17.891 0.762 12.609 1 89.44 23 THR B CA 1
ATOM 2387 C C . THR B 1 23 ? 19.078 1.26 11.797 1 89.44 23 THR B C 1
ATOM 2389 O O . THR B 1 23 ? 19.766 2.207 12.195 1 89.44 23 THR B O 1
ATOM 2392 N N . ARG B 1 24 ? 19.438 0.522 10.836 1 88.88 24 ARG B N 1
ATOM 2393 C CA . ARG B 1 24 ? 20.422 0.997 9.883 1 88.88 24 ARG B CA 1
ATOM 2394 C C . ARG B 1 24 ? 19.906 0.885 8.453 1 88.88 24 ARG B C 1
ATOM 2396 O O . ARG B 1 24 ? 19.016 0.081 8.172 1 88.88 24 ARG B O 1
ATOM 2403 N N . VAL B 1 25 ? 20.453 1.707 7.688 1 86.62 25 VAL B N 1
ATOM 2404 C CA . VAL B 1 25 ? 20.078 1.664 6.277 1 86.62 25 VAL B CA 1
ATOM 2405 C C . VAL B 1 25 ? 20.703 0.439 5.617 1 86.62 25 VAL B C 1
ATOM 2407 O O . VAL B 1 25 ? 21.828 0.057 5.945 1 86.62 25 VAL B O 1
ATOM 2410 N N . ALA B 1 26 ? 19.984 -0.134 4.754 1 87.56 26 ALA B N 1
ATOM 2411 C CA . ALA B 1 26 ? 20.516 -1.246 3.98 1 87.56 26 ALA B CA 1
ATOM 2412 C C . ALA B 1 26 ? 21.875 -0.876 3.361 1 87.56 26 ALA B C 1
ATOM 2414 O O . ALA B 1 26 ? 22.078 0.269 2.955 1 87.56 26 ALA B O 1
ATOM 2415 N N . ASP B 1 27 ? 22.703 -1.764 3.25 1 85.31 27 ASP B N 1
ATOM 2416 C CA . ASP B 1 27 ? 24.062 -1.539 2.779 1 85.31 27 ASP B CA 1
ATOM 2417 C C . ASP B 1 27 ? 24.078 -1.143 1.304 1 85.31 27 ASP B C 1
ATOM 2419 O O . ASP B 1 27 ? 24.922 -0.354 0.875 1 85.31 27 ASP B O 1
ATOM 2423 N N . VAL B 1 28 ? 23.172 -1.746 0.659 1 84.75 28 VAL B N 1
ATOM 2424 C CA . VAL B 1 28 ? 23.047 -1.473 -0.769 1 84.75 28 VAL B CA 1
ATOM 2425 C C . VAL B 1 28 ? 21.641 -0.972 -1.079 1 84.75 28 VAL B C 1
ATOM 2427 O O . VAL B 1 28 ? 20.656 -1.562 -0.632 1 84.75 28 VAL B O 1
ATOM 2430 N N . ILE B 1 29 ? 21.562 0.131 -1.687 1 88.12 29 ILE B N 1
ATOM 2431 C CA . ILE B 1 29 ? 20.297 0.659 -2.18 1 88.12 29 ILE B CA 1
ATOM 2432 C C . ILE B 1 29 ? 20.438 1.07 -3.643 1 88.12 29 ILE B C 1
ATOM 2434 O O . ILE B 1 29 ? 21.344 1.834 -3.992 1 88.12 29 ILE B O 1
ATOM 2438 N N . MET B 1 30 ? 19.625 0.494 -4.434 1 90.44 30 MET B N 1
ATOM 2439 C CA . MET B 1 30 ? 19.625 0.819 -5.855 1 90.44 30 MET B CA 1
ATOM 2440 C C . MET B 1 30 ? 18.453 1.723 -6.215 1 90.44 30 MET B C 1
ATOM 2442 O O . MET B 1 30 ? 17.312 1.41 -5.891 1 90.44 30 MET B O 1
ATOM 2446 N N . SER B 1 31 ? 18.812 2.82 -6.812 1 90.25 31 SER B N 1
ATOM 2447 C CA . SER B 1 31 ? 17.766 3.701 -7.332 1 90.25 31 SER B CA 1
ATOM 2448 C C . SER B 1 31 ? 17.453 3.387 -8.789 1 90.25 31 SER B C 1
ATOM 2450 O O . SER B 1 31 ? 18.328 2.938 -9.539 1 90.25 31 SER B O 1
ATOM 2452 N N . THR B 1 32 ? 16.266 3.541 -9.125 1 92.75 32 THR B N 1
ATOM 2453 C CA . THR B 1 32 ? 15.836 3.279 -10.492 1 92.75 32 THR B CA 1
ATOM 2454 C C . THR B 1 32 ? 14.703 4.215 -10.898 1 92.75 32 THR B C 1
ATOM 2456 O O . THR B 1 32 ? 14.125 4.902 -10.055 1 92.75 32 THR B O 1
ATOM 2459 N N . SER B 1 33 ? 14.562 4.34 -12.172 1 93.38 33 SER B N 1
ATOM 2460 C CA . SER B 1 33 ? 13.422 5.07 -12.711 1 93.38 33 SER B CA 1
ATOM 2461 C C . SER B 1 33 ? 12.281 4.125 -13.078 1 93.38 33 SER B C 1
ATOM 2463 O O . SER B 1 33 ? 12.484 2.916 -13.188 1 93.38 33 SER B O 1
ATOM 2465 N N . LEU B 1 34 ? 11.133 4.707 -13.219 1 94.06 34 LEU B N 1
ATOM 2466 C CA . LEU B 1 34 ? 9.961 3.934 -13.625 1 94.06 34 LEU B CA 1
ATOM 2467 C C . LEU B 1 34 ? 10.219 3.217 -14.945 1 94.06 34 LEU B C 1
ATOM 2469 O O . LEU B 1 34 ? 9.922 2.025 -15.078 1 94.06 34 LEU B O 1
ATOM 2473 N N . ASP B 1 35 ? 10.75 3.91 -15.883 1 91.88 35 ASP B N 1
ATOM 2474 C CA . ASP B 1 35 ? 11.016 3.33 -17.188 1 91.88 35 ASP B CA 1
ATOM 2475 C C . ASP B 1 35 ? 11.992 2.164 -17.094 1 91.88 35 ASP B C 1
ATOM 2477 O O . ASP B 1 35 ? 11.766 1.102 -17.672 1 91.88 35 ASP B O 1
ATOM 2481 N N . ALA B 1 36 ? 13.039 2.416 -16.375 1 94.31 36 ALA B N 1
ATOM 2482 C CA . ALA B 1 36 ? 14.047 1.374 -16.203 1 94.31 36 ALA B CA 1
ATOM 2483 C C . ALA B 1 36 ? 13.469 0.148 -15.508 1 94.31 36 ALA B C 1
ATOM 2485 O O . ALA B 1 36 ? 13.75 -0.988 -15.898 1 94.31 36 ALA B O 1
ATOM 2486 N N . MET B 1 37 ? 12.664 0.393 -14.508 1 94.56 37 MET B N 1
ATOM 2487 C CA . MET B 1 37 ? 12.031 -0.703 -13.781 1 94.56 37 MET B CA 1
ATOM 2488 C C . MET B 1 37 ? 11.102 -1.498 -14.695 1 94.56 37 MET B C 1
ATOM 2490 O O . MET B 1 37 ? 11.141 -2.73 -14.703 1 94.56 37 MET B O 1
ATOM 2494 N N . SER B 1 38 ? 10.289 -0.832 -15.391 1 93.56 38 SER B N 1
ATOM 2495 C CA . SER B 1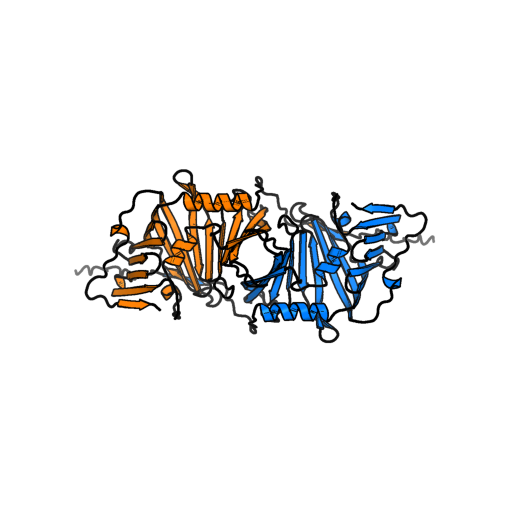 38 ? 9.375 -1.472 -16.344 1 93.56 38 SER B CA 1
ATOM 2496 C C . SER B 1 38 ? 10.141 -2.332 -17.344 1 93.56 38 SER B C 1
ATOM 2498 O O . SER B 1 38 ? 9.758 -3.473 -17.609 1 93.56 38 SER B O 1
ATOM 2500 N N . GLN B 1 39 ? 11.188 -1.82 -17.875 1 93.69 39 GLN B N 1
ATOM 2501 C CA . GLN B 1 39 ? 12 -2.547 -18.844 1 93.69 39 GLN B CA 1
ATOM 2502 C C . GLN B 1 39 ? 12.609 -3.799 -18.219 1 93.69 39 GLN B C 1
ATOM 2504 O O . GLN B 1 39 ? 12.648 -4.859 -18.844 1 93.69 39 GLN B O 1
ATOM 2509 N N . GLN B 1 40 ? 13.039 -3.623 -17 1 94.25 40 GLN B N 1
ATOM 2510 C CA . GLN B 1 40 ? 13.672 -4.75 -16.328 1 94.25 40 GLN B CA 1
ATOM 2511 C C . GLN B 1 40 ? 12.672 -5.883 -16.094 1 94.25 40 GLN B C 1
ATOM 2513 O O . GLN B 1 40 ? 12.984 -7.051 -16.344 1 94.25 40 GLN B O 1
ATOM 2518 N N . ILE B 1 41 ? 11.531 -5.559 -15.633 1 95 41 ILE B N 1
ATOM 2519 C CA . ILE B 1 41 ? 10.5 -6.57 -15.391 1 95 41 ILE B CA 1
ATOM 2520 C C . ILE B 1 41 ? 10.117 -7.242 -16.703 1 95 41 ILE B C 1
ATOM 2522 O O . ILE B 1 41 ? 10.016 -8.469 -16.781 1 95 41 ILE B O 1
ATOM 2526 N N . ASN B 1 42 ? 9.969 -6.41 -17.734 1 93.56 42 ASN B N 1
ATOM 2527 C CA . ASN B 1 42 ? 9.602 -6.945 -19.047 1 93.56 42 ASN B CA 1
ATOM 2528 C C . ASN B 1 42 ? 10.711 -7.824 -19.625 1 93.56 42 ASN B C 1
ATOM 2530 O O . ASN B 1 42 ? 10.43 -8.875 -20.203 1 93.56 42 ASN B O 1
ATOM 2534 N N . ALA B 1 43 ? 11.883 -7.379 -19.516 1 94.06 43 ALA B N 1
ATOM 2535 C CA . ALA B 1 43 ? 13.016 -8.148 -20.031 1 94.06 43 ALA B CA 1
ATOM 2536 C C . ALA B 1 43 ? 13.102 -9.508 -19.344 1 94.06 43 ALA B C 1
ATOM 2538 O O . ALA B 1 43 ? 13.367 -10.523 -20 1 94.06 43 ALA B O 1
ATOM 2539 N N . ARG B 1 44 ? 12.906 -9.547 -18.062 1 94.19 44 ARG B N 1
ATOM 2540 C CA . ARG B 1 44 ? 12.945 -10.805 -17.344 1 94.19 44 ARG B CA 1
ATOM 2541 C C . ARG B 1 44 ? 11.82 -11.734 -17.797 1 94.19 44 ARG B C 1
ATOM 2543 O O . ARG B 1 44 ? 12.039 -12.938 -17.969 1 94.19 44 ARG B O 1
ATOM 2550 N N . TYR B 1 45 ? 10.648 -11.18 -17.938 1 93.56 45 TYR B N 1
ATOM 2551 C CA . TYR B 1 45 ? 9.516 -11.961 -18.438 1 93.56 45 TYR B CA 1
ATOM 2552 C C . TYR B 1 45 ? 9.805 -12.523 -19.812 1 93.56 45 TYR B C 1
ATOM 2554 O O . TYR B 1 45 ? 9.57 -13.703 -20.078 1 93.56 45 TYR B O 1
ATOM 2562 N N . GLU B 1 46 ? 10.359 -11.672 -20.672 1 93.44 46 GLU B N 1
ATOM 2563 C CA . GLU B 1 46 ? 10.602 -12.055 -22.062 1 93.44 46 GLU B CA 1
ATOM 2564 C C . GLU B 1 46 ? 11.75 -13.062 -22.156 1 93.44 46 GLU B C 1
ATOM 2566 O O . GLU B 1 46 ? 11.836 -13.812 -23.125 1 93.44 46 GLU B O 1
ATOM 2571 N N . ALA B 1 47 ? 12.547 -13.07 -21.188 1 95.06 47 ALA B N 1
ATOM 2572 C CA . ALA B 1 47 ? 13.711 -13.945 -21.203 1 95.06 47 ALA B CA 1
ATOM 2573 C C . ALA B 1 47 ? 13.312 -15.398 -20.953 1 95.06 47 ALA B C 1
ATOM 2575 O O . ALA B 1 47 ? 14.086 -16.312 -21.219 1 95.06 47 ALA B O 1
ATOM 2576 N N . ILE B 1 48 ? 12.133 -15.586 -20.438 1 95.81 48 ILE B N 1
ATOM 2577 C CA . ILE B 1 48 ? 11.68 -16.938 -20.125 1 95.81 48 ILE B CA 1
ATOM 2578 C C . ILE B 1 48 ? 10.602 -17.359 -21.125 1 95.81 48 ILE B C 1
ATOM 2580 O O . ILE B 1 48 ? 9.484 -16.859 -21.094 1 95.81 48 ILE B O 1
ATOM 2584 N N . GLN B 1 49 ? 10.938 -18.328 -21.906 1 95.81 49 GLN B N 1
ATOM 2585 C CA . GLN B 1 49 ? 9.984 -18.859 -22.875 1 95.81 49 GLN B CA 1
ATOM 2586 C C . GLN B 1 49 ? 9.344 -20.156 -22.375 1 95.81 49 GLN B C 1
ATOM 2588 O O . GLN B 1 49 ? 8.156 -20.391 -22.594 1 95.81 49 GLN B O 1
ATOM 2593 N N . THR B 1 50 ? 10.195 -20.938 -21.844 1 97.19 50 THR B N 1
ATOM 2594 C CA . THR B 1 50 ? 9.703 -22.188 -21.266 1 97.19 50 THR B CA 1
ATOM 2595 C C . THR B 1 50 ? 10.258 -22.391 -19.859 1 97.19 50 THR B C 1
ATOM 2597 O O . THR B 1 50 ? 11.344 -21.891 -19.531 1 97.19 50 THR B O 1
ATOM 2600 N N . PHE B 1 51 ? 9.508 -23 -19.062 1 97.25 51 PHE B N 1
ATOM 2601 C CA . PHE B 1 51 ? 9.742 -23.234 -17.641 1 97.25 51 PHE B CA 1
ATOM 2602 C C . PHE B 1 51 ? 9.5 -24.703 -17.297 1 97.25 51 PHE B C 1
ATOM 2604 O O . PHE B 1 51 ? 8.383 -25.203 -17.453 1 97.25 51 PHE B O 1
ATOM 2611 N N . ASN B 1 52 ? 10.562 -25.438 -16.953 1 97.94 52 ASN B N 1
ATOM 2612 C CA . ASN B 1 52 ? 10.523 -26.828 -16.5 1 97.94 52 ASN B CA 1
ATOM 2613 C C . ASN B 1 52 ? 11.086 -26.969 -15.086 1 97.94 52 ASN B C 1
ATOM 2615 O O . ASN B 1 52 ? 12.297 -26.875 -14.883 1 97.94 52 ASN B O 1
ATOM 2619 N N . ALA B 1 53 ? 10.195 -27.25 -14.125 1 98.31 53 ALA B N 1
ATOM 2620 C CA . ALA B 1 53 ? 10.648 -27.234 -12.742 1 98.31 53 ALA B CA 1
ATOM 2621 C C . ALA B 1 53 ? 10.195 -28.5 -12 1 98.31 53 ALA B C 1
ATOM 2623 O O . ALA B 1 53 ? 9.062 -28.938 -12.164 1 98.31 53 ALA B O 1
ATOM 2624 N N . SER B 1 54 ? 11.109 -29.094 -11.234 1 98.38 54 SER B N 1
ATOM 2625 C CA . SER B 1 54 ? 10.742 -30 -10.148 1 98.38 54 SER B CA 1
ATOM 2626 C C . SER B 1 54 ? 10.398 -29.219 -8.883 1 98.38 54 SER B C 1
ATOM 2628 O O . SER B 1 54 ? 11.164 -28.359 -8.445 1 98.38 54 SER B O 1
ATOM 2630 N N . VAL B 1 55 ? 9.234 -29.531 -8.375 1 98.38 55 VAL B N 1
ATOM 2631 C CA . VAL B 1 55 ? 8.766 -28.688 -7.285 1 98.38 55 VAL B CA 1
ATOM 2632 C C . VAL B 1 55 ? 8.211 -29.562 -6.156 1 98.38 55 VAL B C 1
ATOM 2634 O O . VAL B 1 55 ? 7.965 -30.75 -6.348 1 98.38 55 VAL B O 1
ATOM 2637 N N . THR B 1 56 ? 8.102 -28.953 -4.969 1 97.75 56 THR B N 1
ATOM 2638 C CA . THR B 1 56 ? 7.156 -29.359 -3.939 1 97.75 56 THR B CA 1
ATOM 2639 C C . THR B 1 56 ? 6.066 -28.312 -3.746 1 97.75 56 THR B C 1
ATOM 2641 O O . THR B 1 56 ? 6.332 -27.109 -3.809 1 97.75 56 THR B O 1
ATOM 2644 N N . VAL B 1 57 ? 4.848 -28.766 -3.578 1 97 57 VAL B N 1
ATOM 2645 C CA . VAL B 1 57 ? 3.715 -27.859 -3.371 1 97 57 VAL B CA 1
ATOM 2646 C C . VAL B 1 57 ? 2.986 -28.234 -2.082 1 97 57 VAL B C 1
ATOM 2648 O O . VAL B 1 57 ? 2.615 -29.406 -1.889 1 97 57 VAL B O 1
ATOM 2651 N N . ALA B 1 58 ? 2.844 -27.297 -1.226 1 95.69 58 ALA B N 1
ATOM 2652 C CA . ALA B 1 58 ? 2.072 -27.453 0.003 1 95.69 58 ALA B CA 1
ATOM 2653 C C . ALA B 1 58 ? 0.866 -26.531 0.025 1 95.69 58 ALA B C 1
ATOM 2655 O O . ALA B 1 58 ? 0.962 -25.359 -0.39 1 95.69 58 ALA B O 1
ATOM 2656 N N . ALA B 1 59 ? -0.221 -27.078 0.459 1 94.69 59 ALA B N 1
ATOM 2657 C CA . ALA B 1 59 ? -1.432 -26.266 0.573 1 94.69 59 ALA B CA 1
ATOM 2658 C C . ALA B 1 59 ? -1.805 -26.047 2.035 1 94.69 59 ALA B C 1
ATOM 2660 O O . ALA B 1 59 ? -1.592 -26.922 2.879 1 94.69 59 ALA B O 1
ATOM 2661 N N . THR B 1 60 ? -2.217 -24.891 2.289 1 94.06 60 THR B N 1
ATOM 2662 C CA . THR B 1 60 ? -2.766 -24.531 3.594 1 94.06 60 THR B CA 1
ATOM 2663 C C . THR B 1 60 ? -4.152 -23.906 3.449 1 94.06 60 THR B C 1
ATOM 2665 O O . THR B 1 60 ? -4.379 -23.094 2.562 1 94.06 60 THR B O 1
ATOM 2668 N N . THR B 1 61 ? -5.117 -24.422 4.25 1 92.56 61 THR B N 1
ATOM 2669 C CA . THR B 1 61 ? -6.449 -23.828 4.285 1 92.56 61 THR B CA 1
ATOM 2670 C C . THR B 1 61 ? -6.781 -23.328 5.688 1 92.56 61 THR B C 1
ATOM 2672 O O . THR B 1 61 ? -6.113 -23.688 6.656 1 92.56 61 THR B O 1
ATOM 2675 N N . GLY B 1 62 ? -7.766 -22.484 5.695 1 87.44 62 GLY B N 1
ATOM 2676 C CA . GLY B 1 62 ? -8.156 -21.891 6.961 1 87.44 62 GLY B CA 1
ATOM 2677 C C . GLY B 1 62 ? -7.379 -20.625 7.281 1 87.44 62 GLY B C 1
ATOM 2678 O O . GLY B 1 62 ? -6.895 -19.938 6.379 1 87.44 62 GLY B O 1
ATOM 2679 N N . GLY B 1 63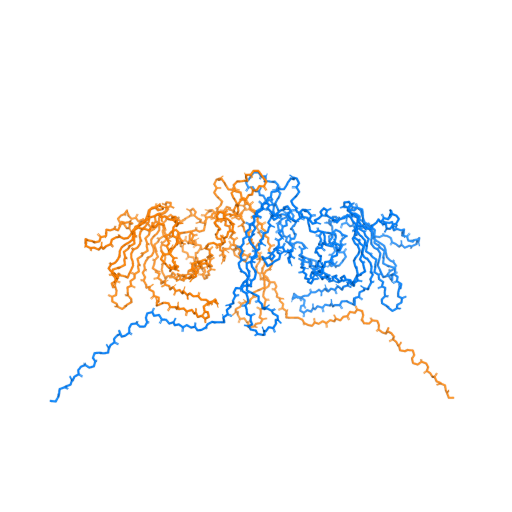 ? -7.359 -20.234 8.586 1 86 63 GLY B N 1
ATOM 2680 C CA . GLY B 1 63 ? -6.695 -19.016 9.008 1 86 63 GLY B CA 1
ATOM 2681 C C . GLY B 1 63 ? -7.32 -18.391 10.242 1 86 63 GLY B C 1
ATOM 2682 O O . GLY B 1 63 ? -7.867 -19.094 11.094 1 86 63 GLY B O 1
ATOM 2683 N N . GLY B 1 64 ? -7.078 -17.188 10.32 1 81.94 64 GLY B N 1
ATOM 2684 C CA . GLY B 1 64 ? -7.504 -16.469 11.508 1 81.94 64 GLY B CA 1
ATOM 2685 C C . GLY B 1 64 ? -8.992 -16.594 11.773 1 81.94 64 GLY B C 1
ATOM 2686 O O . GLY B 1 64 ? -9.414 -16.75 12.922 1 81.94 64 GLY B O 1
ATOM 2687 N N . LEU B 1 65 ? -9.773 -16.578 10.812 1 84.5 65 LEU B N 1
ATOM 2688 C CA . LEU B 1 65 ? -11.219 -16.594 10.992 1 84.5 65 LEU B CA 1
ATOM 2689 C C . LEU B 1 65 ? -11.688 -17.938 11.539 1 84.5 65 LEU B C 1
ATOM 2691 O O . LEU B 1 65 ? -12.609 -18 12.352 1 84.5 65 LEU B O 1
ATOM 2695 N N . GLU B 1 66 ? -10.969 -18.969 11.109 1 85.19 66 GLU B N 1
ATOM 2696 C CA . GLU B 1 66 ? -11.289 -20.312 11.586 1 85.19 66 GLU B CA 1
ATOM 2697 C C . GLU B 1 66 ? -10.586 -20.625 12.906 1 85.19 66 GLU B C 1
ATOM 2699 O O . GLU B 1 66 ? -11.016 -21.5 13.648 1 85.19 66 GLU B O 1
ATOM 2704 N N . GLY B 1 67 ? -9.555 -19.891 13.109 1 86.56 67 GLY B N 1
ATOM 2705 C CA . GLY B 1 67 ? -8.75 -20.141 14.297 1 86.56 67 GLY B CA 1
ATOM 2706 C C . GLY B 1 67 ? -7.809 -21.312 14.148 1 86.56 67 GLY B C 1
ATOM 2707 O O . GLY B 1 67 ? -7.125 -21.703 15.102 1 86.56 67 GLY B O 1
ATOM 2708 N N . HIS B 1 68 ? -7.938 -21.922 13 1 90.44 68 HIS B N 1
ATOM 2709 C CA . HIS B 1 68 ? -7.039 -23.031 12.703 1 90.44 68 HIS B CA 1
ATOM 2710 C C . HIS B 1 68 ? -6.656 -23.047 11.234 1 90.44 68 HIS B C 1
ATOM 2712 O O . HIS B 1 68 ? -7.398 -22.547 10.383 1 90.44 68 HIS B O 1
ATOM 2718 N N . GLU B 1 69 ? -5.449 -23.578 11.047 1 90.38 69 GLU B N 1
ATOM 2719 C CA . GLU B 1 69 ? -4.961 -23.828 9.695 1 90.38 69 GLU B CA 1
ATOM 2720 C C . GLU B 1 69 ? -4.695 -25.297 9.453 1 90.38 69 GLU B C 1
ATOM 2722 O O . GLU B 1 69 ? -4.168 -26 10.328 1 90.38 69 GLU B O 1
ATOM 2727 N N . LYS B 1 70 ? -5.211 -25.734 8.422 1 90.62 70 LYS B N 1
ATOM 2728 C CA . LYS B 1 70 ? -4.934 -27.094 7.98 1 90.62 70 LYS B CA 1
ATOM 2729 C C . LYS B 1 70 ? -3.85 -27.109 6.906 1 90.62 70 LYS B C 1
ATOM 2731 O O . LYS B 1 70 ? -4.031 -26.547 5.824 1 90.62 70 LYS B O 1
ATOM 2736 N N . GLU B 1 71 ? -2.787 -27.688 7.242 1 90.75 71 GLU B N 1
ATOM 2737 C CA . GLU B 1 71 ? -1.686 -27.844 6.297 1 90.75 71 GLU B CA 1
ATOM 2738 C C . GLU B 1 71 ? -1.688 -29.234 5.668 1 90.75 71 GLU B C 1
ATOM 2740 O O . GLU B 1 71 ? -1.703 -30.25 6.379 1 90.75 71 GLU B O 1
ATOM 2745 N N . TYR B 1 72 ? -1.649 -29.266 4.43 1 88.75 72 TYR B N 1
ATOM 2746 C CA . TYR B 1 72 ? -1.633 -30.531 3.717 1 88.75 72 TYR B CA 1
ATOM 2747 C C . TYR B 1 72 ? -0.206 -30.953 3.387 1 88.75 72 TYR B C 1
ATOM 2749 O O . TYR B 1 72 ? 0.676 -30.109 3.221 1 88.75 72 TYR B O 1
ATOM 2757 N N . THR B 1 73 ? -0.091 -32.188 3.35 1 85.69 73 THR B N 1
ATOM 2758 C CA . THR B 1 73 ? 1.216 -32.75 3.01 1 85.69 73 THR B CA 1
ATOM 2759 C C . THR B 1 73 ? 1.711 -32.188 1.68 1 85.69 73 THR B C 1
ATOM 2761 O O . THR B 1 73 ? 0.943 -32.094 0.72 1 85.69 73 THR B O 1
ATOM 2764 N N . SER B 1 74 ? 2.951 -31.906 1.761 1 92.19 74 SER B N 1
ATOM 2765 C CA . SER B 1 74 ? 3.574 -31.406 0.538 1 92.19 74 SER B CA 1
ATOM 2766 C C . SER B 1 74 ? 3.666 -32.5 -0.521 1 92.19 74 SER B C 1
ATOM 2768 O O . SER B 1 74 ? 4.027 -33.625 -0.216 1 92.19 74 SER B O 1
ATOM 2770 N N . LEU B 1 75 ? 3.316 -32.156 -1.7 1 95.56 75 LEU B N 1
ATOM 2771 C CA . LEU B 1 75 ? 3.424 -33.062 -2.83 1 95.56 75 LEU B CA 1
ATOM 2772 C C . LEU B 1 75 ? 4.574 -32.656 -3.748 1 95.56 75 LEU B C 1
ATOM 2774 O O . LEU B 1 75 ? 4.746 -31.484 -4.055 1 95.56 75 LEU B O 1
ATOM 2778 N N . ALA B 1 76 ? 5.297 -33.688 -4.113 1 96.69 76 ALA B N 1
ATOM 2779 C CA . ALA B 1 76 ? 6.344 -33.469 -5.105 1 96.69 76 ALA B CA 1
ATOM 2780 C C . ALA B 1 76 ? 5.805 -33.625 -6.523 1 96.69 76 ALA B C 1
ATOM 2782 O O . ALA B 1 76 ? 4.809 -34.344 -6.738 1 96.69 76 ALA B O 1
ATOM 2783 N N . GLY B 1 77 ? 6.426 -32.906 -7.457 1 97.69 77 GLY B N 1
ATOM 2784 C CA . GLY B 1 77 ? 6.016 -33.031 -8.844 1 97.69 77 GLY B CA 1
ATOM 2785 C C . GLY B 1 77 ? 6.734 -32.062 -9.773 1 97.69 77 GLY B C 1
ATOM 2786 O O . GLY B 1 77 ? 7.926 -31.812 -9.602 1 97.69 77 GLY B O 1
ATOM 2787 N N . TYR B 1 78 ? 5.953 -31.734 -10.82 1 97.81 78 TYR B N 1
ATOM 2788 C CA . TYR B 1 78 ? 6.539 -30.891 -11.867 1 97.81 78 TYR B CA 1
ATOM 2789 C C . TYR B 1 78 ? 5.574 -29.781 -12.281 1 97.81 78 TYR B C 1
ATOM 2791 O O . TYR B 1 78 ? 4.355 -29.984 -12.273 1 97.81 78 TYR B O 1
ATOM 2799 N N . ILE B 1 79 ? 6.156 -28.672 -12.594 1 98.25 79 ILE B N 1
ATOM 2800 C CA . ILE B 1 79 ? 5.426 -27.594 -13.266 1 98.25 79 ILE B CA 1
ATOM 2801 C C . ILE B 1 79 ? 6.094 -27.266 -14.602 1 98.25 79 ILE B C 1
ATOM 2803 O O . ILE B 1 79 ? 7.297 -26.984 -14.648 1 98.25 79 ILE B O 1
ATOM 2807 N N . PHE B 1 80 ? 5.328 -27.375 -15.672 1 98.25 80 PHE B N 1
ATOM 2808 C CA . PHE B 1 80 ? 5.746 -26.969 -17 1 98.25 80 PHE B CA 1
ATOM 2809 C C . PHE B 1 80 ? 4.961 -25.734 -17.469 1 98.25 80 PHE B C 1
ATOM 2811 O O . PHE B 1 80 ? 3.736 -25.688 -17.344 1 98.25 80 PHE B O 1
ATOM 2818 N N . MET B 1 81 ? 5.684 -24.797 -17.938 1 97.56 81 MET B N 1
ATOM 2819 C CA . MET B 1 81 ? 5.031 -23.625 -18.531 1 97.56 81 MET B CA 1
ATOM 2820 C C . MET B 1 81 ? 5.691 -23.25 -19.844 1 97.56 81 MET B C 1
ATOM 2822 O O . MET B 1 81 ? 6.906 -23.391 -20 1 97.56 81 MET B O 1
ATOM 2826 N N . ARG B 1 82 ? 4.895 -22.859 -20.75 1 96.88 82 ARG B N 1
ATOM 2827 C CA . ARG B 1 82 ? 5.32 -22.328 -22.047 1 96.88 82 ARG B CA 1
ATOM 2828 C C . ARG B 1 82 ? 4.48 -21.109 -22.438 1 96.88 82 ARG B C 1
ATOM 2830 O O . ARG B 1 82 ? 3.25 -21.172 -22.438 1 96.88 82 ARG B O 1
ATOM 2837 N N . ARG B 1 83 ? 5.145 -20.016 -22.719 1 92.94 83 ARG B N 1
ATOM 2838 C CA . ARG B 1 83 ? 4.438 -18.812 -23.125 1 92.94 83 ARG B CA 1
ATOM 2839 C C . ARG B 1 83 ? 3.734 -19.016 -24.469 1 92.94 83 ARG B C 1
ATOM 2841 O O . ARG B 1 83 ? 4.195 -19.797 -25.297 1 92.94 83 ARG B O 1
ATOM 2848 N N . PRO B 1 84 ? 2.58 -18.484 -24.703 1 90.38 84 PRO B N 1
ATOM 2849 C CA . PRO B 1 84 ? 2.055 -17.375 -23.891 1 90.38 84 PRO B CA 1
ATOM 2850 C C . PRO B 1 84 ? 1.235 -17.875 -22.703 1 90.38 84 PRO B C 1
ATOM 2852 O O . PRO B 1 84 ? 1.003 -17.109 -21.75 1 90.38 84 PRO B O 1
ATOM 2855 N N . SER B 1 85 ? 0.772 -19.203 -22.641 1 92.12 85 SER B N 1
ATOM 2856 C CA . SER B 1 85 ? -0.172 -19.438 -21.562 1 92.12 85 SER B CA 1
ATOM 2857 C C . SER B 1 85 ? -0.277 -20.938 -21.234 1 92.12 85 SER B C 1
ATOM 2859 O O . SER B 1 85 ? -1.089 -21.328 -20.391 1 92.12 85 SER B O 1
ATOM 2861 N N . ASN B 1 86 ? 0.561 -21.781 -21.844 1 96.44 86 ASN B N 1
ATOM 2862 C CA . ASN B 1 86 ? 0.472 -23.219 -21.562 1 96.44 86 ASN B CA 1
ATOM 2863 C C . ASN B 1 86 ? 1.031 -23.547 -20.188 1 96.44 86 ASN B C 1
ATOM 2865 O O . ASN B 1 86 ? 2.064 -23.016 -19.781 1 96.44 86 ASN B O 1
ATOM 2869 N N . LEU B 1 87 ? 0.332 -24.391 -19.547 1 97.69 87 LEU B N 1
ATOM 2870 C CA . LEU B 1 87 ? 0.727 -24.797 -18.203 1 97.69 87 LEU B CA 1
ATOM 2871 C C . LEU B 1 87 ? 0.36 -26.25 -17.938 1 97.69 87 LEU B C 1
ATOM 2873 O O . LEU B 1 87 ? -0.726 -26.688 -18.312 1 97.69 87 LEU B O 1
ATOM 2877 N N . ARG B 1 88 ? 1.261 -26.922 -17.297 1 98.38 88 ARG B N 1
ATOM 2878 C CA . ARG B 1 88 ? 0.947 -28.219 -16.703 1 98.38 88 ARG B CA 1
ATOM 2879 C C . ARG B 1 88 ? 1.481 -28.312 -15.273 1 98.38 88 ARG B C 1
ATOM 2881 O O . ARG B 1 88 ? 2.623 -27.938 -15.008 1 98.38 88 ARG B O 1
ATOM 2888 N N . VAL B 1 89 ? 0.706 -28.719 -14.398 1 98 89 VAL B N 1
ATOM 2889 C CA . VAL B 1 89 ? 1.087 -29.031 -13.023 1 98 89 VAL B CA 1
ATOM 2890 C C . VAL B 1 89 ? 0.833 -30.516 -12.758 1 98 89 VAL B C 1
ATOM 2892 O O . VAL B 1 89 ? -0.309 -30.984 -12.812 1 98 89 VAL B O 1
ATOM 2895 N N . LEU B 1 90 ? 1.893 -31.219 -12.508 1 97.62 90 LEU B N 1
ATOM 2896 C CA . LEU B 1 90 ? 1.84 -32.656 -12.219 1 97.62 90 LEU B CA 1
ATOM 2897 C C . LEU B 1 90 ? 2.387 -32.938 -10.828 1 97.62 90 LEU B C 1
ATOM 2899 O O . LEU B 1 90 ? 3.574 -32.719 -10.562 1 97.62 90 LEU B O 1
ATOM 2903 N N . LEU B 1 91 ? 1.531 -33.375 -9.977 1 97 91 LEU B N 1
ATOM 2904 C CA . LEU B 1 91 ? 1.942 -33.688 -8.609 1 97 91 LEU B CA 1
ATOM 2905 C C . LEU B 1 91 ? 1.777 -35.188 -8.32 1 97 91 LEU B C 1
ATOM 2907 O O . LEU B 1 91 ? 0.858 -35.812 -8.836 1 97 91 LEU B O 1
ATOM 2911 N N . ARG B 1 92 ? 2.637 -35.656 -7.434 1 96 92 ARG B N 1
ATOM 2912 C CA . ARG B 1 92 ? 2.676 -37.094 -7.148 1 96 92 ARG B CA 1
ATOM 2913 C C . ARG B 1 92 ? 2.355 -37.375 -5.68 1 96 92 ARG B C 1
ATOM 2915 O O . ARG B 1 92 ? 2.652 -36.562 -4.812 1 96 92 ARG B O 1
ATOM 2922 N N . VAL B 1 93 ? 1.744 -38.5 -5.527 1 89.62 93 VAL B N 1
ATOM 2923 C CA . VAL B 1 93 ? 1.497 -38.969 -4.164 1 89.62 93 VAL B CA 1
ATOM 2924 C C . VAL B 1 93 ? 2.818 -39.344 -3.5 1 89.62 93 VAL B C 1
ATOM 2926 O O . VAL B 1 93 ? 3.633 -40.062 -4.09 1 89.62 93 VAL B O 1
ATOM 2929 N N . PRO B 1 94 ? 2.898 -38.875 -2.281 1 84.62 94 PRO B N 1
ATOM 2930 C CA . PRO B 1 94 ? 4.152 -39.219 -1.609 1 84.62 94 PRO B CA 1
ATOM 2931 C C . PRO B 1 94 ? 4.355 -40.719 -1.483 1 84.62 94 PRO B C 1
ATOM 2933 O O . PRO B 1 94 ? 3.395 -41.469 -1.271 1 84.62 94 PRO B O 1
ATOM 2936 N N . VAL B 1 95 ? 5.531 -41.25 -1.525 1 77.75 95 VAL B N 1
ATOM 2937 C CA . VAL B 1 95 ? 6.012 -42.594 -1.275 1 77.75 95 VAL B CA 1
ATOM 2938 C C . VAL B 1 95 ? 5.547 -43.531 -2.393 1 77.75 95 VAL B C 1
ATOM 2940 O O . VAL B 1 95 ? 6.328 -44.312 -2.908 1 77.75 95 VAL B O 1
ATOM 2943 N N . LEU B 1 96 ? 4.203 -43.375 -2.945 1 81 96 LEU B N 1
ATOM 2944 C CA . LEU B 1 96 ? 3.678 -44.25 -3.969 1 81 96 LEU B CA 1
ATOM 2945 C C . LEU B 1 96 ? 4.113 -43.812 -5.359 1 81 96 LEU B C 1
ATOM 2947 O O . LEU B 1 96 ? 4.156 -44.625 -6.293 1 81 96 LEU B O 1
ATOM 2951 N N . GLY B 1 97 ? 4.301 -42.562 -5.445 1 84.44 97 GLY B N 1
ATOM 2952 C CA . GLY B 1 97 ? 4.793 -42 -6.695 1 84.44 97 GLY B CA 1
ATOM 2953 C C . GLY B 1 97 ? 3.715 -41.844 -7.754 1 84.44 97 GLY B C 1
ATOM 2954 O O . GLY B 1 97 ? 3.941 -41.25 -8.797 1 84.44 97 GLY B O 1
ATOM 2955 N N . SER B 1 98 ? 2.539 -42.406 -7.445 1 90.12 98 SER B N 1
ATOM 2956 C CA . SER B 1 98 ? 1.436 -42.25 -8.391 1 90.12 98 SER B CA 1
ATOM 2957 C C . SER B 1 98 ? 0.983 -40.812 -8.5 1 90.12 98 SER B C 1
ATOM 2959 O O . SER B 1 98 ? 1.354 -39.969 -7.672 1 90.12 98 SER B O 1
ATOM 2961 N N . THR B 1 99 ? 0.248 -40.594 -9.578 1 93.81 99 THR B N 1
ATOM 2962 C CA . THR B 1 99 ? -0.206 -39.219 -9.82 1 93.81 99 THR B CA 1
ATOM 2963 C C . THR B 1 99 ? -1.255 -38.812 -8.797 1 93.81 99 THR B C 1
ATOM 2965 O O . THR B 1 99 ? -2.266 -39.5 -8.617 1 93.81 99 THR B O 1
ATOM 2968 N N . ALA B 1 100 ? -0.97 -37.781 -8.117 1 93.94 100 ALA B N 1
ATOM 2969 C CA . ALA B 1 100 ? -1.935 -37.188 -7.188 1 93.94 100 ALA B CA 1
ATOM 2970 C C . ALA B 1 100 ? -2.865 -36.219 -7.902 1 93.94 100 ALA B C 1
ATOM 2972 O O . ALA B 1 100 ? -4.07 -36.188 -7.645 1 93.94 100 ALA B O 1
ATOM 2973 N N . MET B 1 101 ? -2.301 -35.438 -8.766 1 94.94 101 MET B N 1
ATOM 2974 C CA . MET B 1 101 ? -3.023 -34.406 -9.516 1 94.94 101 MET B CA 1
ATOM 2975 C C . MET B 1 101 ? -2.309 -34.062 -10.82 1 94.94 101 MET B C 1
ATOM 2977 O O . MET B 1 101 ? -1.079 -34 -10.867 1 94.94 101 MET B O 1
ATOM 2981 N N . ASP B 1 102 ? -3.066 -33.969 -11.867 1 97.44 102 ASP B N 1
ATOM 2982 C CA . ASP B 1 102 ? -2.566 -33.562 -13.172 1 97.44 102 ASP B CA 1
ATOM 2983 C C . ASP B 1 102 ? -3.451 -32.469 -13.781 1 97.44 102 ASP B C 1
ATOM 2985 O O . ASP B 1 102 ? -4.633 -32.688 -14.047 1 97.44 102 ASP B O 1
ATOM 2989 N N . MET B 1 103 ? -2.83 -31.312 -13.977 1 97.5 103 MET B N 1
ATOM 2990 C CA . MET B 1 103 ? -3.564 -30.156 -14.469 1 97.5 103 MET B CA 1
ATOM 2991 C C . MET B 1 103 ? -2.883 -29.562 -15.703 1 97.5 103 MET B C 1
ATOM 2993 O O . MET B 1 103 ? -1.671 -29.344 -15.703 1 97.5 103 MET B O 1
ATOM 2997 N N . VAL B 1 104 ? -3.699 -29.312 -16.75 1 97.56 104 VAL B N 1
ATOM 2998 C CA . VAL B 1 104 ? -3.152 -28.625 -17.922 1 97.56 104 VAL B CA 1
ATOM 2999 C C . VAL B 1 104 ? -4.043 -27.453 -18.297 1 97.56 104 VAL B C 1
ATOM 3001 O O . VAL B 1 104 ? -5.234 -27.438 -17.984 1 97.56 104 VAL B O 1
ATOM 3004 N N . SER B 1 105 ? -3.455 -26.438 -18.906 1 97 105 SER B N 1
ATOM 3005 C CA . SER B 1 105 ? -4.188 -25.281 -19.406 1 97 105 SER B CA 1
ATOM 3006 C C . SER B 1 105 ? -3.533 -24.719 -20.656 1 97 105 SER B C 1
ATOM 3008 O O . SER B 1 105 ? -2.305 -24.719 -20.781 1 97 105 SER B O 1
ATOM 3010 N N . ASP B 1 106 ? -4.352 -24.234 -21.562 1 95.06 106 ASP B N 1
ATOM 3011 C CA . ASP B 1 106 ? -3.85 -23.5 -22.734 1 95.06 106 ASP B CA 1
ATOM 3012 C C . ASP B 1 106 ? -4.027 -22 -22.562 1 95.06 106 ASP B C 1
ATOM 3014 O O . ASP B 1 106 ? -3.918 -21.25 -23.531 1 95.06 106 ASP B O 1
ATOM 3018 N N . GLY B 1 107 ? -4.367 -21.594 -21.391 1 92.56 107 GLY B N 1
ATOM 3019 C CA . GLY B 1 107 ? -4.594 -20.188 -21.109 1 92.56 107 GLY B CA 1
ATOM 3020 C C . GLY B 1 107 ? -6.066 -19.828 -21.062 1 92.56 107 GLY B C 1
ATOM 3021 O O . GLY B 1 107 ? -6.434 -18.797 -20.484 1 92.56 107 GLY B O 1
ATOM 3022 N N . THR B 1 108 ? -6.867 -20.609 -21.609 1 92.69 108 THR B N 1
ATOM 3023 C CA . THR B 1 108 ? -8.305 -20.359 -21.625 1 92.69 108 THR B CA 1
ATOM 3024 C C . THR B 1 108 ? -9.062 -21.5 -20.969 1 92.69 108 THR B C 1
ATOM 3026 O O . THR B 1 108 ? -9.852 -21.281 -20.047 1 92.69 108 THR B O 1
ATOM 3029 N N . ASN B 1 109 ? -8.711 -22.688 -21.469 1 94.44 109 ASN B N 1
ATOM 3030 C CA . ASN B 1 109 ? -9.344 -23.891 -20.938 1 94.44 109 ASN B CA 1
ATOM 3031 C C . ASN B 1 109 ? -8.367 -24.734 -20.109 1 94.44 109 ASN B C 1
ATOM 3033 O O . ASN B 1 109 ? -7.152 -24.672 -20.344 1 94.44 109 ASN B O 1
ATOM 3037 N N . PHE B 1 110 ? -9.008 -25.453 -19.203 1 96.56 110 PHE B N 1
ATOM 3038 C CA . PHE B 1 110 ? -8.125 -26.312 -18.438 1 96.56 110 PHE B CA 1
ATOM 3039 C C . PHE B 1 110 ? -8.789 -27.672 -18.188 1 96.56 110 PHE B C 1
ATOM 3041 O O . PHE B 1 110 ? -10 -27.812 -18.359 1 96.56 110 PHE B O 1
ATOM 3048 N N . LYS B 1 111 ? -7.961 -28.688 -17.969 1 96.94 111 LYS B N 1
ATOM 3049 C CA . LYS B 1 111 ? -8.328 -30 -17.484 1 96.94 111 LYS B CA 1
ATOM 3050 C C . LYS B 1 111 ? -7.57 -30.344 -16.203 1 96.94 111 LYS B C 1
ATOM 3052 O O . LYS B 1 111 ? -6.391 -30.016 -16.062 1 96.94 111 LYS B O 1
ATOM 3057 N N . LEU B 1 112 ? -8.25 -30.922 -15.32 1 97 112 LEU B N 1
ATOM 3058 C CA . LEU B 1 112 ? -7.684 -31.391 -14.07 1 97 112 LEU B CA 1
ATOM 3059 C C . LEU B 1 112 ? -8.156 -32.812 -13.758 1 97 112 LEU B C 1
ATOM 3061 O O . LEU B 1 112 ? -9.352 -33.094 -13.789 1 97 112 LEU B O 1
ATOM 3065 N N . VAL B 1 113 ? -7.207 -33.688 -13.516 1 96.81 113 VAL B N 1
ATOM 3066 C CA . VAL B 1 113 ? -7.535 -35.062 -13.094 1 96.81 113 VAL B CA 1
ATOM 3067 C C . VAL B 1 113 ? -6.941 -35.312 -11.719 1 96.81 113 VAL B C 1
ATOM 3069 O O . VAL B 1 113 ? -5.77 -35.031 -11.469 1 96.81 113 VAL B O 1
ATOM 3072 N N . ILE B 1 114 ? -7.785 -35.781 -10.852 1 94.44 114 ILE B N 1
ATOM 3073 C CA . ILE B 1 114 ? -7.387 -36.219 -9.516 1 94.44 114 ILE B CA 1
ATOM 3074 C C . ILE B 1 114 ? -7.66 -37.688 -9.344 1 94.44 114 ILE B C 1
ATOM 3076 O O . ILE B 1 114 ? -8.68 -38.094 -8.766 1 94.44 114 ILE B O 1
ATOM 3080 N N . PRO B 1 115 ? -6.727 -38.469 -9.688 1 93.38 115 PRO B N 1
ATOM 3081 C CA . PRO B 1 115 ? -6.957 -39.906 -9.766 1 93.38 115 PRO B CA 1
ATOM 3082 C C . PRO B 1 115 ? -7.352 -40.531 -8.422 1 93.38 115 PRO B C 1
ATOM 3084 O O . PRO B 1 115 ? -8.281 -41.344 -8.359 1 93.38 115 PRO B O 1
ATOM 3087 N N . PRO B 1 116 ? -6.668 -40.125 -7.281 1 89.56 116 PRO B N 1
ATOM 3088 C CA . PRO B 1 116 ? -7.059 -40.75 -6.008 1 89.56 116 PRO B CA 1
ATOM 3089 C C . PRO B 1 116 ? -8.523 -40.5 -5.66 1 89.56 116 PRO B C 1
ATOM 3091 O O . PRO B 1 116 ? -9.109 -41.25 -4.875 1 89.56 116 PRO B O 1
ATOM 3094 N N . ARG B 1 117 ? -9.117 -39.562 -6.242 1 90.94 117 ARG B N 1
ATOM 3095 C CA . ARG B 1 117 ? -10.516 -39.25 -5.961 1 90.94 117 ARG B CA 1
ATOM 3096 C C . ARG B 1 117 ? -11.414 -39.656 -7.125 1 90.94 117 ARG B C 1
ATOM 3098 O O . ARG B 1 117 ? -12.609 -39.344 -7.121 1 90.94 117 ARG B O 1
ATOM 3105 N N . ASN B 1 118 ? -10.898 -40.219 -8.07 1 93.88 118 ASN B N 1
ATOM 3106 C CA . ASN B 1 118 ? -11.617 -40.594 -9.273 1 93.88 118 ASN B CA 1
ATOM 3107 C C . ASN B 1 118 ? -12.461 -39.469 -9.82 1 93.88 118 ASN B C 1
ATOM 3109 O O . ASN B 1 118 ? -13.656 -39.625 -10.055 1 93.88 118 ASN B O 1
ATOM 3113 N N . ARG B 1 119 ? -11.742 -38.344 -9.992 1 94.94 119 ARG B N 1
ATOM 3114 C CA . ARG B 1 119 ? -12.445 -37.156 -10.391 1 94.94 119 ARG B CA 1
ATOM 3115 C C . ARG B 1 119 ? -11.672 -36.375 -11.461 1 94.94 119 ARG B C 1
ATOM 3117 O O . ARG B 1 119 ? -10.438 -36.344 -11.43 1 94.94 119 ARG B O 1
ATOM 3124 N N . ALA B 1 120 ? -12.414 -35.812 -12.367 1 96.69 120 ALA B N 1
ATOM 3125 C CA . ALA B 1 120 ? -11.852 -34.906 -13.367 1 96.69 120 ALA B CA 1
ATOM 3126 C C . ALA B 1 120 ? -12.672 -33.625 -13.469 1 96.69 120 ALA B C 1
ATOM 3128 O O . ALA B 1 120 ? -13.875 -33.625 -13.195 1 96.69 120 ALA B O 1
ATOM 3129 N N . MET B 1 121 ? -12.008 -32.562 -13.758 1 95.38 121 MET B N 1
ATOM 3130 C CA . MET B 1 121 ? -12.648 -31.266 -13.914 1 95.38 121 MET B CA 1
ATOM 3131 C C . MET B 1 121 ? -12.188 -30.594 -15.195 1 95.38 121 MET B C 1
ATOM 3133 O O . MET B 1 121 ? -11.023 -30.703 -15.578 1 95.38 121 MET B O 1
ATOM 3137 N N . VAL B 1 122 ? -13.109 -29.938 -15.852 1 95.88 122 VAL B N 1
ATOM 3138 C CA . VAL B 1 122 ? -12.797 -29.109 -17 1 95.88 122 VAL B CA 1
ATOM 3139 C C . VAL B 1 122 ? -13.445 -27.734 -16.844 1 95.88 122 VAL B C 1
ATOM 3141 O O . VAL B 1 122 ? -14.461 -27.609 -16.156 1 95.88 122 VAL B O 1
ATOM 3144 N N . GLY B 1 123 ? -12.828 -26.719 -17.406 1 94.44 123 GLY B N 1
ATOM 3145 C CA . GLY B 1 123 ? -13.414 -25.391 -17.344 1 94.44 123 GLY B CA 1
ATOM 3146 C C . GLY B 1 123 ? -12.523 -24.312 -17.938 1 94.44 123 GLY B C 1
ATOM 3147 O O . GLY B 1 123 ? -11.594 -24.609 -18.688 1 94.44 123 GLY B O 1
ATOM 3148 N N . THR B 1 124 ? -12.953 -23.094 -17.641 1 92.81 124 THR B N 1
ATOM 3149 C CA . THR B 1 124 ? -12.172 -21.922 -18.047 1 92.81 124 THR B CA 1
ATOM 3150 C C . THR B 1 124 ? -11.438 -21.312 -16.859 1 92.81 124 THR B C 1
ATOM 3152 O O . THR B 1 124 ? -11.68 -21.703 -15.719 1 92.81 124 THR B O 1
ATOM 3155 N N . ASN B 1 125 ? -10.594 -20.391 -17.125 1 86.06 125 ASN B N 1
ATOM 3156 C CA . ASN B 1 125 ? -9.836 -19.719 -16.078 1 86.06 125 ASN B CA 1
ATOM 3157 C C . ASN B 1 125 ? -10.719 -18.781 -15.266 1 86.06 125 ASN B C 1
ATOM 3159 O O . ASN B 1 125 ? -10.336 -18.328 -14.18 1 86.06 125 ASN B O 1
ATOM 3163 N N . GLU B 1 126 ? -11.828 -18.5 -15.695 1 83.31 126 GLU B N 1
ATOM 3164 C CA . GLU B 1 126 ? -12.734 -17.594 -15.016 1 83.31 126 GLU B CA 1
ATOM 3165 C C . GLU B 1 126 ? -13.656 -18.344 -14.055 1 83.31 126 GLU B C 1
ATOM 3167 O O . GLU B 1 126 ? -14.211 -19.375 -14.414 1 83.31 126 GLU B O 1
ATOM 3172 N N . VAL B 1 127 ? -13.75 -17.812 -12.891 1 85.44 127 VAL B N 1
ATOM 3173 C CA . VAL B 1 127 ? -14.688 -18.391 -11.922 1 85.44 127 VAL B CA 1
ATOM 3174 C C . VAL B 1 127 ? -15.992 -17.594 -11.945 1 85.44 127 VAL B C 1
ATOM 3176 O O . VAL B 1 127 ? -16.031 -16.422 -11.562 1 85.44 127 VAL B O 1
ATOM 3179 N N . THR B 1 128 ? -17.016 -18.234 -12.328 1 85.62 128 THR B N 1
ATOM 3180 C CA . THR B 1 128 ? -18.312 -17.562 -12.391 1 85.62 128 THR B CA 1
ATOM 3181 C C . THR B 1 128 ? -19.219 -18.016 -11.25 1 85.62 128 THR B C 1
ATOM 3183 O O . THR B 1 128 ? -20.141 -17.297 -10.859 1 85.62 128 THR B O 1
ATOM 3186 N N . GLN B 1 129 ? -18.969 -19.234 -10.734 1 87.94 129 GLN B N 1
ATOM 3187 C CA . GLN B 1 129 ? -19.688 -19.781 -9.586 1 87.94 129 GLN B CA 1
ATOM 3188 C C . GLN B 1 129 ? -18.719 -20.359 -8.562 1 87.94 129 GLN B C 1
ATOM 3190 O O . GLN B 1 129 ? -18.484 -21.578 -8.555 1 87.94 129 GLN B O 1
ATOM 3195 N N . PRO B 1 130 ? -18.328 -19.562 -7.711 1 87.25 130 PRO B N 1
ATOM 3196 C CA . PRO B 1 130 ? -17.328 -20.016 -6.75 1 87.25 130 PRO B CA 1
ATOM 3197 C C . PRO B 1 130 ? -17.875 -21.062 -5.777 1 87.25 130 PRO B C 1
ATOM 3199 O O . PRO B 1 130 ? -19.031 -20.969 -5.363 1 87.25 130 PRO B O 1
ATOM 3202 N N . SER B 1 131 ? -17.109 -22.078 -5.543 1 85.88 131 SER B N 1
ATOM 3203 C CA . SER B 1 131 ? -17.406 -23.078 -4.527 1 85.88 131 SER B CA 1
ATOM 3204 C C . SER B 1 131 ? -17.109 -22.547 -3.127 1 85.88 131 SER B C 1
ATOM 3206 O O . SER B 1 131 ? -16.266 -21.672 -2.953 1 85.88 131 SER B O 1
ATOM 3208 N N . LYS B 1 132 ? -17.781 -23.156 -2.186 1 82.69 132 LYS B N 1
ATOM 3209 C CA . LYS B 1 132 ? -17.516 -22.812 -0.792 1 82.69 132 LYS B CA 1
ATOM 3210 C C . LYS B 1 132 ? -16.141 -23.328 -0.357 1 82.69 132 LYS B C 1
ATOM 3212 O O . LYS B 1 132 ? -15.492 -22.719 0.49 1 82.69 132 LYS B O 1
ATOM 3217 N N . ASN B 1 133 ? -15.836 -24.438 -0.971 1 83.12 133 ASN B N 1
ATOM 3218 C CA . ASN B 1 133 ? -14.484 -24.953 -0.776 1 83.12 133 ASN B CA 1
ATOM 3219 C C . ASN B 1 133 ? -13.469 -24.219 -1.65 1 83.12 133 ASN B C 1
ATOM 3221 O O . ASN B 1 133 ? -13.398 -24.453 -2.857 1 83.12 133 ASN B O 1
ATOM 3225 N N . GLY B 1 134 ? -12.648 -23.391 -1.05 1 86.88 134 GLY B N 1
ATOM 3226 C CA . GLY B 1 134 ? -11.773 -22.484 -1.771 1 86.88 134 GLY B CA 1
ATOM 3227 C C . GLY B 1 134 ? -10.82 -23.188 -2.717 1 86.88 134 GLY B C 1
ATOM 3228 O O . GLY B 1 134 ? -10.555 -22.703 -3.816 1 86.88 134 GLY B O 1
ATOM 3229 N N . LEU B 1 135 ? -10.367 -24.297 -2.293 1 85.94 135 LEU B N 1
ATOM 3230 C CA . LEU B 1 135 ? -9.398 -25.031 -3.107 1 85.94 135 LEU B CA 1
ATOM 3231 C C . LEU B 1 135 ? -10.023 -25.484 -4.422 1 85.94 135 LEU B C 1
ATOM 3233 O O . LEU B 1 135 ? -9.32 -25.641 -5.426 1 85.94 135 LEU B O 1
ATOM 3237 N N . GLU B 1 136 ? -11.352 -25.641 -4.426 1 86.12 136 GLU B N 1
ATOM 3238 C CA . GLU B 1 136 ? -12.047 -26.047 -5.645 1 86.12 136 GLU B CA 1
ATOM 3239 C C . GLU B 1 136 ? -12.086 -24.906 -6.66 1 86.12 136 GLU B C 1
ATOM 3241 O O . GLU B 1 136 ? -12.391 -25.125 -7.836 1 86.12 136 GLU B O 1
ATOM 3246 N N . ASN B 1 137 ? -11.773 -23.75 -6.168 1 90.56 137 ASN B N 1
ATOM 3247 C CA . ASN B 1 137 ? -11.781 -22.594 -7.059 1 90.56 137 ASN B CA 1
ATOM 3248 C C . ASN B 1 137 ? -10.43 -22.391 -7.723 1 90.56 137 ASN B C 1
ATOM 3250 O O . ASN B 1 137 ? -10.258 -21.469 -8.531 1 90.56 137 ASN B O 1
ATOM 3254 N N . LEU B 1 138 ? -9.508 -23.234 -7.41 1 91.88 138 LEU B N 1
ATOM 3255 C CA . LEU B 1 138 ? -8.172 -23.125 -7.992 1 91.88 138 LEU B CA 1
ATOM 3256 C C . LEU B 1 138 ? -8.234 -23.219 -9.508 1 91.88 138 LEU B C 1
ATOM 3258 O O . LEU B 1 138 ? -8.922 -24.078 -10.062 1 91.88 138 LEU B O 1
ATOM 3262 N N . ARG B 1 139 ? -7.594 -22.328 -10.117 1 93.31 139 ARG B N 1
ATOM 3263 C CA . ARG B 1 139 ? -7.426 -22.297 -11.57 1 93.31 139 ARG B CA 1
ATOM 3264 C C . ARG B 1 139 ? -5.949 -22.234 -11.945 1 93.31 139 ARG B C 1
ATOM 3266 O O . ARG B 1 139 ? -5.137 -21.688 -11.203 1 93.31 139 ARG B O 1
ATOM 3273 N N . PRO B 1 140 ? -5.617 -22.75 -13.156 1 93.62 140 PRO B N 1
ATOM 3274 C CA . PRO B 1 140 ? -4.211 -22.797 -13.562 1 93.62 140 PRO B CA 1
ATOM 3275 C C . PRO B 1 140 ? -3.58 -21.406 -13.625 1 93.62 140 PRO B C 1
ATOM 3277 O O . PRO B 1 140 ? -2.381 -21.25 -13.375 1 93.62 140 PRO B O 1
ATOM 3280 N N . SER B 1 141 ? -4.395 -20.422 -13.914 1 91.94 141 SER B N 1
ATOM 3281 C CA . SER B 1 141 ? -3.863 -19.062 -14.078 1 91.94 141 SER B CA 1
ATOM 3282 C C . SER B 1 141 ? -3.246 -18.547 -12.781 1 91.94 141 SER B C 1
ATOM 3284 O O . SER B 1 141 ? -2.387 -17.672 -12.805 1 91.94 141 SER B O 1
ATOM 3286 N N . VAL B 1 142 ? -3.654 -19.078 -11.656 1 94.31 142 VAL B N 1
ATOM 3287 C CA . VAL B 1 142 ? -3.096 -18.688 -10.367 1 94.31 142 VAL B CA 1
ATOM 3288 C C . VAL B 1 142 ? -1.604 -19.016 -10.328 1 94.31 142 VAL B C 1
ATOM 3290 O O . VAL B 1 142 ? -0.8 -18.203 -9.867 1 94.31 142 VAL B O 1
ATOM 3293 N N . PHE B 1 143 ? -1.278 -20.188 -10.898 1 95.12 143 PHE B N 1
ATOM 3294 C CA . PHE B 1 143 ? 0.124 -20.578 -10.977 1 95.12 143 PHE B CA 1
ATOM 3295 C C . PHE B 1 143 ? 0.874 -19.703 -11.977 1 95.12 143 PHE B C 1
ATOM 3297 O O . PHE B 1 143 ? 1.925 -19.141 -11.656 1 95.12 143 PHE B O 1
ATOM 3304 N N . PHE B 1 144 ? 0.277 -19.594 -13.086 1 94.31 144 PHE B N 1
ATOM 3305 C CA . PHE B 1 144 ? 0.954 -18.906 -14.18 1 94.31 144 PHE B CA 1
ATOM 3306 C C . PHE B 1 144 ? 1.217 -17.453 -13.82 1 94.31 144 PHE B C 1
ATOM 3308 O O . PHE B 1 144 ? 2.348 -16.969 -13.938 1 94.31 144 PHE B O 1
ATOM 3315 N N . ASP B 1 145 ? 0.218 -16.766 -13.305 1 93.06 145 ASP B N 1
ATOM 3316 C CA . ASP B 1 145 ? 0.299 -15.344 -13.016 1 93.06 145 ASP B CA 1
ATOM 3317 C C . ASP B 1 145 ? 1.215 -15.07 -11.828 1 93.06 145 ASP B C 1
ATOM 3319 O O . ASP B 1 145 ? 1.816 -14 -11.727 1 93.06 145 ASP B O 1
ATOM 3323 N N . SER B 1 146 ? 1.325 -15.992 -10.953 1 96.69 146 SER B N 1
ATOM 3324 C CA . SER B 1 146 ? 2.18 -15.836 -9.781 1 96.69 146 SER B CA 1
ATOM 3325 C C . SER B 1 146 ? 3.641 -16.109 -10.117 1 96.69 146 SER B C 1
ATOM 3327 O O . SER B 1 146 ? 4.543 -15.477 -9.555 1 96.69 146 SER B O 1
ATOM 3329 N N . MET B 1 147 ? 3.867 -16.969 -11.062 1 95.06 147 MET B N 1
ATOM 3330 C CA . MET B 1 147 ? 5.238 -17.375 -11.344 1 95.06 147 MET B CA 1
ATOM 3331 C C . MET B 1 147 ? 5.863 -16.5 -12.414 1 95.06 147 MET B C 1
ATOM 3333 O O . MET B 1 147 ? 7.066 -16.234 -12.391 1 95.06 147 MET B O 1
ATOM 3337 N N . PHE B 1 148 ? 5.023 -16.094 -13.336 1 93.25 148 PHE B N 1
ATOM 3338 C CA . PHE B 1 148 ? 5.5 -15.195 -14.375 1 93.25 148 PHE B CA 1
ATOM 3339 C C . PHE B 1 148 ? 5.055 -13.758 -14.109 1 93.25 148 PHE B C 1
ATOM 3341 O O . PHE B 1 148 ? 3.949 -13.367 -14.484 1 93.25 148 PHE B O 1
ATOM 3348 N N . VAL B 1 149 ? 5.93 -13.062 -13.5 1 93.5 149 VAL B N 1
ATOM 3349 C CA . VAL B 1 149 ? 5.621 -11.656 -13.227 1 93.5 149 VAL B CA 1
ATOM 3350 C C . VAL B 1 149 ? 5.781 -10.836 -14.5 1 93.5 149 VAL B C 1
ATOM 3352 O O . VAL B 1 149 ? 6.895 -10.648 -14.992 1 93.5 149 VAL B O 1
ATOM 3355 N N . ARG B 1 150 ? 4.68 -10.328 -14.953 1 89.12 150 ARG B N 1
ATOM 3356 C CA . ARG B 1 150 ? 4.688 -9.562 -16.203 1 89.12 150 ARG B CA 1
ATOM 3357 C C . ARG B 1 150 ? 4.773 -8.062 -15.914 1 89.12 150 ARG B C 1
ATOM 3359 O O . ARG B 1 150 ? 4.289 -7.59 -14.891 1 89.12 150 ARG B O 1
ATOM 3366 N N . GLY B 1 151 ? 5.453 -7.414 -16.797 1 83.25 151 GLY B N 1
ATOM 3367 C CA . GLY B 1 151 ? 5.453 -5.961 -16.734 1 83.25 151 GLY B CA 1
ATOM 3368 C C . GLY B 1 151 ? 4.219 -5.336 -17.359 1 83.25 151 GLY B C 1
ATOM 3369 O O . GLY B 1 151 ? 3.117 -5.879 -17.234 1 83.25 151 GLY B O 1
ATOM 3370 N N . GLN B 1 152 ? 4.48 -4.254 -17.875 1 88.62 152 GLN B N 1
ATOM 3371 C CA . GLN B 1 152 ? 3.418 -3.434 -18.453 1 88.62 152 GLN B CA 1
ATOM 3372 C C . GLN B 1 152 ? 2.959 -3.994 -19.797 1 88.62 152 GLN B C 1
ATOM 3374 O O . GLN B 1 152 ? 3.777 -4.238 -20.688 1 88.62 152 GLN B O 1
ATOM 3379 N N . GLY B 1 153 ? 1.685 -4.254 -19.969 1 88.25 153 GLY B N 1
ATOM 3380 C CA . GLY B 1 153 ? 1.105 -4.586 -21.266 1 88.25 153 GLY B CA 1
ATOM 3381 C C . GLY B 1 153 ? 0.836 -3.365 -22.125 1 88.25 153 GLY B C 1
ATOM 3382 O O . GLY B 1 153 ? 0.951 -2.23 -21.656 1 88.25 153 GLY B O 1
ATOM 3383 N N . PRO B 1 154 ? 0.513 -3.586 -23.406 1 87.88 154 PRO B N 1
ATOM 3384 C CA . PRO B 1 154 ? 0.331 -2.482 -24.344 1 87.88 154 PRO B CA 1
ATOM 3385 C C . PRO B 1 154 ? -0.807 -1.546 -23.953 1 87.88 154 PRO B C 1
ATOM 3387 O O . PRO B 1 154 ? -0.747 -0.345 -24.234 1 87.88 154 PRO B O 1
ATOM 3390 N N . ASP B 1 155 ? -1.795 -1.947 -23.312 1 92.06 155 ASP B N 1
ATOM 3391 C CA . ASP B 1 155 ? -2.945 -1.12 -22.953 1 92.06 155 ASP B CA 1
ATOM 3392 C C . ASP B 1 155 ? -2.975 -0.821 -21.469 1 92.06 155 ASP B C 1
ATOM 3394 O O . ASP B 1 155 ? -4.047 -0.697 -20.875 1 92.06 155 ASP B O 1
ATOM 3398 N N . GLN B 1 156 ? -1.795 -0.725 -20.984 1 96.12 156 GLN B N 1
ATOM 3399 C CA . GLN B 1 156 ? -1.705 -0.487 -19.547 1 96.12 156 GLN B CA 1
ATOM 3400 C C . GLN B 1 156 ? -0.843 0.734 -19.234 1 96.12 156 GLN B C 1
ATOM 3402 O O . GLN B 1 156 ? -0.009 1.13 -20.062 1 96.12 156 GLN B O 1
ATOM 3407 N N . ILE B 1 157 ? -1.134 1.366 -18.156 1 96.56 157 ILE B N 1
ATOM 3408 C CA . ILE B 1 157 ? -0.301 2.473 -17.703 1 96.56 157 ILE B CA 1
ATOM 3409 C C . ILE B 1 157 ? 0.346 2.113 -16.359 1 96.56 157 ILE B C 1
ATOM 3411 O O . ILE B 1 157 ? -0.127 1.22 -15.656 1 96.56 157 ILE B O 1
ATOM 3415 N N . LEU B 1 158 ? 1.5 2.83 -16.062 1 97.12 158 LEU B N 1
ATOM 3416 C CA . LEU B 1 158 ? 2.322 2.467 -14.914 1 97.12 158 LEU B CA 1
ATOM 3417 C C . LEU B 1 158 ? 2.484 3.648 -13.961 1 97.12 158 LEU B C 1
ATOM 3419 O O . LEU B 1 158 ? 2.592 4.797 -14.406 1 97.12 158 LEU B O 1
ATOM 3423 N N . SER B 1 159 ? 2.428 3.359 -12.719 1 97.44 159 SER B N 1
ATOM 3424 C CA . SER B 1 159 ? 2.848 4.273 -11.664 1 97.44 159 SER B CA 1
ATOM 3425 C C . SER B 1 159 ? 3.811 3.592 -10.695 1 97.44 159 SER B C 1
ATOM 3427 O O . SER B 1 159 ? 3.748 2.375 -10.5 1 97.44 159 SER B O 1
ATOM 3429 N N . MET B 1 160 ? 4.695 4.309 -10.141 1 97.5 160 MET B N 1
ATOM 3430 C CA . MET B 1 160 ? 5.629 3.738 -9.172 1 97.5 160 MET B CA 1
ATOM 3431 C C . MET B 1 160 ? 5.781 4.652 -7.961 1 97.5 160 MET B C 1
ATOM 3433 O O . MET B 1 160 ? 5.949 5.863 -8.109 1 97.5 160 MET B O 1
ATOM 3437 N N . THR B 1 161 ? 5.617 4.117 -6.809 1 97.62 161 THR B N 1
ATOM 3438 C CA . THR B 1 161 ? 5.848 4.809 -5.547 1 97.62 161 THR B CA 1
ATOM 3439 C C . THR B 1 161 ? 6.91 4.086 -4.719 1 97.62 161 THR B C 1
ATOM 3441 O O . THR B 1 161 ? 7.266 2.945 -5.02 1 97.62 161 THR B O 1
ATOM 3444 N N . THR B 1 162 ? 7.465 4.793 -3.811 1 95.38 162 THR B N 1
ATOM 3445 C CA . THR B 1 162 ? 8.453 4.203 -2.914 1 95.38 162 THR B CA 1
ATOM 3446 C C . THR B 1 162 ? 8.125 4.531 -1.46 1 95.38 162 THR B C 1
ATOM 3448 O O . THR B 1 162 ? 7.625 5.617 -1.16 1 95.38 162 THR B O 1
ATOM 3451 N N . ASP B 1 163 ? 8.281 3.498 -0.672 1 90.19 163 ASP B N 1
ATOM 3452 C CA . ASP B 1 163 ? 8.203 3.625 0.78 1 90.19 163 ASP B CA 1
ATOM 3453 C C . ASP B 1 163 ? 9.305 2.816 1.464 1 90.19 163 ASP B C 1
ATOM 3455 O O . ASP B 1 163 ? 9.914 1.948 0.844 1 90.19 163 ASP B O 1
ATOM 3459 N N . THR B 1 164 ? 9.578 3.248 2.652 1 90.12 164 THR B N 1
ATOM 3460 C CA . THR B 1 164 ? 10.609 2.551 3.414 1 90.12 164 THR B CA 1
ATOM 3461 C C . THR B 1 164 ? 9.992 1.477 4.305 1 90.12 164 THR B C 1
ATOM 3463 O O . THR B 1 164 ? 8.992 1.726 4.977 1 90.12 164 THR B O 1
ATOM 3466 N N . ARG B 1 165 ? 10.609 0.354 4.258 1 88.56 165 ARG B N 1
ATOM 3467 C CA . ARG B 1 165 ? 10.242 -0.747 5.145 1 88.56 165 ARG B CA 1
ATOM 3468 C C . ARG B 1 165 ? 11.328 -1.01 6.176 1 88.56 165 ARG B C 1
ATOM 3470 O O . ARG B 1 165 ? 12.508 -0.738 5.926 1 88.56 165 ARG B O 1
ATOM 3477 N N . VAL B 1 166 ? 10.914 -1.457 7.32 1 86.19 166 VAL B N 1
ATOM 3478 C CA . VAL B 1 166 ? 11.852 -1.911 8.344 1 86.19 166 VAL B CA 1
ATOM 3479 C C . VAL B 1 166 ? 11.766 -3.43 8.477 1 86.19 166 VAL B C 1
ATOM 3481 O O . VAL B 1 166 ? 10.703 -3.977 8.781 1 86.19 166 VAL B O 1
ATOM 3484 N N . ILE B 1 167 ? 12.883 -4.035 8.188 1 87.94 167 ILE B N 1
ATOM 3485 C CA . ILE B 1 167 ? 12.898 -5.492 8.234 1 87.94 167 ILE B CA 1
ATOM 3486 C C . ILE B 1 167 ? 14.031 -5.965 9.148 1 87.94 167 ILE B C 1
ATOM 3488 O O . ILE B 1 167 ? 14.969 -5.215 9.43 1 87.94 167 ILE B O 1
ATOM 3492 N N . GLU B 1 168 ? 13.828 -7.164 9.594 1 84.62 168 GLU B N 1
ATOM 3493 C CA . GLU B 1 168 ? 14.914 -7.785 10.352 1 84.62 168 GLU B CA 1
ATOM 3494 C C . GLU B 1 168 ? 15.953 -8.391 9.414 1 84.62 168 GLU B C 1
ATOM 3496 O O . GLU B 1 168 ? 15.609 -8.992 8.391 1 84.62 168 GLU B O 1
ATOM 3501 N N . SER B 1 169 ? 17.25 -8.055 9.609 1 74.06 169 SER B N 1
ATOM 3502 C CA . SER B 1 169 ? 18.328 -8.516 8.734 1 74.06 169 SER B CA 1
ATOM 3503 C C . SER B 1 169 ? 18.422 -10.039 8.719 1 74.06 169 SER B C 1
ATOM 3505 O O . SER B 1 169 ? 18.906 -10.625 7.754 1 74.06 169 SER B O 1
ATOM 3507 N N . GLY B 1 170 ? 17.828 -10.734 9.547 1 63.03 170 GLY B N 1
ATOM 3508 C CA . GLY B 1 170 ? 17.953 -12.18 9.625 1 63.03 170 GLY B CA 1
ATOM 3509 C C . GLY B 1 170 ? 19.266 -12.641 10.219 1 63.03 170 GLY B C 1
ATOM 3510 O O . GLY B 1 170 ? 19.406 -13.789 10.633 1 63.03 170 GLY B O 1
ATOM 3511 N N . LYS B 1 171 ? 20.469 -11.938 10.094 1 61.81 171 LYS B N 1
ATOM 3512 C CA . LYS B 1 171 ? 21.797 -12.328 10.57 1 61.81 171 LYS B CA 1
ATOM 3513 C C . LYS B 1 171 ? 21.906 -12.156 12.086 1 61.81 171 LYS B C 1
ATOM 3515 O O . LYS B 1 171 ? 22.484 -13.008 12.773 1 61.81 171 LYS B O 1
ATOM 3520 N N . LYS B 1 172 ? 21.516 -10.945 12.508 1 65 172 LYS B N 1
ATOM 3521 C CA . LYS B 1 172 ? 21.578 -10.672 13.938 1 65 172 LYS B CA 1
ATOM 3522 C C . LYS B 1 172 ? 20.203 -10.305 14.492 1 65 172 LYS B C 1
ATOM 3524 O O . LYS B 1 172 ? 19.484 -9.484 13.898 1 65 172 LYS B O 1
ATOM 3529 N N . LYS B 1 173 ? 19.891 -10.984 15.5 1 66.69 173 LYS B N 1
ATOM 3530 C CA . LYS B 1 173 ? 18.641 -10.672 16.188 1 66.69 173 LYS B CA 1
ATOM 3531 C C . LYS B 1 173 ? 18.578 -9.195 16.562 1 66.69 173 LYS B C 1
ATOM 3533 O O . LYS B 1 173 ? 19.594 -8.602 16.953 1 66.69 173 LYS B O 1
ATOM 3538 N N . LYS B 1 174 ? 17.656 -8.453 16.203 1 71.69 174 LYS B N 1
ATOM 3539 C CA . LYS B 1 174 ? 17.375 -7.078 16.609 1 71.69 174 LYS B CA 1
ATOM 3540 C C . LYS B 1 174 ? 18.031 -6.078 15.664 1 71.69 174 LYS B C 1
ATOM 3542 O O . LYS B 1 174 ? 18.062 -4.879 15.945 1 71.69 174 LYS B O 1
ATOM 3547 N N . ASP B 1 175 ? 18.688 -6.727 14.648 1 82.31 175 ASP B N 1
ATOM 3548 C CA . ASP B 1 175 ? 19.234 -5.852 13.617 1 82.31 175 ASP B CA 1
ATOM 3549 C C . ASP B 1 175 ? 18.156 -5.438 12.625 1 82.31 175 ASP B C 1
ATOM 3551 O O . ASP B 1 175 ? 17.766 -6.219 11.75 1 82.31 175 ASP B O 1
ATOM 3555 N N . LEU B 1 176 ? 17.703 -4.273 12.773 1 89.12 176 LEU B N 1
ATOM 3556 C CA . LEU B 1 176 ? 16.609 -3.752 11.945 1 89.12 176 LEU B CA 1
ATOM 3557 C C . LEU B 1 176 ? 17.172 -2.904 10.805 1 89.12 176 LEU B C 1
ATOM 3559 O O . LEU B 1 176 ? 17.969 -1.997 11.031 1 89.12 176 LEU B O 1
ATOM 3563 N N . ILE B 1 177 ? 16.719 -3.248 9.648 1 90.44 177 ILE B N 1
ATOM 3564 C CA . ILE B 1 177 ? 17.203 -2.588 8.445 1 90.44 177 ILE B CA 1
ATOM 3565 C C . ILE B 1 177 ? 16.078 -1.786 7.801 1 90.44 177 ILE B C 1
ATOM 3567 O O . ILE B 1 177 ? 14.969 -2.297 7.617 1 90.44 177 ILE B O 1
ATOM 3571 N N . GLU B 1 178 ? 16.359 -0.584 7.562 1 89.38 178 GLU B N 1
ATOM 3572 C CA . GLU B 1 178 ? 15.477 0.229 6.738 1 89.38 178 GLU B CA 1
ATOM 3573 C C . GLU B 1 178 ? 15.797 0.063 5.254 1 89.38 178 GLU B C 1
ATOM 3575 O O . GLU B 1 178 ? 16.906 0.36 4.816 1 89.38 178 GLU B O 1
ATOM 3580 N N . GLU B 1 179 ? 14.828 -0.43 4.574 1 89.88 179 GLU B N 1
ATOM 3581 C CA . GLU B 1 179 ? 15.016 -0.675 3.146 1 89.88 179 GLU B CA 1
ATOM 3582 C C . GLU B 1 179 ? 13.883 -0.055 2.328 1 89.88 179 GLU B C 1
ATOM 3584 O O . GLU B 1 179 ? 12.727 -0.451 2.461 1 89.88 179 GLU B O 1
ATOM 3589 N N . PRO B 1 180 ? 14.258 0.918 1.497 1 90.94 180 PRO B N 1
ATOM 3590 C CA . PRO B 1 180 ? 13.227 1.381 0.563 1 90.94 180 PRO B CA 1
ATOM 3591 C C . PRO B 1 180 ? 12.719 0.271 -0.357 1 90.94 180 PRO B C 1
ATOM 3593 O O . PRO B 1 180 ? 13.477 -0.647 -0.692 1 90.94 180 PRO B O 1
ATOM 3596 N N . ALA B 1 181 ? 11.484 0.304 -0.645 1 95.94 181 ALA B N 1
ATOM 3597 C CA . ALA B 1 181 ? 10.875 -0.601 -1.619 1 95.94 181 ALA B CA 1
ATOM 3598 C C . ALA B 1 181 ? 10.016 0.166 -2.617 1 95.94 181 ALA B C 1
ATOM 3600 O O . ALA B 1 181 ? 9.438 1.205 -2.283 1 95.94 181 ALA B O 1
ATOM 3601 N N . TYR B 1 182 ? 10.039 -0.368 -3.76 1 97 182 TYR B N 1
ATOM 3602 C CA . TYR B 1 182 ? 9.203 0.201 -4.812 1 97 182 TYR B CA 1
ATOM 3603 C C . TYR B 1 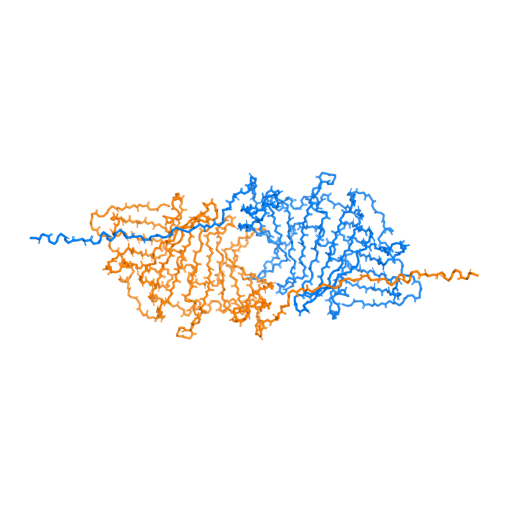182 ? 7.883 -0.553 -4.93 1 97 182 TYR B C 1
ATOM 3605 O O . TYR B 1 182 ? 7.832 -1.768 -4.719 1 97 182 TYR B O 1
ATOM 3613 N N . ALA B 1 183 ? 6.852 0.172 -5.207 1 97.94 183 ALA B N 1
ATOM 3614 C CA . ALA B 1 183 ? 5.574 -0.392 -5.641 1 97.94 183 ALA B CA 1
ATOM 3615 C C . ALA B 1 183 ? 5.242 0.032 -7.066 1 97.94 183 ALA B C 1
ATOM 3617 O O . ALA B 1 183 ? 4.949 1.203 -7.32 1 97.94 183 ALA B O 1
ATOM 3618 N N . LEU B 1 184 ? 5.371 -0.885 -7.938 1 97.44 184 LEU B N 1
ATOM 3619 C CA . LEU B 1 184 ? 4.996 -0.662 -9.328 1 97.44 184 LEU B CA 1
ATOM 3620 C C . LEU B 1 184 ? 3.531 -1.02 -9.562 1 97.44 184 LEU B C 1
ATOM 3622 O O . LEU B 1 184 ? 3.156 -2.193 -9.492 1 97.44 184 LEU B O 1
ATOM 3626 N N . GLN B 1 185 ? 2.748 -0.031 -9.82 1 97.75 185 GLN B N 1
ATOM 3627 C CA . GLN B 1 185 ? 1.327 -0.232 -10.078 1 97.75 185 GLN B CA 1
ATOM 3628 C C . GLN B 1 185 ? 1.055 -0.365 -11.578 1 97.75 185 GLN B C 1
ATOM 3630 O O . GLN B 1 185 ? 1.397 0.525 -12.359 1 97.75 185 GLN B O 1
ATOM 3635 N N . VAL B 1 186 ? 0.509 -1.428 -11.914 1 97.69 186 VAL B N 1
ATOM 3636 C CA . VAL B 1 186 ? 0.039 -1.647 -13.281 1 97.69 186 VAL B CA 1
ATOM 3637 C C . VAL B 1 186 ? -1.463 -1.379 -13.359 1 97.69 186 VAL B C 1
ATOM 3639 O O . VAL B 1 186 ? -2.256 -2.059 -12.703 1 97.69 186 VAL B O 1
ATOM 3642 N N . LEU B 1 187 ? -1.832 -0.407 -14.18 1 98 187 LEU B N 1
ATOM 3643 C CA . LEU B 1 187 ? -3.215 0.049 -14.258 1 98 187 LEU B CA 1
ATOM 3644 C C . LEU B 1 187 ? -3.768 -0.122 -15.664 1 98 187 LEU B C 1
ATOM 3646 O O . LEU B 1 187 ? -3.01 -0.096 -16.641 1 98 187 LEU B O 1
ATOM 3650 N N . ALA B 1 188 ? -5.062 -0.298 -15.742 1 97.06 188 ALA B N 1
ATOM 3651 C CA . ALA B 1 188 ? -5.734 -0.261 -17.047 1 97.06 188 ALA B CA 1
ATOM 3652 C C . ALA B 1 188 ? -5.75 1.154 -17.609 1 97.06 188 ALA B C 1
ATOM 3654 O O . ALA B 1 188 ? -5.391 2.111 -16.922 1 97.06 188 ALA B O 1
ATOM 3655 N N . GLN B 1 189 ? -6.133 1.22 -18.828 1 95.38 189 GLN B N 1
ATOM 3656 C CA . GLN B 1 189 ? -6.379 2.551 -19.375 1 95.38 189 GLN B CA 1
ATOM 3657 C C . GLN B 1 189 ? -7.555 3.223 -18.672 1 95.38 189 GLN B C 1
ATOM 3659 O O . GLN B 1 189 ? -8.57 2.58 -18.391 1 95.38 189 GLN B O 1
ATOM 3664 N N . PRO B 1 190 ? -7.344 4.5 -18.391 1 94.19 190 PRO B N 1
ATOM 3665 C CA . PRO B 1 190 ? -8.43 5.188 -17.688 1 94.19 190 PRO B CA 1
ATOM 3666 C C . PRO B 1 190 ? -9.727 5.227 -18.5 1 94.19 190 PRO B C 1
ATOM 3668 O O . PRO B 1 190 ? -9.68 5.328 -19.734 1 94.19 190 PRO B O 1
ATOM 3671 N N . GLU B 1 191 ? -10.781 5.043 -17.859 1 92.5 191 GLU B N 1
ATOM 3672 C CA . GLU B 1 191 ? -12.117 5.328 -18.359 1 92.5 191 GLU B CA 1
ATOM 3673 C C . GLU B 1 191 ? -12.703 6.57 -17.703 1 92.5 191 GLU B C 1
ATOM 3675 O O . GLU B 1 191 ? -13.25 6.496 -16.594 1 92.5 191 GLU B O 1
ATOM 3680 N N . GLY B 1 192 ? -12.586 7.691 -18.438 1 91.31 192 GLY B N 1
ATOM 3681 C CA . GLY B 1 192 ? -12.914 8.938 -17.766 1 91.31 192 GLY B CA 1
ATOM 3682 C C . GLY B 1 192 ? -11.953 9.297 -16.656 1 91.31 192 GLY B C 1
ATOM 3683 O O . GLY B 1 192 ? -10.742 9.344 -16.859 1 91.31 192 GLY B O 1
ATOM 3684 N N . ASN B 1 193 ? -12.531 9.445 -15.453 1 92.62 193 ASN B N 1
ATOM 3685 C CA . ASN B 1 193 ? -11.703 9.836 -14.32 1 92.62 193 ASN B CA 1
ATOM 3686 C C . ASN B 1 193 ? -11.445 8.656 -13.383 1 92.62 193 ASN B C 1
ATOM 3688 O O . ASN B 1 193 ? -11.078 8.852 -12.219 1 92.62 193 ASN B O 1
ATOM 3692 N N . ILE B 1 194 ? -11.672 7.527 -13.945 1 94.5 194 ILE B N 1
ATOM 3693 C CA . ILE B 1 194 ? -11.469 6.32 -13.148 1 94.5 194 ILE B CA 1
ATOM 3694 C C . ILE B 1 194 ? -10.461 5.406 -13.844 1 94.5 194 ILE B C 1
ATOM 3696 O O . ILE B 1 194 ? -10.445 5.312 -15.07 1 94.5 194 ILE B O 1
ATOM 3700 N N . VAL B 1 195 ? -9.711 4.793 -13.062 1 96.44 195 VAL B N 1
ATOM 3701 C CA . VAL B 1 195 ? -8.75 3.824 -13.586 1 96.44 195 VAL B CA 1
ATOM 3702 C C . VAL B 1 195 ? -8.711 2.598 -12.672 1 96.44 195 VAL B C 1
ATOM 3704 O O . VAL B 1 195 ? -8.82 2.719 -11.453 1 96.44 195 VAL B O 1
ATOM 3707 N N . ARG B 1 196 ? -8.57 1.451 -13.25 1 96.75 196 ARG B N 1
ATOM 3708 C CA . ARG B 1 196 ? -8.531 0.213 -12.477 1 96.75 196 ARG B CA 1
ATOM 3709 C C . ARG B 1 196 ? -7.094 -0.22 -12.211 1 96.75 196 ARG B C 1
ATOM 3711 O O . ARG B 1 196 ? -6.266 -0.238 -13.125 1 96.75 196 ARG B O 1
ATOM 3718 N N . THR B 1 197 ? -6.863 -0.555 -11.023 1 97.62 197 THR B N 1
ATOM 3719 C CA . THR B 1 197 ? -5.594 -1.193 -10.688 1 97.62 197 THR B CA 1
ATOM 3720 C C . THR B 1 197 ? -5.648 -2.689 -10.984 1 97.62 197 THR B C 1
ATOM 3722 O O . THR B 1 197 ? -6.52 -3.396 -10.477 1 97.62 197 THR B O 1
ATOM 3725 N N . LEU B 1 198 ? -4.723 -3.137 -11.742 1 97.25 198 LEU B N 1
ATOM 3726 C CA . LEU B 1 198 ? -4.707 -4.543 -12.133 1 97.25 198 LEU B CA 1
ATOM 3727 C C . LEU B 1 198 ? -3.812 -5.355 -11.211 1 97.25 198 LEU B C 1
ATOM 3729 O O . LEU B 1 198 ? -4.191 -6.441 -10.766 1 97.25 198 LEU B O 1
ATOM 3733 N N . ARG B 1 199 ? -2.674 -4.848 -10.961 1 97.12 199 ARG B N 1
ATOM 3734 C CA . ARG B 1 199 ? -1.727 -5.504 -10.062 1 97.12 199 ARG B CA 1
ATOM 3735 C C . ARG B 1 199 ? -0.702 -4.512 -9.531 1 97.12 199 ARG B C 1
ATOM 3737 O O . ARG B 1 199 ? -0.5 -3.443 -10.109 1 97.12 199 ARG B O 1
ATOM 3744 N N . VAL B 1 200 ? -0.177 -4.816 -8.422 1 97.88 200 VAL B N 1
ATOM 3745 C CA . VAL B 1 200 ? 0.925 -4.078 -7.812 1 97.88 200 VAL B CA 1
ATOM 3746 C C . VAL B 1 200 ? 2.1 -5.02 -7.555 1 97.88 200 VAL B C 1
ATOM 3748 O O . VAL B 1 200 ? 1.94 -6.062 -6.918 1 97.88 200 VAL B O 1
ATOM 3751 N N . ILE B 1 201 ? 3.234 -4.641 -8.086 1 98.12 201 ILE B N 1
ATOM 3752 C CA . ILE B 1 201 ? 4.461 -5.402 -7.879 1 98.12 201 ILE B CA 1
ATOM 3753 C C . ILE B 1 201 ? 5.363 -4.672 -6.887 1 98.12 201 ILE B C 1
ATOM 3755 O O . ILE B 1 201 ? 5.766 -3.531 -7.129 1 98.12 201 ILE B O 1
ATOM 3759 N N . HIS B 1 202 ? 5.609 -5.324 -5.773 1 98 202 HIS B N 1
ATOM 3760 C CA . HIS B 1 202 ? 6.52 -4.77 -4.777 1 98 202 HIS B CA 1
ATOM 3761 C C . HIS B 1 202 ? 7.949 -5.238 -5.02 1 98 202 HIS B C 1
ATOM 3763 O O . HIS B 1 202 ? 8.203 -6.438 -5.141 1 98 202 HIS B O 1
ATOM 3769 N N . ILE B 1 203 ? 8.867 -4.32 -5.047 1 97.44 203 ILE B N 1
ATOM 3770 C CA . ILE B 1 203 ? 10.227 -4.586 -5.504 1 97.44 203 ILE B CA 1
ATOM 3771 C C . ILE B 1 203 ? 11.227 -4.09 -4.461 1 97.44 203 ILE B C 1
ATOM 3773 O O . ILE B 1 203 ? 11.133 -2.953 -3.994 1 97.44 203 ILE B O 1
ATOM 3777 N N . ASN B 1 204 ? 12.141 -4.941 -4.164 1 95.38 204 ASN B N 1
ATOM 3778 C CA . ASN B 1 204 ? 13.219 -4.555 -3.256 1 95.38 204 ASN B CA 1
ATOM 3779 C C . ASN B 1 204 ? 14.18 -3.572 -3.916 1 95.38 204 ASN B C 1
ATOM 3781 O O . ASN B 1 204 ? 14.523 -3.727 -5.09 1 95.38 204 ASN B O 1
ATOM 3785 N N . SER B 1 205 ? 14.617 -2.662 -3.088 1 94.62 205 SER B N 1
ATOM 3786 C CA . SER B 1 205 ? 15.586 -1.709 -3.619 1 94.62 205 SER B CA 1
ATOM 3787 C C . SER B 1 205 ? 17 -2.264 -3.551 1 94.62 205 SER B C 1
ATOM 3789 O O . SER B 1 205 ? 17.922 -1.7 -4.145 1 94.62 205 SER B O 1
ATOM 3791 N N . THR B 1 206 ? 17.172 -3.342 -2.881 1 92.94 206 THR B N 1
ATOM 3792 C CA . THR B 1 206 ? 18.516 -3.875 -2.684 1 92.94 206 THR B CA 1
ATOM 3793 C C . THR B 1 206 ? 18.969 -4.664 -3.908 1 92.94 206 THR B C 1
ATOM 3795 O O . THR B 1 206 ? 20.172 -4.77 -4.176 1 92.94 206 THR B O 1
ATOM 3798 N N . ASP B 1 207 ? 18.031 -5.207 -4.668 1 94 207 ASP B N 1
ATOM 3799 C CA . ASP B 1 207 ? 18.422 -6.012 -5.82 1 94 207 ASP B CA 1
ATOM 3800 C C . ASP B 1 207 ? 17.469 -5.797 -6.988 1 94 207 ASP B C 1
ATOM 3802 O O . ASP B 1 207 ? 17.641 -6.383 -8.062 1 94 207 ASP B O 1
ATOM 3806 N N . LEU B 1 208 ? 16.406 -5 -6.762 1 95.69 208 LEU B N 1
ATOM 3807 C CA . LEU B 1 208 ? 15.406 -4.641 -7.754 1 95.69 208 LEU B CA 1
ATOM 3808 C C . LEU B 1 208 ? 14.648 -5.875 -8.234 1 95.69 208 LEU B C 1
ATOM 3810 O O . LEU B 1 208 ? 14.258 -5.949 -9.398 1 95.69 208 LEU B O 1
ATOM 3814 N N . LEU B 1 209 ? 14.461 -6.844 -7.316 1 96.81 209 LEU B N 1
ATOM 3815 C CA . LEU B 1 209 ? 13.656 -8.031 -7.598 1 96.81 209 LEU B CA 1
ATOM 3816 C C . LEU B 1 209 ? 12.336 -7.977 -6.844 1 96.81 209 LEU B C 1
ATOM 3818 O O . LEU B 1 209 ? 12.281 -7.5 -5.707 1 96.81 209 LEU B O 1
ATOM 3822 N N . PRO B 1 210 ? 11.297 -8.508 -7.477 1 97.75 210 PRO B N 1
ATOM 3823 C CA . PRO B 1 210 ? 10.008 -8.531 -6.785 1 97.75 210 PRO B CA 1
ATOM 3824 C C . PRO B 1 210 ? 10.023 -9.398 -5.531 1 97.75 210 PRO B C 1
ATOM 3826 O O . PRO B 1 210 ? 10.633 -10.469 -5.523 1 97.75 210 PRO B O 1
ATOM 3829 N N . PHE B 1 211 ? 9.375 -8.898 -4.461 1 97.69 211 PHE B N 1
ATOM 3830 C CA . PHE B 1 211 ? 9.188 -9.75 -3.295 1 97.69 211 PHE B CA 1
ATOM 3831 C C . PHE B 1 211 ? 7.707 -10.031 -3.059 1 97.69 211 PHE B C 1
ATOM 3833 O O . PHE B 1 211 ? 7.355 -10.898 -2.256 1 97.69 211 PHE B O 1
ATOM 3840 N N . GLN B 1 212 ? 6.871 -9.352 -3.771 1 98.31 212 GLN B N 1
ATOM 3841 C CA . GLN B 1 212 ? 5.434 -9.531 -3.625 1 98.31 212 GLN B CA 1
ATOM 3842 C C . GLN B 1 212 ? 4.684 -9.016 -4.848 1 98.31 212 GLN B C 1
ATOM 3844 O O . GLN B 1 212 ? 5.094 -8.023 -5.457 1 98.31 212 GLN B O 1
ATOM 3849 N N . GLN B 1 213 ? 3.639 -9.641 -5.242 1 98.31 213 GLN B N 1
ATOM 3850 C CA . GLN B 1 213 ? 2.701 -9.188 -6.262 1 98.31 213 GLN B CA 1
ATOM 3851 C C . GLN B 1 213 ? 1.258 -9.359 -5.801 1 98.31 213 GLN B C 1
ATOM 3853 O O . GLN B 1 213 ? 0.869 -10.438 -5.348 1 98.31 213 GLN B O 1
ATOM 3858 N N . ASP B 1 214 ? 0.535 -8.305 -5.859 1 98 214 ASP B N 1
ATOM 3859 C CA . ASP B 1 214 ? -0.897 -8.312 -5.574 1 98 214 ASP B CA 1
ATOM 3860 C C . ASP B 1 214 ? -1.712 -8.188 -6.859 1 98 214 ASP B C 1
ATOM 3862 O O . ASP B 1 214 ? -1.496 -7.266 -7.652 1 98 214 ASP B O 1
ATOM 3866 N N . ILE B 1 215 ? -2.586 -9.117 -7.039 1 97 215 ILE B N 1
ATOM 3867 C CA . ILE B 1 215 ? -3.451 -9.102 -8.219 1 97 215 ILE B CA 1
ATOM 3868 C C . ILE B 1 215 ? -4.887 -8.797 -7.797 1 97 215 ILE B C 1
ATOM 3870 O O . ILE B 1 215 ? -5.41 -9.406 -6.855 1 97 215 ILE B O 1
ATOM 3874 N N . TYR B 1 216 ? -5.516 -7.902 -8.562 1 96.25 216 TYR B N 1
ATOM 3875 C CA . TYR B 1 216 ? -6.828 -7.402 -8.172 1 96.25 216 TYR B CA 1
ATOM 3876 C C . TYR B 1 216 ? -7.883 -7.801 -9.203 1 96.25 216 TYR B C 1
ATOM 3878 O O . TYR B 1 216 ? -7.59 -7.91 -10.391 1 96.25 216 TYR B O 1
ATOM 3886 N N . ASN B 1 217 ? -9.125 -8.031 -8.742 1 93.31 217 ASN B N 1
ATOM 3887 C CA . ASN B 1 217 ? -10.242 -8.219 -9.672 1 93.31 217 ASN B CA 1
ATOM 3888 C C . ASN B 1 217 ? -10.836 -6.891 -10.109 1 93.31 217 ASN B C 1
ATOM 3890 O O . ASN B 1 217 ? -10.289 -5.828 -9.82 1 93.31 217 ASN B O 1
ATOM 3894 N N . LYS B 1 218 ? -11.906 -6.91 -10.812 1 91.38 218 LYS B N 1
ATOM 3895 C CA . LYS B 1 218 ? -12.5 -5.727 -11.422 1 91.38 218 LYS B CA 1
ATOM 3896 C C . LYS B 1 218 ? -13.016 -4.758 -10.367 1 91.38 218 LYS B C 1
ATOM 3898 O O . LYS B 1 218 ? -13.141 -3.559 -10.617 1 91.38 218 LYS B O 1
ATOM 3903 N N . ASP B 1 219 ? -13.281 -5.27 -9.18 1 90.06 219 ASP B N 1
ATOM 3904 C CA . ASP B 1 219 ? -13.82 -4.441 -8.102 1 90.06 219 ASP B CA 1
ATOM 3905 C C . ASP B 1 219 ? -12.703 -3.873 -7.234 1 90.06 219 ASP B C 1
ATOM 3907 O O . ASP B 1 219 ? -12.961 -3.234 -6.215 1 90.06 219 ASP B O 1
ATOM 3911 N N . GLY B 1 220 ? -11.445 -4.156 -7.594 1 94.25 220 GLY B N 1
ATOM 3912 C CA . GLY B 1 220 ? -10.32 -3.648 -6.828 1 94.25 220 GLY B CA 1
ATOM 3913 C C . GLY B 1 220 ? -10 -4.48 -5.602 1 94.25 220 GLY B C 1
ATOM 3914 O O . GLY B 1 220 ? -9.32 -4.016 -4.688 1 94.25 220 GLY B O 1
ATOM 3915 N N . VAL B 1 221 ? -10.5 -5.68 -5.586 1 93.44 221 VAL B N 1
ATOM 3916 C CA . VAL B 1 221 ? -10.266 -6.578 -4.461 1 93.44 221 VAL B CA 1
ATOM 3917 C C . VAL B 1 221 ? -9.102 -7.516 -4.781 1 93.44 221 VAL B C 1
ATOM 3919 O O . VAL B 1 221 ? -9.039 -8.086 -5.871 1 93.44 221 VAL B O 1
ATOM 3922 N N . ILE B 1 222 ? -8.258 -7.656 -3.809 1 95.25 222 ILE B N 1
ATOM 3923 C CA . ILE B 1 222 ? -7.133 -8.562 -4.012 1 95.25 222 ILE B CA 1
ATOM 3924 C C . ILE B 1 222 ? -7.637 -10 -4.125 1 95.25 222 ILE B C 1
ATOM 3926 O O . ILE B 1 222 ? -8.336 -10.492 -3.232 1 95.25 222 ILE B O 1
ATOM 3930 N N . VAL B 1 223 ? -7.23 -10.703 -5.191 1 93.94 223 VAL B N 1
ATOM 3931 C CA . VAL B 1 223 ? -7.668 -12.078 -5.379 1 93.94 223 VAL B CA 1
ATOM 3932 C C . VAL B 1 223 ? -6.48 -13.031 -5.227 1 93.94 223 VAL B C 1
ATOM 3934 O O . VAL B 1 223 ? -6.648 -14.188 -4.844 1 93.94 223 VAL B O 1
ATOM 3937 N N . THR B 1 224 ? -5.324 -12.562 -5.562 1 96.44 224 THR B N 1
ATOM 3938 C CA . THR B 1 224 ? -4.102 -13.344 -5.414 1 96.44 224 THR B CA 1
ATOM 3939 C C . THR B 1 224 ? -2.963 -12.469 -4.895 1 96.44 224 THR B C 1
ATOM 3941 O O . THR B 1 224 ? -2.75 -11.359 -5.383 1 96.44 224 THR B O 1
ATOM 3944 N N . ARG B 1 225 ? -2.359 -12.914 -3.943 1 98 225 ARG B N 1
ATOM 3945 C CA . ARG B 1 225 ? -1.097 -12.344 -3.477 1 98 225 ARG B CA 1
ATOM 3946 C C . ARG B 1 225 ? 0.031 -13.367 -3.578 1 98 225 ARG B C 1
ATOM 3948 O O . ARG B 1 225 ? -0.052 -14.453 -2.996 1 98 225 ARG B O 1
ATOM 3955 N N . ALA B 1 226 ? 1.07 -13.031 -4.297 1 98.75 226 ALA B N 1
ATOM 3956 C CA . ALA B 1 226 ? 2.236 -13.898 -4.434 1 98.75 226 ALA B CA 1
ATOM 3957 C C . ALA B 1 226 ? 3.449 -13.305 -3.727 1 98.75 226 ALA B C 1
ATOM 3959 O O . ALA B 1 226 ? 3.781 -12.133 -3.928 1 98.75 226 ALA B O 1
ATOM 3960 N N . LEU B 1 22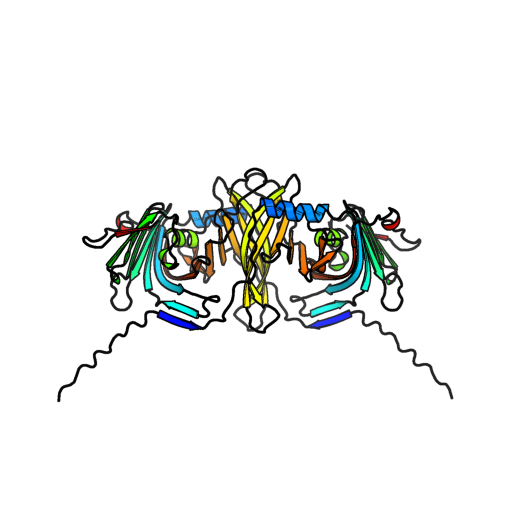7 ? 4.051 -14.086 -2.908 1 98.69 227 LEU B N 1
ATOM 3961 C CA . LEU B 1 227 ? 5.281 -13.695 -2.227 1 98.69 227 LEU B CA 1
ATOM 3962 C C . LEU B 1 227 ? 6.477 -14.461 -2.787 1 98.69 227 LEU B C 1
ATOM 3964 O O . LEU B 1 227 ? 6.387 -15.656 -3.045 1 98.69 227 LEU B O 1
ATOM 3968 N N . TYR B 1 228 ? 7.551 -13.766 -2.963 1 98.5 228 TYR B N 1
ATOM 3969 C CA . TYR B 1 228 ? 8.742 -14.336 -3.582 1 98.5 228 TYR B CA 1
ATOM 3970 C C . TYR B 1 228 ? 9.938 -14.273 -2.631 1 98.5 228 TYR B C 1
ATOM 3972 O O . TYR B 1 228 ? 10.188 -13.234 -2.016 1 98.5 228 TYR B O 1
ATOM 3980 N N . SER B 1 229 ? 10.633 -15.375 -2.52 1 97.69 229 SER B N 1
ATOM 3981 C CA . SER B 1 229 ? 11.828 -15.398 -1.688 1 97.69 229 SER B CA 1
ATOM 3982 C C . SER B 1 229 ? 12.844 -16.406 -2.207 1 97.69 229 SER B C 1
ATOM 3984 O O . SER B 1 229 ? 12.539 -17.188 -3.111 1 97.69 229 SER B O 1
ATOM 3986 N N . ASN B 1 230 ? 14.078 -16.266 -1.75 1 97.44 230 ASN B N 1
ATOM 3987 C CA . ASN B 1 230 ? 15.172 -17.188 -2.023 1 97.44 230 ASN B CA 1
ATOM 3988 C C . ASN B 1 230 ? 15.516 -17.234 -3.512 1 97.44 230 ASN B C 1
ATOM 3990 O O . ASN B 1 230 ? 15.57 -18.312 -4.109 1 97.44 230 ASN B O 1
ATOM 3994 N N . TYR B 1 231 ? 15.758 -16.125 -4.02 1 97.81 231 TYR B N 1
ATOM 3995 C CA . TYR B 1 231 ? 16.141 -16 -5.422 1 97.81 231 TYR B CA 1
ATOM 3996 C C . TYR B 1 231 ? 17.453 -16.734 -5.695 1 97.81 231 TYR B C 1
ATOM 3998 O O . TYR B 1 231 ? 18.359 -16.703 -4.875 1 97.81 231 TYR B O 1
ATOM 4006 N N . GLN B 1 232 ? 17.5 -17.344 -6.848 1 97.5 232 GLN B N 1
ATOM 4007 C CA . GLN B 1 232 ? 18.688 -17.984 -7.391 1 97.5 232 GLN B CA 1
ATOM 4008 C C . GLN B 1 232 ? 18.828 -17.703 -8.883 1 97.5 232 GLN B C 1
ATOM 4010 O O . GLN B 1 232 ? 17.875 -17.281 -9.531 1 97.5 232 GLN B O 1
ATOM 4015 N N . MET B 1 233 ? 20.016 -17.891 -9.305 1 96.56 233 MET B N 1
ATOM 4016 C CA . MET B 1 233 ? 20.25 -17.688 -10.734 1 96.56 233 MET B CA 1
ATOM 4017 C C . MET B 1 233 ? 20.062 -18.984 -11.508 1 96.56 233 MET B C 1
ATOM 4019 O O . MET B 1 233 ? 20.609 -20.031 -11.141 1 96.56 233 MET B O 1
ATOM 4023 N N . PHE B 1 234 ? 19.203 -18.859 -12.5 1 95.88 234 PHE B N 1
ATOM 4024 C CA . PHE B 1 234 ? 19.016 -19.938 -13.461 1 95.88 234 PHE B CA 1
ATOM 4025 C C . PHE B 1 234 ? 19.266 -19.453 -14.883 1 95.88 234 PHE B C 1
ATOM 4027 O O . PHE B 1 234 ? 18.5 -18.656 -15.414 1 95.88 234 PHE B O 1
ATOM 4034 N N . ASP B 1 235 ? 20.344 -19.938 -15.586 1 91.12 235 ASP B N 1
ATOM 4035 C CA . ASP B 1 235 ? 20.734 -19.438 -16.906 1 91.12 235 ASP B CA 1
ATOM 4036 C C . ASP B 1 235 ? 20.844 -17.922 -16.906 1 91.12 235 ASP B C 1
ATOM 4038 O O . ASP B 1 235 ? 20.266 -17.25 -17.781 1 91.12 235 ASP B O 1
ATOM 4042 N N . ASN B 1 236 ? 21.328 -17.359 -15.859 1 92 236 ASN B N 1
ATOM 4043 C CA . ASN B 1 236 ? 21.609 -15.938 -15.672 1 92 236 ASN B CA 1
ATOM 4044 C C . ASN B 1 236 ? 20.328 -15.133 -15.453 1 92 236 ASN B C 1
ATOM 4046 O O . ASN B 1 236 ? 20.312 -13.922 -15.672 1 92 236 ASN B O 1
ATOM 4050 N N . ILE B 1 237 ? 19.328 -15.82 -15.18 1 95.31 237 ILE B N 1
ATOM 4051 C CA . ILE B 1 237 ? 18.062 -15.172 -14.852 1 95.31 237 ILE B CA 1
ATOM 4052 C C . ILE B 1 237 ? 17.734 -15.391 -13.375 1 95.31 237 ILE B C 1
ATOM 4054 O O . ILE B 1 237 ? 17.656 -16.531 -12.914 1 95.31 237 ILE B O 1
ATOM 4058 N N . PRO B 1 238 ? 17.594 -14.281 -12.641 1 96.88 238 PRO B N 1
ATOM 4059 C CA . PRO B 1 238 ? 17.156 -14.469 -11.258 1 96.88 238 PRO B CA 1
ATOM 4060 C C . PRO B 1 238 ? 15.711 -14.938 -11.148 1 96.88 238 PRO B C 1
ATOM 4062 O O . PRO B 1 238 ? 14.82 -14.359 -11.781 1 96.88 238 PRO B O 1
ATOM 4065 N N . PHE B 1 239 ? 15.531 -16.016 -10.352 1 97.75 239 PHE B N 1
ATOM 4066 C CA . PHE B 1 239 ? 14.188 -16.547 -10.148 1 97.75 239 PHE B CA 1
ATOM 4067 C C . PHE B 1 239 ? 14 -17.016 -8.711 1 97.75 239 PHE B C 1
ATOM 4069 O O . PHE B 1 239 ? 14.906 -17.609 -8.125 1 97.75 239 PHE B O 1
ATOM 4076 N N . PRO B 1 240 ? 12.828 -16.688 -8.133 1 98.12 240 PRO B N 1
ATOM 4077 C CA . PRO B 1 240 ? 12.602 -17.141 -6.754 1 98.12 240 PRO B CA 1
ATOM 4078 C C . PRO B 1 240 ? 12.375 -18.641 -6.648 1 98.12 240 PRO B C 1
ATOM 4080 O O . PRO B 1 240 ? 11.641 -19.219 -7.449 1 98.12 240 PRO B O 1
ATOM 4083 N N . THR B 1 241 ? 12.891 -19.25 -5.613 1 98.38 241 THR B N 1
ATOM 4084 C CA . THR B 1 241 ? 12.727 -20.688 -5.441 1 98.38 241 THR B CA 1
ATOM 4085 C C . THR B 1 241 ? 11.594 -21 -4.461 1 98.38 241 THR B C 1
ATOM 4087 O O . THR B 1 241 ? 11.133 -22.125 -4.367 1 98.38 241 THR B O 1
ATOM 4090 N N . THR B 1 242 ? 11.141 -19.984 -3.746 1 98.62 242 THR B N 1
ATOM 4091 C CA . THR B 1 242 ? 9.961 -20.125 -2.898 1 98.62 242 THR B CA 1
ATOM 4092 C C . THR B 1 242 ? 8.898 -19.094 -3.275 1 98.62 242 THR B C 1
ATOM 4094 O O . THR B 1 242 ? 9.141 -17.891 -3.182 1 98.62 242 THR B O 1
ATOM 4097 N N . ILE B 1 243 ? 7.781 -19.562 -3.67 1 98.69 243 ILE B N 1
ATOM 4098 C CA . ILE B 1 243 ? 6.648 -18.719 -4.043 1 98.69 243 ILE B CA 1
ATOM 4099 C C . ILE B 1 243 ? 5.426 -19.094 -3.211 1 98.69 243 ILE B C 1
ATOM 4101 O O . ILE B 1 243 ? 4.953 -20.234 -3.275 1 98.69 243 ILE B O 1
ATOM 4105 N N . VAL B 1 244 ? 4.957 -18.203 -2.414 1 98.69 244 VAL B N 1
ATOM 4106 C CA . VAL B 1 244 ? 3.729 -18.406 -1.651 1 98.69 244 VAL B CA 1
ATOM 4107 C C . VAL B 1 244 ? 2.57 -17.688 -2.34 1 98.69 244 VAL B C 1
ATOM 4109 O O . VAL B 1 244 ? 2.607 -16.469 -2.52 1 98.69 244 VAL B O 1
ATOM 4112 N N . ILE B 1 245 ? 1.615 -18.438 -2.721 1 98.44 245 ILE B N 1
ATOM 4113 C CA . ILE B 1 245 ? 0.433 -17.906 -3.391 1 98.44 245 ILE B CA 1
ATOM 4114 C C . ILE B 1 245 ? -0.744 -17.891 -2.418 1 98.44 245 ILE B C 1
ATOM 4116 O O . ILE B 1 245 ? -1.23 -18.938 -1.998 1 98.44 245 ILE B O 1
ATOM 4120 N N . GLN B 1 246 ? -1.176 -16.734 -2.092 1 96.62 246 GLN B N 1
ATOM 4121 C CA . GLN B 1 246 ? -2.312 -16.578 -1.191 1 96.62 246 GLN B CA 1
ATOM 4122 C C . GLN B 1 246 ? -3.572 -16.188 -1.961 1 96.62 246 GLN B C 1
ATOM 4124 O O . GLN B 1 246 ? -3.539 -15.305 -2.816 1 96.62 246 GLN B O 1
ATOM 4129 N N . ARG B 1 247 ? -4.598 -16.891 -1.68 1 95.25 247 ARG B N 1
ATOM 4130 C CA . ARG B 1 247 ? -5.934 -16.594 -2.18 1 95.25 247 ARG B CA 1
ATOM 4131 C C . ARG B 1 247 ? -6.871 -16.203 -1.04 1 95.25 247 ARG B C 1
ATOM 4133 O O . ARG B 1 247 ? -7.656 -17.031 -0.567 1 95.25 247 ARG B O 1
ATOM 4140 N N . PRO B 1 248 ? -6.801 -14.93 -0.692 1 90.06 248 PRO B N 1
ATOM 4141 C CA . PRO B 1 248 ? -7.477 -14.547 0.55 1 90.06 248 PRO B CA 1
ATOM 4142 C C . PRO B 1 248 ? -8.984 -14.789 0.502 1 90.06 248 PRO B C 1
ATOM 4144 O O . PRO B 1 248 ? -9.578 -15.203 1.503 1 90.06 248 PRO B O 1
ATOM 4147 N N . ARG B 1 249 ? -9.609 -14.617 -0.588 1 87.12 249 ARG B N 1
ATOM 4148 C CA . ARG B 1 249 ? -11.055 -14.781 -0.693 1 87.12 249 ARG B CA 1
ATOM 4149 C C . ARG B 1 249 ? -11.445 -16.25 -0.662 1 87.12 249 ARG B C 1
ATOM 4151 O O . ARG B 1 249 ? -12.539 -16.594 -0.21 1 87.12 249 ARG B O 1
ATOM 4158 N N . ASP B 1 250 ? -10.547 -17.031 -1.098 1 91 250 ASP B N 1
ATOM 4159 C CA . ASP B 1 250 ? -10.797 -18.469 -1.143 1 91 250 ASP B CA 1
ATOM 4160 C C . ASP B 1 250 ? -10.266 -19.156 0.11 1 91 250 ASP B C 1
ATOM 4162 O O . ASP B 1 250 ? -10.453 -20.375 0.289 1 91 250 ASP B O 1
ATOM 4166 N N . HIS B 1 251 ? -9.516 -18.5 0.899 1 89.31 251 HIS B N 1
ATOM 4167 C CA . HIS B 1 251 ? -9.055 -18.953 2.205 1 89.31 251 HIS B CA 1
ATOM 4168 C C . HIS B 1 251 ? -8.078 -20.109 2.074 1 89.31 251 HIS B C 1
ATOM 4170 O O . HIS B 1 251 ? -8.203 -21.109 2.793 1 89.31 251 HIS B O 1
ATOM 4176 N N . TYR B 1 252 ? -7.152 -19.922 1.099 1 93.06 252 TYR B N 1
ATOM 4177 C CA . TYR B 1 252 ? -6.074 -20.906 1.025 1 93.06 252 TYR B CA 1
ATOM 4178 C C . TYR B 1 252 ? -4.777 -20.25 0.547 1 93.06 252 TYR B C 1
ATOM 4180 O O . TYR B 1 252 ? -4.785 -19.125 0.06 1 93.06 252 TYR B O 1
ATOM 4188 N N . SER B 1 253 ? -3.73 -21.031 0.761 1 96.19 253 SER B N 1
ATOM 4189 C CA . SER B 1 253 ? -2.412 -20.656 0.253 1 96.19 253 SER B CA 1
ATOM 4190 C C . SER B 1 253 ? -1.67 -21.875 -0.287 1 96.19 253 SER B C 1
ATOM 4192 O O . SER B 1 253 ? -1.876 -23 0.187 1 96.19 253 SER B O 1
ATOM 4194 N N . LEU B 1 254 ? -0.906 -21.656 -1.317 1 97.38 254 LEU B N 1
ATOM 4195 C CA . LEU B 1 254 ? 0.009 -22.641 -1.875 1 97.38 254 LEU B CA 1
ATOM 4196 C C . LEU B 1 254 ? 1.457 -22.188 -1.728 1 97.38 254 LEU B C 1
ATOM 4198 O O . LEU B 1 254 ? 1.787 -21.047 -2.041 1 97.38 254 LEU B O 1
ATOM 4202 N N . THR B 1 255 ? 2.242 -23.078 -1.189 1 98 255 THR B N 1
ATOM 4203 C CA . THR B 1 255 ? 3.68 -22.828 -1.196 1 98 255 THR B CA 1
ATOM 4204 C C . THR B 1 255 ? 4.371 -23.719 -2.234 1 98 255 THR B C 1
ATOM 4206 O O . THR B 1 255 ? 4.371 -24.938 -2.113 1 98 255 THR B O 1
ATOM 4209 N N . VAL B 1 256 ? 4.918 -23.094 -3.234 1 98.38 256 VAL B N 1
ATOM 4210 C CA . VAL B 1 256 ? 5.672 -23.781 -4.277 1 98.38 256 VAL B CA 1
ATOM 4211 C C . VAL B 1 256 ? 7.168 -23.609 -4.027 1 98.38 256 VAL B C 1
ATOM 4213 O O . VAL B 1 256 ? 7.676 -22.484 -3.986 1 98.38 256 VAL B O 1
ATOM 4216 N N . THR B 1 257 ? 7.809 -24.703 -3.826 1 98.44 257 THR B N 1
ATOM 4217 C CA . THR B 1 257 ? 9.258 -24.703 -3.688 1 98.44 257 THR B CA 1
ATOM 4218 C C . THR B 1 257 ? 9.922 -25.344 -4.902 1 98.44 257 THR B C 1
ATOM 4220 O O . THR B 1 257 ? 9.672 -26.516 -5.203 1 98.44 257 THR B O 1
ATOM 4223 N N . ILE B 1 258 ? 10.742 -24.625 -5.555 1 98.31 258 ILE B N 1
ATOM 4224 C CA . ILE B 1 258 ? 11.438 -25.109 -6.738 1 98.31 258 ILE B CA 1
ATOM 4225 C C . ILE B 1 258 ? 12.719 -25.828 -6.32 1 98.31 258 ILE B C 1
ATOM 4227 O O . ILE B 1 258 ? 13.602 -25.234 -5.699 1 98.31 258 ILE B O 1
ATOM 4231 N N . VAL B 1 259 ? 12.805 -27.031 -6.676 1 97.06 259 VAL B N 1
ATOM 4232 C CA . VAL B 1 259 ? 13.953 -27.859 -6.355 1 97.06 259 VAL B CA 1
ATOM 4233 C C . VAL B 1 259 ? 14.977 -27.797 -7.492 1 97.06 259 VAL B C 1
ATOM 4235 O O . VAL B 1 259 ? 16.172 -27.656 -7.25 1 97.06 259 VAL B O 1
ATOM 4238 N N . LYS B 1 260 ? 14.477 -27.953 -8.656 1 97.56 260 LYS B N 1
ATOM 4239 C CA . LYS B 1 260 ? 15.258 -27.812 -9.883 1 97.56 260 LYS B CA 1
ATOM 4240 C C . LYS B 1 260 ? 14.492 -27.016 -10.93 1 97.56 260 LYS B C 1
ATOM 4242 O O . LYS B 1 260 ? 13.273 -27.156 -11.07 1 97.56 260 LYS B O 1
ATOM 4247 N N . LEU B 1 261 ? 15.211 -26.219 -11.695 1 98.19 261 LEU B N 1
ATOM 4248 C CA . LEU B 1 261 ? 14.578 -25.391 -12.711 1 98.19 261 LEU B CA 1
ATOM 4249 C C . LEU B 1 261 ? 15.43 -25.312 -13.969 1 98.19 261 LEU B C 1
ATOM 4251 O O . LEU B 1 261 ? 16.625 -25.062 -13.898 1 98.19 261 LEU B O 1
ATOM 4255 N N . THR B 1 262 ? 14.883 -25.672 -15.047 1 97.69 262 THR B N 1
ATOM 4256 C CA . THR B 1 262 ? 15.469 -25.484 -16.359 1 97.69 262 THR B CA 1
ATOM 4257 C C . THR B 1 262 ? 14.633 -24.516 -17.188 1 97.69 262 THR B C 1
ATOM 4259 O O . THR B 1 262 ? 13.43 -24.734 -17.375 1 97.69 262 THR B O 1
ATOM 4262 N N . LEU B 1 263 ? 15.258 -23.5 -17.625 1 97.44 263 LEU B N 1
ATOM 4263 C CA . LEU B 1 263 ? 14.57 -22.484 -18.406 1 97.44 263 LEU B CA 1
ATOM 4264 C C . LEU B 1 263 ? 14.898 -22.641 -19.891 1 97.44 263 LEU B C 1
ATOM 4266 O O . LEU B 1 263 ? 16 -23.062 -20.25 1 97.44 263 LEU B O 1
ATOM 4270 N N . ASN B 1 264 ? 13.898 -22.438 -20.75 1 97.31 264 ASN B N 1
ATOM 4271 C CA . ASN B 1 264 ? 14.031 -22.25 -22.188 1 97.31 264 ASN B CA 1
ATOM 4272 C C . ASN B 1 264 ? 14.461 -23.531 -22.891 1 97.31 264 ASN B C 1
ATOM 4274 O O . ASN B 1 264 ? 15.188 -23.484 -23.891 1 97.31 264 ASN B O 1
ATOM 4278 N N . GLN B 1 265 ? 14.188 -24.594 -22.297 1 96.12 265 GLN B N 1
ATOM 4279 C CA . GLN B 1 265 ? 14.266 -25.875 -23 1 96.12 265 GLN B CA 1
ATOM 4280 C C . GLN B 1 265 ? 12.992 -26.156 -23.781 1 96.12 265 GLN B C 1
ATOM 4282 O O . GLN B 1 265 ? 11.891 -25.875 -23.312 1 96.12 265 GLN B O 1
ATOM 4287 N N . LYS B 1 266 ? 13.195 -26.672 -24.844 1 95.81 266 LYS B N 1
ATOM 4288 C CA . LYS B 1 266 ? 12.039 -26.969 -25.688 1 95.81 266 LYS B CA 1
ATOM 4289 C C . LYS B 1 266 ? 11.07 -27.906 -24.984 1 95.81 266 LYS B C 1
ATOM 4291 O O . LYS B 1 266 ? 11.477 -28.922 -24.438 1 95.81 266 LYS B O 1
ATOM 4296 N N . LEU B 1 267 ? 9.828 -27.547 -24.984 1 96.81 267 LEU B N 1
ATOM 4297 C CA . LEU B 1 267 ? 8.734 -28.391 -24.5 1 96.81 267 LEU B CA 1
ATOM 4298 C C . LEU B 1 267 ? 7.758 -28.703 -25.625 1 96.81 267 LEU B C 1
ATOM 4300 O O . LEU B 1 267 ? 7.254 -27.797 -26.281 1 96.81 267 LEU B O 1
ATOM 4304 N N . GLU B 1 268 ? 7.516 -29.984 -25.781 1 95.12 268 GLU B N 1
ATOM 4305 C CA . GLU B 1 268 ? 6.645 -30.422 -26.875 1 95.12 268 GLU B CA 1
ATOM 4306 C C . GLU B 1 268 ? 5.172 -30.266 -26.5 1 95.12 268 GLU B C 1
ATOM 4308 O O . GLU B 1 268 ? 4.832 -30.172 -25.312 1 95.12 268 GLU B O 1
ATOM 4313 N N . ASP B 1 269 ? 4.316 -30.281 -27.469 1 94.19 269 ASP B N 1
ATOM 4314 C CA . ASP B 1 269 ? 2.885 -30.062 -27.281 1 94.19 269 ASP B CA 1
ATOM 4315 C C . ASP B 1 269 ? 2.283 -31.156 -26.375 1 94.19 269 ASP B C 1
ATOM 4317 O O . ASP B 1 269 ? 1.374 -30.875 -25.594 1 94.19 269 ASP B O 1
ATOM 4321 N N . ASP B 1 270 ? 2.766 -32.281 -26.547 1 93 270 ASP B N 1
ATOM 4322 C CA . ASP B 1 270 ? 2.188 -33.406 -25.828 1 93 270 ASP B CA 1
ATOM 4323 C C . ASP B 1 270 ? 2.395 -33.281 -24.312 1 93 270 ASP B C 1
ATOM 4325 O O . ASP B 1 270 ? 1.675 -33.875 -23.531 1 93 270 ASP B O 1
ATOM 4329 N N . GLN B 1 271 ? 3.365 -32.438 -23.953 1 94.56 271 GLN B N 1
ATOM 4330 C CA . GLN B 1 271 ? 3.602 -32.188 -22.547 1 94.56 271 GLN B CA 1
ATOM 4331 C C . GLN B 1 271 ? 2.453 -31.406 -21.922 1 94.56 271 GLN B C 1
ATOM 4333 O O . GLN B 1 271 ? 2.309 -31.375 -20.703 1 94.56 271 GLN B O 1
ATOM 4338 N N . PHE B 1 272 ? 1.64 -30.812 -22.766 1 97.12 272 PHE B N 1
ATOM 4339 C CA . PHE B 1 272 ? 0.541 -30 -22.266 1 97.12 272 PHE B CA 1
ATOM 4340 C C . PHE B 1 272 ? -0.803 -30.625 -22.609 1 97.12 272 PHE B C 1
ATOM 4342 O O . PHE B 1 272 ? -1.836 -29.953 -22.594 1 97.12 272 PHE B O 1
ATOM 4349 N N . GLU B 1 273 ? -0.732 -31.844 -22.953 1 95.44 273 GLU B N 1
ATOM 4350 C CA . GLU B 1 273 ? -1.952 -32.594 -23.234 1 95.44 273 GLU B CA 1
ATOM 4351 C C . GLU B 1 273 ? -2.283 -33.562 -22.094 1 95.44 273 GLU B C 1
ATOM 4353 O O . GLU B 1 273 ? -1.391 -34.219 -21.562 1 95.44 273 GLU B O 1
ATOM 4358 N N . LEU B 1 274 ? -3.521 -33.531 -21.75 1 96.25 274 LEU B N 1
ATOM 4359 C CA . LEU B 1 274 ? -4.012 -34.406 -20.703 1 96.25 274 LEU B CA 1
ATOM 4360 C C . LEU B 1 274 ? -5.254 -35.156 -21.172 1 96.25 274 LEU B C 1
ATOM 4362 O O . LEU B 1 274 ? -6.277 -34.562 -21.484 1 96.25 274 LEU B O 1
ATOM 4366 N N . LYS B 1 275 ? -5.098 -36.438 -21.297 1 94.12 275 LYS B N 1
ATOM 4367 C CA . LYS B 1 275 ? -6.25 -37.281 -21.609 1 94.12 275 LYS B CA 1
ATOM 4368 C C . LYS B 1 275 ? -6.926 -37.781 -20.344 1 94.12 275 LYS B C 1
ATOM 4370 O O . LYS B 1 275 ? -6.281 -38.406 -19.484 1 94.12 275 LYS B O 1
ATOM 4375 N N . ILE B 1 276 ? -8.125 -37.5 -20.219 1 95.75 276 ILE B N 1
ATOM 4376 C CA . ILE B 1 276 ? -8.891 -37.969 -19.094 1 95.75 276 ILE B CA 1
ATOM 4377 C C . ILE B 1 276 ? -9.25 -39.438 -19.297 1 95.75 276 ILE B C 1
ATOM 4379 O O . ILE B 1 276 ? -9.867 -39.812 -20.312 1 95.75 276 ILE B O 1
ATOM 4383 N N . PRO B 1 277 ? -8.875 -40.219 -18.438 1 93.69 277 PRO B N 1
ATOM 4384 C CA . PRO B 1 277 ? -9.188 -41.625 -18.594 1 93.69 277 PRO B CA 1
ATOM 4385 C C . PRO B 1 277 ? -10.68 -41.906 -18.734 1 93.69 277 PRO B C 1
ATOM 4387 O O . PRO B 1 277 ? -11.5 -41.188 -18.156 1 93.69 277 PRO B O 1
ATOM 4390 N N . GLU B 1 278 ? -10.945 -43 -19.438 1 92.62 278 GLU B N 1
ATOM 4391 C CA . GLU B 1 278 ? -12.336 -43.375 -19.609 1 92.62 278 GLU B CA 1
ATOM 4392 C C . GLU B 1 278 ? -12.977 -43.781 -18.281 1 92.62 278 GLU B C 1
ATOM 4394 O O . GLU B 1 278 ? -12.336 -44.438 -17.453 1 92.62 278 GLU B O 1
ATOM 4399 N N . GLY B 1 279 ? -14.188 -43.406 -18.172 1 92.81 279 GLY B N 1
ATOM 4400 C CA . GLY B 1 279 ? -14.922 -43.844 -17 1 92.81 279 GLY B CA 1
ATOM 4401 C C . GLY B 1 279 ? -14.859 -42.875 -15.859 1 92.81 279 GLY B C 1
ATOM 4402 O O . GLY B 1 279 ? -15.617 -42.969 -14.891 1 92.81 279 GLY B O 1
ATOM 4403 N N . ILE B 1 280 ? -13.961 -41.969 -15.844 1 94.69 280 ILE B N 1
ATOM 4404 C CA . ILE B 1 280 ? -13.867 -40.969 -14.781 1 94.69 280 ILE B CA 1
ATOM 4405 C C . ILE B 1 280 ? -14.945 -39.906 -14.977 1 94.69 280 ILE B C 1
ATOM 4407 O O . ILE B 1 280 ? -15.07 -39.344 -16.062 1 94.69 280 ILE B O 1
ATOM 4411 N N . PRO B 1 281 ? -15.758 -39.625 -13.93 1 95.88 281 PRO B N 1
ATOM 4412 C CA . PRO B 1 281 ? -16.734 -38.562 -14.047 1 95.88 281 PRO B CA 1
ATOM 4413 C C . PRO B 1 281 ? -16.078 -37.188 -14.227 1 95.88 281 PRO B C 1
ATOM 4415 O O . PRO B 1 281 ? -15.055 -36.906 -13.594 1 95.88 281 PRO B O 1
ATOM 4418 N N . ILE B 1 282 ? -16.656 -36.406 -15.125 1 96.25 282 ILE B N 1
ATOM 4419 C CA . ILE B 1 282 ? -16.094 -35.094 -15.43 1 96.25 282 ILE B CA 1
ATOM 4420 C C . ILE B 1 282 ? -17.016 -34 -14.875 1 96.25 282 ILE B C 1
ATOM 4422 O O . ILE B 1 282 ? -18.203 -33.969 -15.18 1 96.25 282 ILE B O 1
ATOM 4426 N N . GLN B 1 283 ? -16.516 -33.188 -14.062 1 94.25 283 GLN B N 1
ATOM 4427 C CA . GLN B 1 283 ? -17.234 -32.031 -13.562 1 94.25 283 GLN B CA 1
ATOM 4428 C C . GLN B 1 283 ? -16.844 -30.781 -14.352 1 94.25 283 GLN B C 1
ATOM 4430 O O . GLN B 1 283 ? -15.664 -30.484 -14.516 1 94.25 283 GLN B O 1
ATOM 4435 N N . VAL B 1 284 ? -17.828 -30 -14.766 1 93.75 284 VAL B N 1
ATOM 4436 C CA . VAL B 1 284 ? -17.578 -28.734 -15.453 1 93.75 284 VAL B CA 1
ATOM 4437 C C . VAL B 1 284 ? -17.516 -27.609 -14.43 1 93.75 284 VAL B C 1
ATOM 4439 O O . VAL B 1 284 ? -18.484 -27.359 -13.703 1 93.75 284 VAL B O 1
ATOM 4442 N N . MET B 1 285 ? -16.406 -26.969 -14.453 1 91.38 285 MET B N 1
ATOM 4443 C CA . MET B 1 285 ? -16.203 -25.875 -13.508 1 91.38 285 MET B CA 1
ATOM 4444 C C . MET B 1 285 ? -16.641 -24.547 -14.125 1 91.38 285 MET B C 1
ATOM 4446 O O . MET B 1 285 ? -16.234 -24.219 -15.234 1 91.38 285 MET B O 1
ATOM 4450 N N . LYS B 1 286 ? -17.5 -23.906 -13.312 1 87.56 286 LYS B N 1
ATOM 4451 C CA . LYS B 1 286 ? -18 -22.625 -13.773 1 87.56 286 LYS B CA 1
ATOM 4452 C C . LYS B 1 286 ? -17.344 -21.469 -13.016 1 87.56 286 LYS B C 1
ATOM 4454 O O . LYS B 1 286 ? -16.922 -21.625 -11.867 1 87.56 286 LYS B O 1
#

Solvent-accessible surface area (backbone atoms only — not comparable to full-atom values): 30087 Å² total; per-residue (Å²): 136,82,82,76,78,79,68,77,74,77,77,75,76,52,52,48,76,43,81,41,73,48,29,41,69,50,92,53,75,54,84,79,50,69,67,57,49,44,49,49,38,33,50,56,41,68,69,50,49,20,40,45,28,39,30,36,40,28,44,36,34,56,32,36,73,71,24,30,29,42,33,35,55,64,26,42,36,36,41,39,37,34,70,92,41,34,30,24,42,38,31,23,33,74,99,74,61,44,66,41,34,42,32,28,26,67,64,50,45,36,43,35,39,27,58,85,70,56,37,30,36,35,35,50,64,60,74,78,55,76,53,90,53,27,76,75,58,64,43,69,56,60,56,51,57,58,70,52,56,71,45,78,54,95,69,34,27,37,31,49,36,37,49,75,41,79,43,74,67,78,82,45,90,82,38,31,26,40,40,53,28,37,38,39,34,37,22,42,59,63,59,85,53,34,32,49,52,43,33,38,41,30,25,35,23,66,77,68,44,67,41,32,36,40,32,34,43,96,83,15,37,56,51,38,38,29,36,42,38,69,65,42,74,50,97,86,37,83,43,60,29,34,39,39,39,34,24,69,82,42,37,35,34,39,39,38,35,54,76,42,73,47,71,59,52,91,77,61,72,69,72,51,58,79,80,77,63,86,89,52,54,73,44,78,50,62,137,82,81,76,78,78,65,74,75,77,76,76,74,52,52,49,76,42,82,41,74,47,29,41,69,50,91,52,76,56,86,78,48,69,68,57,49,43,49,50,38,34,49,56,41,68,68,51,50,20,39,44,29,38,30,37,41,29,42,35,33,56,31,35,73,71,26,29,29,41,34,36,54,64,25,44,36,36,40,39,36,34,69,94,40,35,30,23,42,38,32,23,34,75,97,72,62,44,66,42,32,42,34,27,26,68,63,50,44,36,43,35,38,28,58,86,69,56,36,29,36,34,35,50,66,60,74,78,55,78,54,89,53,26,77,74,57,66,41,69,57,61,55,50,57,58,71,52,57,70,46,78,53,95,69,34,29,36,30,50,37,38,48,75,41,78,39,72,64,78,82,44,92,82,38,32,27,40,39,52,30,37,38,40,34,38,22,42,60,62,60,86,54,34,33,48,52,43,32,38,39,30,24,36,23,66,76,68,44,66,42,33,36,40,31,34,44,96,83,13,36,56,49,36,37,27,37,42,39,69,65,41,74,51,96,87,36,81,43,59,29,34,38,38,41,34,23,70,82,41,37,34,34,38,39,39,36,53,76,42,74,44,69,60,55,91,74,62,72,69,73,54,58,78,83,77,62,86,89,50,53,72,44,78,50,65

Foldseek 3Di:
DDPPPPPPPCPVCVDDDDDDQDAAADPAFADDDPVRLLVVLAVLLVVFFKKKFWKKKKKWFDDDVNPDIDIDDIWTDIWIDGPPAWIWTWTADPPVRHTQKIKIDPQFKIKIDGVVVLAIEIEGLDAPDDDLQLVVNDDPVLVVCQFRPHGEDPQKDKDKDKDWDWDDPVPDPSHIYIWIKMKIWIWGHDDVPDIATAKIFIATRRVRHTQKMFGADPVRHTQKIKGFDDWDDAVNRTGGQWIWIDGVVNRMIMIMGTPDMHGDDDDDPVVRDDDDDPPRDYHYGD/DPPPPPPVPCVVCVDDDDDDQDAAADPAFADDDPVRLLVVLAVLLVVFFKKKFWKKKKKWFDDDVNPDIDIDDIWTDIWIDGPPAWIWTWTADPPVRHTQKIKIDPQFKIKIDGVVVLAIEIEGQDAPDDDLQLVVNDDPVLVVCQFRPHGEDPQKDKDKDKDWDWDDPVPDPSHIYIWIKMKIWIWGHDDVPDIATAKIFIATRRVRHTQKMFGADPVRHTQKIKGFDDWDDAVNRTGGQWIWIDGVVNRMIMIMGTPDMHGDDDDDPVVRDDDDDPPRDYHYGD

Organism: NCBI:txid570835

pLDDT: mean 90.06, std 13.66, range [26.52, 98.75]